Protein AF-A0A420TAB3-F1 (afdb_monomer_lite)

Structure (mmCIF, N/CA/C/O backbone):
data_AF-A0A420TAB3-F1
#
_entry.id   AF-A0A420TAB3-F1
#
loop_
_atom_site.group_PDB
_atom_site.id
_atom_site.type_symbol
_atom_site.label_atom_id
_atom_site.label_alt_id
_atom_site.label_comp_id
_atom_site.label_asym_id
_atom_site.label_entity_id
_atom_site.label_seq_id
_atom_site.pdbx_PDB_ins_code
_atom_site.Cartn_x
_atom_site.Cartn_y
_atom_site.Cartn_z
_atom_site.occupancy
_atom_site.B_iso_or_equiv
_atom_site.auth_seq_id
_atom_site.auth_comp_id
_atom_site.auth_asym_id
_atom_site.auth_atom_id
_atom_site.pdbx_PDB_model_num
ATOM 1 N N . MET A 1 1 ? 11.014 -7.842 -35.597 1.00 42.66 1 MET A N 1
ATOM 2 C CA . MET A 1 1 ? 11.066 -7.954 -34.119 1.00 42.66 1 MET A CA 1
ATOM 3 C C . MET A 1 1 ? 12.474 -8.293 -33.578 1.00 42.66 1 MET A C 1
ATOM 5 O O . MET A 1 1 ? 12.558 -8.598 -32.398 1.00 42.66 1 MET A O 1
ATOM 9 N N . GLY A 1 2 ? 13.563 -8.203 -34.372 1.00 45.06 2 GLY A N 1
ATOM 10 C CA . GLY A 1 2 ? 14.900 -8.719 -33.998 1.00 45.06 2 GLY A CA 1
ATOM 11 C C . GLY A 1 2 ? 15.959 -7.703 -33.532 1.00 45.06 2 GLY A C 1
ATOM 12 O O . GLY A 1 2 ? 16.743 -8.042 -32.654 1.00 45.06 2 GLY A O 1
ATOM 13 N N . ASP A 1 3 ? 15.964 -6.457 -34.019 1.00 49.62 3 ASP A N 1
ATOM 14 C CA . ASP A 1 3 ? 17.085 -5.535 -33.723 1.00 49.62 3 ASP A CA 1
ATOM 15 C C . ASP A 1 3 ? 16.901 -4.726 -32.428 1.00 49.62 3 ASP A C 1
ATOM 17 O O . ASP A 1 3 ? 17.820 -4.624 -31.622 1.00 49.62 3 ASP A O 1
ATOM 21 N N . TRP A 1 4 ? 15.684 -4.251 -32.147 1.00 51.19 4 TRP A N 1
ATOM 22 C CA . TRP A 1 4 ? 15.386 -3.423 -30.965 1.00 51.19 4 TRP A CA 1
ATOM 23 C C . TRP A 1 4 ? 15.620 -4.140 -29.622 1.00 51.19 4 TRP A C 1
ATOM 25 O O . TRP A 1 4 ? 16.045 -3.528 -28.646 1.00 51.19 4 TRP A O 1
ATOM 35 N N . LEU A 1 5 ? 15.331 -5.446 -29.558 1.00 52.50 5 LEU A N 1
ATOM 36 C CA . LEU A 1 5 ? 15.486 -6.246 -28.341 1.00 52.50 5 LEU A CA 1
ATOM 37 C C . LEU A 1 5 ? 16.971 -6.497 -28.060 1.00 52.50 5 LEU A C 1
ATOM 39 O O . LEU A 1 5 ? 17.404 -6.456 -26.916 1.00 52.50 5 LEU A O 1
ATOM 43 N N . THR A 1 6 ? 17.749 -6.679 -29.124 1.00 56.66 6 THR A N 1
ATOM 44 C CA . THR A 1 6 ? 19.206 -6.809 -29.097 1.00 56.66 6 THR A CA 1
ATOM 45 C C . THR A 1 6 ? 19.838 -5.490 -28.637 1.00 56.66 6 THR A C 1
ATOM 47 O O . THR A 1 6 ? 20.590 -5.478 -27.669 1.00 56.66 6 THR A O 1
ATOM 50 N N . GLU A 1 7 ? 19.441 -4.353 -29.214 1.00 59.19 7 GLU A N 1
ATOM 51 C CA . GLU A 1 7 ? 19.891 -3.021 -28.778 1.00 59.19 7 GLU A CA 1
ATOM 52 C C . GLU A 1 7 ? 19.537 -2.707 -27.312 1.00 59.19 7 GLU A C 1
ATOM 54 O O . GLU A 1 7 ? 20.364 -2.155 -26.588 1.00 59.19 7 GLU A O 1
ATOM 59 N N . LEU A 1 8 ? 18.352 -3.108 -26.831 1.00 63.75 8 LEU A N 1
ATOM 60 C CA . LEU A 1 8 ? 17.960 -2.977 -25.418 1.00 63.75 8 LEU A CA 1
ATOM 61 C C . LEU A 1 8 ? 18.782 -3.883 -24.491 1.00 63.75 8 LEU A C 1
ATOM 63 O O . LEU A 1 8 ? 19.163 -3.460 -23.398 1.00 63.75 8 LEU A O 1
ATOM 67 N N . LEU A 1 9 ? 19.054 -5.121 -24.914 1.00 63.50 9 LEU A N 1
ATOM 68 C CA . LEU A 1 9 ? 19.794 -6.118 -24.136 1.00 63.50 9 LEU A CA 1
ATOM 69 C C . LEU A 1 9 ? 21.293 -5.830 -24.034 1.00 63.50 9 LEU A C 1
ATOM 71 O O . LEU A 1 9 ? 21.929 -6.388 -23.144 1.00 63.50 9 LEU A O 1
ATOM 75 N N . TYR A 1 10 ? 21.846 -4.976 -24.896 1.00 68.44 10 TYR A N 1
ATOM 76 C CA . TYR A 1 10 ? 23.246 -4.535 -24.843 1.00 68.44 10 TYR A CA 1
ATOM 77 C C . TYR A 1 10 ? 23.402 -3.060 -24.457 1.00 68.44 10 TYR A C 1
ATOM 79 O O . TYR A 1 10 ? 24.513 -2.530 -24.469 1.00 68.44 10 TYR A O 1
ATOM 87 N N . HIS A 1 11 ? 22.309 -2.375 -24.103 1.00 77.25 11 HIS A N 1
ATOM 88 C CA . HIS A 1 11 ? 22.386 -0.972 -23.725 1.00 77.25 11 HIS A CA 1
ATOM 89 C C . HIS A 1 11 ? 23.132 -0.811 -22.385 1.00 77.25 11 HIS A C 1
ATOM 91 O O . HIS A 1 11 ? 22.736 -1.440 -21.397 1.00 77.25 11 HIS A O 1
ATOM 97 N N . PRO A 1 12 ? 24.148 0.070 -22.297 1.00 75.62 12 PRO A N 1
ATOM 98 C CA . PRO A 1 12 ? 25.156 0.062 -21.232 1.00 75.62 12 PRO A CA 1
ATOM 99 C C . PRO A 1 12 ? 24.621 0.239 -19.806 1.00 75.62 12 PRO A C 1
ATOM 101 O O . PRO A 1 12 ? 25.286 -0.178 -18.869 1.00 75.62 12 PRO A O 1
ATOM 104 N N . TYR A 1 13 ? 23.434 0.819 -19.613 1.00 75.75 13 TYR A N 1
ATOM 105 C CA . TYR A 1 13 ? 22.808 0.929 -18.286 1.00 75.75 13 TYR A CA 1
ATOM 106 C C . TYR A 1 13 ? 21.480 0.174 -18.133 1.00 75.75 13 TYR A C 1
ATOM 108 O O . TYR A 1 13 ? 21.119 -0.189 -17.013 1.00 75.75 13 TYR A O 1
ATOM 116 N N . LEU A 1 14 ? 20.775 -0.137 -19.228 1.00 85.44 14 LEU A N 1
ATOM 117 C CA . LEU A 1 14 ? 19.535 -0.912 -19.134 1.00 85.44 14 LEU A CA 1
ATOM 118 C C . LEU A 1 14 ? 19.847 -2.390 -18.910 1.00 85.44 14 LEU A C 1
ATOM 120 O O . LEU A 1 14 ? 19.202 -3.036 -18.086 1.00 85.44 14 LEU A O 1
ATOM 124 N N . GLN A 1 15 ? 20.861 -2.916 -19.602 1.00 88.62 15 GLN A N 1
ATOM 125 C CA . GLN A 1 15 ? 21.289 -4.299 -19.444 1.00 88.62 15 GLN A CA 1
ATOM 126 C C . GLN A 1 15 ? 21.703 -4.595 -17.992 1.00 88.62 15 GLN A C 1
ATOM 128 O O . GLN A 1 15 ? 21.169 -5.551 -17.426 1.00 88.62 15 GLN A O 1
ATOM 133 N N . PRO A 1 16 ? 22.560 -3.790 -17.329 1.00 89.75 16 PRO A N 1
ATOM 134 C CA . PRO A 1 16 ? 22.865 -4.009 -15.920 1.00 89.75 16 PRO A CA 1
ATOM 135 C C . PRO A 1 16 ? 21.634 -3.959 -15.009 1.00 89.75 16 PRO A C 1
ATOM 137 O O . PRO A 1 16 ? 21.493 -4.826 -14.150 1.00 89.75 16 PRO A O 1
ATOM 140 N N . ALA A 1 17 ? 20.702 -3.023 -15.220 1.00 91.12 17 ALA A N 1
ATOM 141 C CA . ALA A 1 17 ? 19.474 -2.950 -14.423 1.00 91.12 17 ALA A CA 1
ATOM 142 C C . ALA A 1 17 ? 18.582 -4.198 -14.609 1.00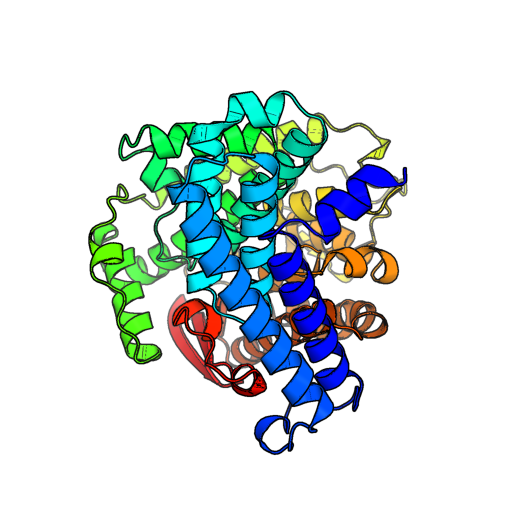 91.12 17 ALA A C 1
ATOM 144 O O . ALA A 1 17 ? 18.078 -4.758 -13.632 1.00 91.12 17 ALA A O 1
ATOM 145 N N . LEU A 1 18 ? 18.440 -4.683 -15.848 1.00 90.44 18 LEU A N 1
ATOM 146 C CA . LEU A 1 18 ? 17.703 -5.908 -16.176 1.00 90.44 18 LEU A CA 1
ATOM 147 C C . LEU A 1 18 ? 18.351 -7.159 -15.569 1.00 90.44 18 LEU A C 1
ATOM 149 O O . LEU A 1 18 ? 17.652 -8.017 -15.022 1.00 90.44 18 LEU A O 1
ATOM 153 N N . ILE A 1 19 ? 19.679 -7.274 -15.634 1.00 90.19 19 ILE A N 1
ATOM 154 C CA . ILE A 1 19 ? 20.401 -8.405 -15.038 1.00 90.19 19 ILE A CA 1
ATOM 155 C C . ILE A 1 19 ? 20.283 -8.358 -13.513 1.00 90.19 19 ILE A C 1
ATOM 157 O O . ILE A 1 19 ? 20.050 -9.399 -12.899 1.00 90.19 19 ILE A O 1
ATOM 161 N N . ALA A 1 20 ? 20.376 -7.174 -12.902 1.00 90.81 20 ALA A N 1
ATOM 162 C CA . ALA A 1 20 ? 20.245 -7.005 -11.459 1.00 90.81 20 ALA A CA 1
ATOM 163 C C . ALA A 1 20 ? 18.898 -7.527 -10.940 1.00 90.81 20 ALA A C 1
ATOM 165 O O . ALA A 1 20 ? 18.869 -8.371 -10.040 1.00 90.81 20 ALA A O 1
ATOM 166 N N . ILE A 1 21 ? 17.782 -7.085 -11.536 1.00 88.38 21 ILE A N 1
ATOM 167 C CA . ILE A 1 21 ? 16.444 -7.534 -11.125 1.00 88.38 21 ILE A CA 1
ATOM 168 C C . ILE A 1 21 ? 16.216 -9.021 -11.422 1.00 88.38 21 ILE A C 1
ATOM 170 O O . ILE A 1 21 ? 15.619 -9.732 -10.614 1.00 88.38 21 ILE A O 1
ATOM 174 N N . SER A 1 22 ? 16.746 -9.527 -12.538 1.00 88.38 22 SER A N 1
ATOM 175 C CA . SER A 1 22 ? 16.619 -10.942 -12.910 1.00 88.38 22 SER A CA 1
ATOM 176 C C . SER A 1 22 ? 17.383 -11.847 -11.942 1.00 88.38 22 SER A C 1
ATOM 178 O O . SER A 1 22 ? 16.847 -12.850 -11.470 1.00 88.38 22 SER A O 1
ATOM 180 N N . ALA A 1 23 ? 18.616 -11.469 -11.592 1.00 87.00 23 ALA A N 1
ATOM 181 C CA . ALA A 1 23 ? 19.436 -12.175 -10.615 1.00 87.00 23 ALA A CA 1
ATOM 182 C C . ALA A 1 23 ? 18.832 -12.105 -9.204 1.00 87.00 23 ALA A C 1
ATOM 184 O O . ALA A 1 23 ? 18.876 -13.098 -8.480 1.00 87.00 23 ALA A O 1
ATOM 185 N N . SER A 1 24 ? 18.214 -10.974 -8.839 1.00 84.88 24 SER A N 1
ATOM 186 C CA . SER A 1 24 ? 17.442 -10.819 -7.600 1.00 84.88 24 SER A CA 1
ATOM 187 C C . SER A 1 24 ? 16.252 -11.786 -7.552 1.00 84.88 24 SER A C 1
ATOM 189 O O . SER A 1 24 ? 16.139 -12.566 -6.607 1.00 84.88 24 SER A O 1
ATOM 191 N N . ASN A 1 25 ? 15.416 -11.829 -8.593 1.00 82.44 25 ASN A N 1
ATOM 192 C CA . ASN A 1 25 ? 14.279 -12.753 -8.657 1.00 82.44 25 ASN A CA 1
ATOM 193 C C . ASN A 1 25 ? 14.726 -14.224 -8.594 1.00 82.44 25 ASN A C 1
ATOM 195 O O . ASN A 1 25 ? 14.132 -15.022 -7.868 1.00 82.44 25 ASN A O 1
ATOM 199 N N . LEU A 1 26 ? 15.800 -14.578 -9.308 1.00 81.44 26 LEU A N 1
ATOM 200 C CA . LEU A 1 26 ? 16.367 -15.928 -9.293 1.00 81.44 26 LEU A CA 1
ATOM 201 C C . LEU A 1 26 ? 16.923 -16.305 -7.913 1.00 81.44 26 LEU A C 1
ATOM 203 O O . LEU A 1 26 ? 16.741 -17.427 -7.448 1.00 81.44 26 LEU A O 1
ATOM 207 N N . PHE A 1 27 ? 17.580 -15.366 -7.237 1.00 79.62 27 PHE A N 1
ATOM 208 C CA . PHE A 1 27 ? 18.044 -15.553 -5.868 1.00 79.62 27 PHE A CA 1
ATOM 209 C C . PHE A 1 27 ? 16.883 -15.867 -4.912 1.00 79.62 27 PHE A C 1
ATOM 211 O O . PHE A 1 27 ? 16.976 -16.819 -4.134 1.00 79.62 27 PHE A O 1
ATOM 218 N N . GLN A 1 28 ? 15.775 -15.125 -5.008 1.00 74.62 28 GLN A N 1
ATOM 219 C CA . GLN A 1 28 ? 14.591 -15.375 -4.182 1.00 74.62 28 GLN A CA 1
ATOM 220 C C . GLN A 1 28 ? 13.987 -16.758 -4.468 1.00 74.62 28 GLN A C 1
ATOM 222 O O . GLN A 1 28 ? 13.721 -17.514 -3.536 1.00 74.62 28 GLN A O 1
ATOM 227 N N . GLU A 1 29 ? 13.861 -17.154 -5.740 1.00 74.69 29 GLU A N 1
ATOM 228 C CA . GLU A 1 29 ? 13.443 -18.517 -6.111 1.00 74.69 29 GLU A CA 1
ATOM 229 C C . GLU A 1 29 ? 14.269 -19.598 -5.402 1.00 74.69 29 GLU A C 1
ATOM 231 O O . GLU A 1 29 ? 13.707 -20.558 -4.874 1.00 74.69 29 GLU A O 1
ATOM 236 N N . TYR A 1 30 ? 15.596 -19.452 -5.363 1.00 73.94 30 TYR A N 1
ATOM 237 C CA . TYR A 1 30 ? 16.475 -20.448 -4.749 1.00 73.94 30 TYR A CA 1
ATOM 238 C C . TYR A 1 30 ? 16.364 -20.511 -3.226 1.00 73.94 30 TYR A C 1
ATOM 240 O O . TYR A 1 30 ? 16.423 -21.611 -2.668 1.00 73.94 30 TYR A O 1
ATOM 248 N N . ILE A 1 31 ? 16.166 -19.372 -2.555 1.00 68.38 31 ILE A N 1
ATOM 249 C CA . ILE A 1 31 ? 15.939 -19.345 -1.104 1.00 68.38 31 ILE A CA 1
ATOM 250 C C . ILE A 1 31 ? 14.687 -20.139 -0.738 1.00 68.38 31 ILE A C 1
ATOM 252 O O . ILE A 1 31 ? 14.711 -20.920 0.216 1.00 68.38 31 ILE A O 1
ATOM 256 N N . PHE A 1 32 ? 13.608 -19.962 -1.499 1.00 62.62 32 PHE A N 1
ATOM 257 C CA . PHE A 1 32 ? 12.300 -20.458 -1.096 1.00 62.62 32 PHE A CA 1
ATOM 258 C C . PHE A 1 32 ? 11.894 -21.811 -1.699 1.00 62.62 32 PHE A C 1
ATOM 260 O O . PHE A 1 32 ? 11.146 -22.550 -1.064 1.00 62.62 32 PHE A O 1
ATOM 267 N N . ARG A 1 33 ? 12.416 -22.210 -2.870 1.00 61.16 33 ARG A N 1
ATOM 268 C CA . ARG A 1 33 ? 12.112 -23.529 -3.469 1.00 61.16 33 ARG A CA 1
ATOM 269 C C . ARG A 1 33 ? 12.556 -24.719 -2.624 1.00 61.16 33 ARG A C 1
ATOM 271 O O . ARG A 1 33 ? 12.040 -25.815 -2.815 1.00 61.16 33 ARG A O 1
ATOM 278 N N . ARG A 1 34 ? 13.549 -24.550 -1.746 1.00 55.25 34 ARG A N 1
ATOM 279 C CA . ARG A 1 34 ? 14.144 -25.685 -1.027 1.00 55.25 34 ARG A CA 1
ATOM 280 C C . ARG A 1 34 ? 13.335 -26.177 0.170 1.00 55.25 34 ARG A C 1
ATOM 282 O O . ARG A 1 34 ? 13.698 -27.220 0.698 1.00 55.25 34 ARG A O 1
ATOM 289 N N . ASP A 1 35 ? 12.275 -25.480 0.591 1.00 48.22 35 ASP A N 1
ATOM 290 C CA . ASP A 1 35 ? 11.318 -26.023 1.566 1.00 48.22 35 ASP A CA 1
ATOM 291 C C . ASP A 1 35 ? 10.018 -25.182 1.666 1.00 48.22 35 ASP A C 1
ATOM 293 O O . ASP A 1 35 ? 10.034 -24.093 2.248 1.00 48.22 35 ASP A O 1
ATOM 297 N N . PRO A 1 36 ? 8.877 -25.670 1.152 1.00 46.72 36 PRO A N 1
ATOM 298 C CA . PRO A 1 36 ? 7.596 -24.973 1.260 1.00 46.72 36 PRO A CA 1
ATOM 299 C C . PRO A 1 36 ? 7.037 -24.914 2.694 1.00 46.72 36 PRO A C 1
ATOM 301 O O . PRO A 1 36 ? 6.149 -24.111 2.963 1.00 46.72 36 PRO A O 1
ATOM 304 N N . THR A 1 37 ? 7.539 -25.732 3.629 1.00 44.34 37 THR A N 1
ATOM 305 C CA . THR A 1 37 ? 7.031 -25.794 5.015 1.00 44.34 37 THR A CA 1
ATOM 306 C C . THR A 1 37 ? 7.669 -24.762 5.957 1.00 44.34 37 THR A C 1
ATOM 308 O O . THR A 1 37 ? 7.265 -24.628 7.111 1.00 44.34 37 THR A O 1
ATOM 311 N N . LEU A 1 38 ? 8.657 -23.995 5.478 1.00 49.44 38 LEU A N 1
ATOM 312 C CA . LEU A 1 38 ? 9.540 -23.160 6.304 1.00 49.44 38 LEU A CA 1
ATOM 313 C C . LEU A 1 38 ? 9.187 -21.674 6.379 1.00 49.44 38 LEU A C 1
ATOM 315 O O . LEU A 1 38 ? 10.002 -20.878 6.848 1.00 49.44 38 LEU A O 1
ATOM 319 N N . ALA A 1 39 ? 7.970 -21.301 5.994 1.00 48.56 39 ALA A N 1
ATOM 320 C CA . ALA A 1 39 ? 7.496 -19.922 5.994 1.00 48.56 39 ALA A CA 1
ATOM 321 C C . ALA A 1 39 ? 7.447 -19.228 7.375 1.00 48.56 39 ALA A C 1
ATOM 323 O O . ALA A 1 39 ? 6.953 -18.111 7.424 1.00 48.56 39 ALA A O 1
ATOM 324 N N . SER A 1 40 ? 7.916 -19.814 8.493 1.00 49.41 40 SER A N 1
ATOM 325 C CA . SER A 1 40 ? 7.724 -19.145 9.792 1.00 49.41 40 SER A CA 1
ATOM 326 C C . SER A 1 40 ? 8.816 -19.165 10.866 1.00 49.41 40 SER A C 1
ATOM 328 O O . SER A 1 40 ? 8.728 -18.282 11.710 1.00 49.41 40 SER A O 1
ATOM 330 N N . ARG A 1 41 ? 9.836 -20.050 10.947 1.00 43.06 41 ARG A N 1
ATOM 331 C CA . ARG A 1 41 ? 10.675 -20.050 12.191 1.00 43.06 41 ARG A CA 1
ATOM 332 C C . ARG A 1 41 ? 12.197 -20.253 12.133 1.00 43.06 41 ARG A C 1
ATOM 334 O O . ARG A 1 41 ? 12.856 -19.805 13.064 1.00 43.06 41 ARG A O 1
ATOM 341 N N . ASN A 1 42 ? 12.809 -20.828 11.088 1.00 43.94 42 ASN A N 1
ATOM 342 C CA . ASN A 1 42 ? 14.220 -21.286 11.178 1.00 43.94 42 ASN A CA 1
ATOM 343 C C . ASN A 1 42 ? 15.203 -20.763 10.106 1.00 43.94 42 ASN A C 1
ATOM 345 O O . ASN A 1 42 ? 16.288 -21.321 9.933 1.00 43.94 42 ASN A O 1
ATOM 349 N N . ILE A 1 43 ? 14.892 -19.670 9.400 1.00 48.28 43 ILE A N 1
ATOM 350 C CA . ILE A 1 43 ? 15.761 -19.158 8.316 1.00 48.28 43 ILE A CA 1
ATOM 351 C C . ILE A 1 43 ? 17.093 -18.591 8.842 1.00 48.28 43 ILE A C 1
ATOM 353 O O . ILE A 1 43 ? 18.122 -18.737 8.182 1.00 48.28 43 ILE A O 1
ATOM 357 N N . LYS A 1 44 ? 17.120 -18.044 10.067 1.00 44.62 44 LYS A N 1
ATOM 358 C CA . LYS A 1 44 ? 18.332 -17.469 10.688 1.00 44.62 44 LYS A CA 1
ATOM 359 C C . LYS A 1 44 ? 19.487 -18.468 10.870 1.00 44.62 44 LYS A C 1
ATOM 361 O O . LYS A 1 44 ? 20.632 -18.042 10.961 1.00 44.62 44 LYS A O 1
ATOM 366 N N . GLY A 1 45 ? 19.206 -19.774 10.907 1.00 44.69 45 GLY A N 1
ATOM 367 C CA . GLY A 1 45 ? 20.212 -20.828 11.092 1.00 44.69 45 GLY A CA 1
ATOM 368 C C . GLY A 1 45 ? 20.712 -21.492 9.804 1.00 44.69 45 GLY A C 1
ATOM 369 O O . GLY A 1 45 ? 21.586 -22.357 9.871 1.00 44.69 45 GLY A O 1
ATOM 370 N N . ARG A 1 46 ? 20.170 -21.143 8.625 1.00 54.25 46 ARG A N 1
ATOM 371 C CA . ARG A 1 46 ? 20.539 -21.814 7.368 1.00 54.25 46 ARG A CA 1
ATOM 372 C C . ARG A 1 46 ? 21.796 -21.213 6.746 1.00 54.25 46 ARG A C 1
ATOM 374 O O . ARG A 1 46 ? 21.878 -20.016 6.482 1.00 54.25 46 ARG A O 1
ATOM 381 N N . LYS A 1 47 ? 22.743 -22.088 6.402 1.00 57.19 47 LYS A N 1
ATOM 382 C CA . LYS A 1 47 ? 23.828 -21.757 5.474 1.00 57.19 47 LYS A CA 1
ATOM 383 C C . LYS A 1 47 ? 23.234 -21.615 4.071 1.00 57.19 47 LYS A C 1
ATOM 385 O O . LYS A 1 47 ? 22.761 -22.595 3.501 1.00 57.19 47 LYS A O 1
ATOM 390 N N . ILE A 1 48 ? 23.243 -20.396 3.536 1.00 65.50 48 ILE A N 1
ATOM 391 C CA . ILE A 1 48 ? 22.952 -20.141 2.121 1.00 65.50 48 ILE A CA 1
ATOM 392 C C . ILE A 1 48 ? 24.037 -20.850 1.300 1.00 65.50 48 ILE A C 1
ATOM 394 O O . ILE A 1 48 ? 25.224 -20.668 1.571 1.00 65.50 48 ILE A O 1
ATOM 398 N N . ASP A 1 49 ? 23.646 -21.676 0.330 1.00 70.44 49 ASP A N 1
ATOM 399 C CA . ASP A 1 49 ? 24.616 -22.367 -0.521 1.00 70.44 49 ASP A CA 1
ATOM 400 C C . ASP A 1 49 ? 25.374 -21.397 -1.443 1.00 70.44 49 ASP A C 1
ATOM 402 O O . ASP A 1 49 ? 24.968 -20.252 -1.665 1.00 70.44 49 ASP A O 1
ATOM 406 N N . ALA A 1 50 ? 26.488 -21.876 -1.995 1.00 73.81 50 ALA A N 1
ATOM 407 C CA . ALA A 1 50 ? 27.383 -21.065 -2.809 1.00 73.81 50 ALA A CA 1
ATOM 408 C C . ALA A 1 50 ? 26.704 -20.494 -4.071 1.00 73.81 50 ALA A C 1
ATOM 410 O O . ALA A 1 50 ? 26.992 -19.356 -4.441 1.00 73.81 50 ALA A O 1
ATOM 411 N N . LEU A 1 51 ? 25.778 -21.226 -4.708 1.00 74.25 51 LEU A N 1
ATOM 412 C CA . LEU A 1 51 ? 25.072 -20.766 -5.910 1.00 74.25 51 LEU A CA 1
ATOM 413 C C . LEU A 1 51 ? 24.119 -19.622 -5.556 1.00 74.25 51 LEU A C 1
ATOM 415 O O . LEU A 1 51 ? 24.154 -18.566 -6.184 1.00 74.25 51 LEU A O 1
ATOM 419 N N . THR A 1 52 ? 23.338 -19.796 -4.492 1.00 73.69 52 THR A N 1
ATOM 420 C CA . THR A 1 52 ? 22.408 -18.782 -3.992 1.00 73.69 52 THR A CA 1
ATOM 421 C C . THR A 1 52 ? 23.154 -17.510 -3.551 1.00 73.69 52 THR A C 1
ATOM 423 O O . THR A 1 52 ? 22.774 -16.403 -3.934 1.00 73.69 52 THR A O 1
ATOM 426 N N . GLN A 1 53 ? 24.285 -17.632 -2.842 1.00 75.44 53 GLN A N 1
ATOM 427 C CA . GLN A 1 53 ? 25.147 -16.477 -2.535 1.00 75.44 53 GLN A CA 1
ATOM 428 C C . GLN A 1 53 ? 25.714 -15.807 -3.794 1.00 75.44 53 GLN A C 1
ATOM 430 O O . GLN A 1 53 ? 25.825 -14.580 -3.840 1.00 75.44 53 GLN A O 1
ATOM 435 N N . SER A 1 54 ? 26.066 -16.592 -4.812 1.00 80.06 54 SER A N 1
ATOM 436 C CA . SER A 1 54 ? 26.594 -16.072 -6.077 1.00 80.06 54 SER A CA 1
ATOM 437 C C . SER A 1 54 ? 25.542 -15.257 -6.825 1.00 80.06 54 SER A C 1
ATOM 439 O O . SER A 1 54 ? 25.855 -14.160 -7.276 1.00 80.06 54 SER A O 1
ATOM 441 N N . CYS A 1 55 ? 24.288 -15.718 -6.877 1.00 80.12 55 CYS A N 1
ATOM 442 C CA . CYS A 1 55 ? 23.181 -14.969 -7.478 1.00 80.12 55 CYS A CA 1
ATOM 443 C C . CYS A 1 55 ? 22.947 -13.619 -6.787 1.00 80.12 55 CYS A C 1
ATOM 445 O O . CYS A 1 55 ? 22.819 -12.609 -7.475 1.00 80.12 55 CYS A O 1
ATOM 447 N N . TYR A 1 56 ? 22.958 -13.570 -5.449 1.00 81.12 56 TYR A N 1
ATOM 448 C CA . TYR A 1 56 ? 22.808 -12.308 -4.713 1.00 81.12 56 TYR A CA 1
ATOM 449 C C . TYR A 1 56 ? 23.964 -11.336 -4.977 1.00 81.12 56 TYR A C 1
ATOM 451 O O . TYR A 1 56 ? 23.739 -10.163 -5.264 1.00 81.12 56 TYR A O 1
ATOM 459 N N . ARG A 1 57 ? 25.213 -11.821 -4.947 1.00 83.69 57 ARG A N 1
ATOM 460 C CA . ARG A 1 57 ? 26.388 -10.995 -5.278 1.00 83.69 57 ARG A CA 1
ATOM 461 C C . ARG A 1 57 ? 26.310 -10.452 -6.700 1.00 83.69 57 ARG A C 1
ATOM 463 O O . ARG A 1 57 ? 26.612 -9.286 -6.928 1.00 83.69 57 ARG A O 1
ATOM 470 N N . LEU A 1 58 ? 25.888 -11.288 -7.645 1.00 86.81 58 LEU A N 1
ATOM 471 C CA . LEU A 1 58 ? 25.721 -10.911 -9.043 1.00 86.81 58 LEU A CA 1
ATOM 472 C C . LEU A 1 58 ? 24.639 -9.830 -9.179 1.00 86.81 58 LEU A C 1
ATOM 474 O O . LEU A 1 58 ? 24.892 -8.802 -9.800 1.00 86.81 58 LEU A O 1
ATOM 478 N N . ALA A 1 59 ? 23.499 -9.999 -8.506 1.00 87.69 59 ALA A N 1
ATOM 479 C CA . ALA A 1 59 ? 22.426 -9.010 -8.446 1.00 87.69 59 ALA A CA 1
ATOM 480 C C . ALA A 1 59 ? 22.928 -7.636 -7.954 1.00 87.69 59 ALA A C 1
ATOM 482 O O . ALA A 1 59 ? 22.723 -6.631 -8.631 1.00 87.69 59 ALA A O 1
ATOM 483 N N . ILE A 1 60 ? 23.661 -7.603 -6.836 1.00 88.62 60 ILE A N 1
ATOM 484 C CA . ILE A 1 60 ? 24.229 -6.372 -6.258 1.00 88.62 60 ILE A CA 1
ATOM 485 C C . ILE A 1 60 ? 25.299 -5.745 -7.165 1.00 88.62 60 ILE A C 1
ATOM 487 O O . ILE A 1 60 ? 25.337 -4.526 -7.330 1.00 88.62 60 ILE A O 1
ATOM 491 N N . 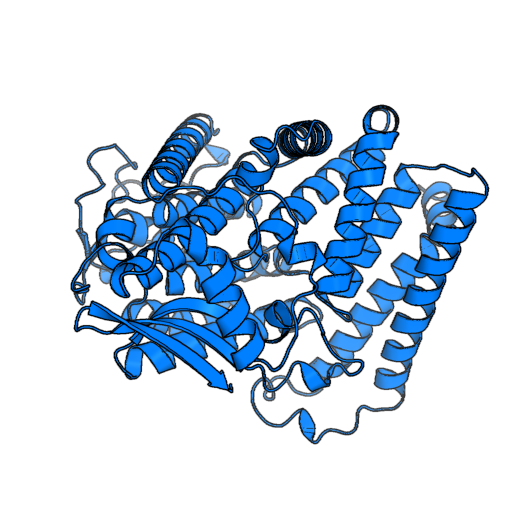ASN A 1 61 ? 26.164 -6.551 -7.784 1.00 90.06 61 ASN A N 1
ATOM 492 C CA . ASN A 1 61 ? 27.208 -6.044 -8.677 1.00 90.06 61 ASN A CA 1
ATOM 493 C C . ASN A 1 61 ? 26.614 -5.342 -9.902 1.00 90.06 61 ASN A C 1
ATOM 495 O O . ASN A 1 61 ? 27.038 -4.236 -10.236 1.00 90.06 61 ASN A O 1
ATOM 499 N N . TYR A 1 62 ? 25.617 -5.955 -10.544 1.00 91.00 62 TYR A N 1
ATOM 500 C CA . TYR A 1 62 ? 24.943 -5.356 -11.695 1.00 91.00 62 TYR A CA 1
ATOM 501 C C . TYR A 1 62 ? 24.079 -4.155 -11.309 1.00 91.00 62 TYR A C 1
ATOM 503 O O . TYR A 1 62 ? 24.039 -3.182 -12.056 1.00 91.00 62 TYR A O 1
ATOM 511 N N . TYR A 1 63 ? 23.464 -4.175 -10.125 1.00 91.44 63 TYR A N 1
ATOM 512 C CA . TYR A 1 63 ? 22.753 -3.024 -9.572 1.00 91.44 63 TYR A CA 1
ATOM 513 C C . TYR A 1 63 ? 23.685 -1.813 -9.404 1.00 91.44 63 TYR A C 1
ATOM 515 O O . TYR A 1 63 ? 23.427 -0.736 -9.942 1.00 91.44 63 TYR A O 1
ATOM 523 N N . ASN A 1 64 ? 24.834 -2.011 -8.749 1.00 89.88 64 ASN A N 1
ATOM 524 C CA . ASN A 1 64 ? 25.846 -0.968 -8.581 1.00 89.88 64 ASN A CA 1
ATOM 525 C C . ASN A 1 64 ? 26.422 -0.497 -9.922 1.00 89.88 64 ASN A C 1
ATOM 527 O O . ASN A 1 64 ? 26.718 0.686 -10.091 1.00 89.88 64 ASN A O 1
ATOM 531 N N . HIS A 1 65 ? 26.590 -1.414 -10.878 1.00 89.88 65 HIS A N 1
ATOM 532 C CA . HIS A 1 65 ? 27.033 -1.070 -12.222 1.00 89.88 65 HIS A CA 1
ATOM 533 C C . HIS A 1 65 ? 26.011 -0.178 -12.936 1.00 89.88 65 HIS A C 1
ATOM 535 O O . HIS A 1 65 ? 26.398 0.869 -13.447 1.00 89.88 65 HIS A O 1
ATOM 541 N N . ALA A 1 66 ? 24.720 -0.523 -12.878 1.00 89.00 66 ALA A N 1
ATOM 542 C CA . ALA A 1 6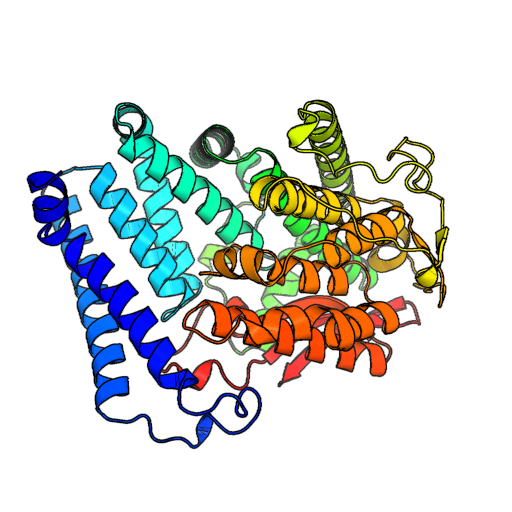6 ? 23.639 0.278 -13.447 1.00 89.00 66 ALA A CA 1
ATOM 543 C C . ALA A 1 66 ? 23.641 1.713 -12.899 1.00 89.00 66 ALA A C 1
ATOM 545 O O . ALA A 1 66 ? 23.610 2.658 -13.681 1.00 89.00 66 ALA A O 1
ATOM 546 N N . ILE A 1 67 ? 23.747 1.887 -11.575 1.00 89.56 67 ILE A N 1
ATOM 547 C CA . ILE A 1 67 ? 23.785 3.216 -10.939 1.00 89.56 67 ILE A CA 1
ATOM 548 C C . ILE A 1 67 ? 24.943 4.058 -11.468 1.00 89.56 67 ILE A C 1
ATOM 550 O O . ILE A 1 67 ? 24.736 5.205 -11.867 1.00 89.56 67 ILE A O 1
ATOM 554 N N . ARG A 1 68 ? 26.158 3.494 -11.483 1.00 87.19 68 ARG A N 1
ATOM 555 C CA . ARG A 1 68 ? 27.353 4.203 -11.965 1.00 87.19 68 ARG A CA 1
ATOM 556 C C . ARG A 1 68 ? 27.167 4.636 -13.414 1.00 87.19 68 ARG A C 1
ATOM 558 O O . ARG A 1 68 ? 27.343 5.805 -13.731 1.00 87.19 68 ARG A O 1
ATOM 565 N N . THR A 1 69 ? 26.714 3.726 -14.271 1.00 83.06 69 THR A N 1
ATOM 566 C CA . THR A 1 69 ? 26.547 4.023 -15.694 1.00 83.06 69 THR A CA 1
ATOM 567 C C . THR A 1 69 ? 25.425 5.028 -15.963 1.00 83.06 69 THR A C 1
ATOM 569 O O . THR A 1 69 ? 25.582 5.869 -16.848 1.00 83.06 69 THR A O 1
ATOM 572 N N . ILE A 1 70 ? 24.322 5.006 -15.202 1.00 82.81 70 ILE A N 1
ATOM 573 C CA . ILE A 1 70 ? 23.284 6.051 -15.277 1.00 82.81 70 ILE A CA 1
ATOM 574 C C . ILE A 1 70 ? 23.893 7.409 -14.908 1.00 82.81 70 ILE A C 1
ATOM 576 O O . ILE A 1 70 ? 23.778 8.346 -15.692 1.00 82.81 70 ILE A O 1
ATOM 580 N N . SER A 1 71 ? 24.604 7.496 -13.778 1.00 81.31 71 SER A N 1
ATOM 581 C CA . SER A 1 71 ? 25.255 8.730 -13.309 1.00 81.31 71 SER A CA 1
ATOM 582 C C . SER A 1 71 ? 26.242 9.306 -14.338 1.00 81.31 71 SER A C 1
ATOM 584 O O . SER A 1 71 ? 26.199 10.499 -14.668 1.00 81.31 71 SER A O 1
ATOM 586 N N . ASP A 1 72 ? 27.095 8.451 -14.905 1.00 75.44 72 ASP A N 1
ATOM 587 C CA . ASP A 1 72 ? 28.107 8.841 -15.891 1.00 75.44 72 ASP A CA 1
ATOM 588 C C . ASP A 1 72 ? 27.467 9.315 -17.210 1.00 75.44 72 ASP A C 1
ATOM 590 O O . ASP A 1 72 ? 27.899 10.297 -17.814 1.00 75.44 72 ASP A O 1
ATOM 594 N N . THR A 1 73 ? 26.389 8.665 -17.659 1.00 68.12 73 THR A N 1
ATOM 595 C CA . THR A 1 73 ? 25.709 9.025 -18.916 1.00 68.12 73 THR A CA 1
ATOM 596 C C . THR A 1 73 ? 24.847 10.280 -18.805 1.00 68.12 73 THR A C 1
ATOM 598 O O . THR A 1 73 ? 24.823 11.066 -19.757 1.00 68.12 73 THR A O 1
ATOM 601 N N . THR A 1 74 ? 24.221 10.545 -17.650 1.00 65.06 74 THR A N 1
ATOM 602 C CA . THR A 1 74 ? 23.584 11.849 -17.385 1.00 65.06 74 THR A CA 1
ATOM 603 C C . THR A 1 74 ? 24.579 13.004 -17.472 1.00 65.06 74 THR A C 1
ATOM 605 O O . THR A 1 74 ? 24.225 14.069 -17.980 1.00 65.06 74 THR A O 1
ATOM 608 N N . SER A 1 75 ? 25.827 12.775 -17.055 1.00 60.81 75 SER A N 1
ATOM 609 C CA . SER A 1 75 ? 26.905 13.771 -17.099 1.00 60.81 75 SER A CA 1
ATOM 610 C C . SER A 1 75 ? 27.440 14.001 -18.521 1.00 60.81 75 SER A C 1
ATOM 612 O O . SER A 1 75 ? 27.807 15.119 -18.870 1.00 60.81 75 SER A O 1
ATOM 614 N N . ASN A 1 76 ? 27.404 12.970 -19.374 1.00 55.28 76 ASN A N 1
ATOM 615 C CA . ASN A 1 76 ? 27.945 12.994 -20.742 1.00 55.28 76 ASN A CA 1
ATOM 616 C C . ASN A 1 76 ? 26.925 13.390 -21.831 1.00 55.28 76 ASN A C 1
ATOM 618 O O . ASN A 1 76 ? 27.228 13.327 -23.021 1.00 55.28 76 ASN A O 1
ATOM 622 N N . GLY A 1 77 ? 25.705 13.789 -21.456 1.00 54.16 77 GLY A N 1
ATOM 623 C CA . GLY A 1 77 ? 24.720 14.361 -22.383 1.00 54.16 77 GLY A CA 1
ATOM 624 C C . GLY A 1 77 ? 24.008 13.371 -23.316 1.00 54.16 77 GLY A C 1
ATOM 625 O O . GLY A 1 77 ? 23.196 13.808 -24.133 1.00 54.16 77 GLY A O 1
ATOM 626 N N . ASN A 1 78 ? 24.238 12.059 -23.181 1.00 54.56 78 ASN A N 1
ATOM 627 C CA . ASN A 1 78 ? 23.550 11.038 -23.974 1.00 54.56 78 ASN A CA 1
ATOM 628 C C . ASN A 1 78 ? 22.171 10.739 -23.351 1.00 54.56 78 ASN A C 1
ATOM 630 O O . ASN A 1 78 ? 22.043 9.973 -22.396 1.00 54.56 78 ASN A O 1
ATOM 634 N N . LYS A 1 79 ? 21.137 11.433 -23.837 1.00 65.44 79 LYS A N 1
ATOM 635 C CA . LYS A 1 79 ? 19.811 11.514 -23.207 1.00 65.44 79 LYS A CA 1
ATOM 636 C C . LYS A 1 79 ? 18.787 10.726 -24.016 1.00 65.44 79 LYS A C 1
ATOM 638 O O . LYS A 1 79 ? 18.112 11.301 -24.861 1.00 65.44 79 LYS A O 1
ATOM 643 N N . SER A 1 80 ? 18.632 9.433 -23.741 1.00 84.12 80 SER A N 1
ATOM 644 C CA . SER A 1 80 ? 17.369 8.754 -24.052 1.00 84.12 80 SER A CA 1
ATOM 645 C C . SER A 1 80 ? 16.501 8.770 -22.794 1.00 84.12 80 SER A C 1
ATOM 647 O O . SER A 1 80 ? 16.753 7.988 -21.873 1.00 84.12 80 SER A O 1
ATOM 649 N N . PRO A 1 81 ? 15.480 9.645 -22.706 1.00 86.94 81 PRO A N 1
ATOM 650 C CA . PRO A 1 81 ? 14.598 9.671 -21.547 1.00 86.94 81 PRO A CA 1
ATOM 651 C C . PRO A 1 81 ? 13.882 8.344 -21.322 1.00 86.94 81 PRO A C 1
ATOM 653 O O . PRO A 1 81 ? 13.635 7.981 -20.177 1.00 86.94 81 PRO A O 1
ATOM 656 N N . GLN A 1 82 ? 13.566 7.612 -22.397 1.00 89.06 82 GLN A N 1
ATOM 657 C CA . GLN A 1 82 ? 12.911 6.309 -22.302 1.00 89.06 82 GLN A CA 1
ATOM 658 C C . GLN A 1 82 ? 13.809 5.302 -21.584 1.00 89.06 82 GLN A C 1
ATOM 660 O O . GLN A 1 82 ? 13.364 4.632 -20.659 1.00 89.06 82 GLN A O 1
ATOM 665 N N . LEU A 1 83 ? 15.075 5.206 -21.992 1.00 87.56 83 LEU A N 1
ATOM 666 C CA . LEU A 1 83 ? 16.006 4.242 -21.418 1.00 87.56 83 LEU A CA 1
ATOM 667 C C . LEU A 1 83 ? 16.383 4.619 -19.981 1.00 87.56 83 LEU A C 1
ATOM 669 O O . LEU A 1 83 ? 16.448 3.733 -19.126 1.00 87.56 83 LEU A O 1
ATOM 673 N N . ASN A 1 84 ? 16.565 5.912 -19.695 1.00 88.25 84 ASN A N 1
ATOM 674 C CA . ASN A 1 84 ? 16.796 6.397 -18.333 1.00 88.25 84 ASN A CA 1
ATOM 675 C C . ASN A 1 84 ? 15.609 6.057 -17.428 1.00 88.25 84 ASN A C 1
ATOM 677 O O . ASN A 1 84 ? 15.796 5.415 -16.400 1.00 88.25 84 ASN A O 1
ATOM 681 N N . LEU A 1 85 ? 14.384 6.401 -17.844 1.00 91.25 85 LEU A N 1
ATOM 682 C CA . LEU A 1 85 ? 13.183 6.105 -17.066 1.00 91.25 85 LEU A CA 1
ATOM 683 C C . LEU A 1 85 ? 13.012 4.596 -16.854 1.00 91.25 85 LEU A C 1
ATOM 685 O O . LEU A 1 85 ? 12.794 4.164 -15.728 1.00 91.25 85 LEU A O 1
ATOM 689 N N . ALA A 1 86 ? 13.166 3.785 -17.904 1.00 92.31 86 ALA A N 1
ATOM 690 C CA . ALA A 1 86 ? 13.075 2.331 -17.797 1.00 92.31 86 ALA A CA 1
ATOM 691 C C . ALA A 1 86 ? 14.082 1.765 -16.786 1.00 92.31 86 ALA A C 1
ATOM 693 O O . ALA A 1 86 ? 13.714 0.974 -15.921 1.00 92.31 86 ALA A O 1
ATOM 694 N N . SER A 1 87 ? 15.338 2.205 -16.862 1.00 91.88 87 SER A N 1
ATOM 695 C CA . SER A 1 87 ? 16.402 1.719 -15.980 1.00 91.88 87 SER A CA 1
ATOM 696 C C . SER A 1 87 ? 16.162 2.144 -14.538 1.00 91.88 87 SER A C 1
ATOM 698 O O . SER A 1 87 ? 16.234 1.310 -13.643 1.00 91.88 87 SER A O 1
ATOM 700 N N . THR A 1 88 ? 15.780 3.401 -14.304 1.00 93.38 88 THR A N 1
ATOM 701 C CA . THR A 1 88 ? 15.434 3.894 -12.967 1.00 93.38 88 THR A CA 1
ATOM 702 C C . THR A 1 88 ? 14.245 3.137 -12.370 1.00 93.38 88 THR A C 1
ATOM 704 O O . THR A 1 88 ? 14.319 2.717 -11.219 1.00 93.38 88 THR A O 1
ATOM 707 N N . LEU A 1 89 ? 13.180 2.869 -13.137 1.00 93.94 89 LEU A N 1
ATOM 708 C CA . LEU A 1 89 ? 12.045 2.069 -12.653 1.00 93.94 89 LEU A CA 1
ATOM 709 C C . LEU A 1 89 ? 12.462 0.627 -12.304 1.00 93.94 89 LEU A C 1
ATOM 711 O O . LEU A 1 89 ? 11.996 0.082 -11.306 1.00 93.94 89 LEU A O 1
ATOM 715 N N . LEU A 1 90 ? 13.379 0.012 -13.058 1.00 93.12 90 LEU A N 1
ATOM 716 C CA . LEU A 1 90 ? 13.934 -1.302 -12.703 1.00 93.12 90 LEU A CA 1
ATOM 717 C C . LEU A 1 90 ? 14.724 -1.261 -11.386 1.00 93.12 90 LEU A C 1
ATOM 719 O O . LEU A 1 90 ? 14.608 -2.192 -10.589 1.00 93.12 90 LEU A O 1
ATOM 723 N N . LEU A 1 91 ? 15.475 -0.185 -11.123 1.00 92.75 91 LEU A N 1
ATOM 724 C CA . LEU A 1 91 ? 16.172 0.004 -9.844 1.00 92.75 91 LEU A CA 1
ATOM 725 C C . LEU A 1 91 ? 15.189 0.154 -8.674 1.00 92.75 91 LEU A C 1
ATOM 727 O O . LEU A 1 91 ? 15.424 -0.418 -7.614 1.00 92.75 91 LEU A O 1
ATOM 731 N N . VAL A 1 92 ? 14.050 0.824 -8.871 1.00 92.25 92 VAL A N 1
ATOM 732 C CA . VAL A 1 92 ? 12.978 0.892 -7.857 1.00 92.25 92 VAL A CA 1
ATOM 733 C C . VAL A 1 92 ? 12.434 -0.506 -7.533 1.00 92.25 92 VAL A C 1
ATOM 735 O O . VAL A 1 92 ? 12.255 -0.858 -6.363 1.00 92.25 92 VAL A O 1
ATOM 738 N N . LEU A 1 93 ? 12.179 -1.332 -8.555 1.00 89.44 93 LEU A N 1
ATOM 739 C CA . LEU A 1 93 ? 11.719 -2.713 -8.358 1.00 89.44 93 LEU A CA 1
ATOM 740 C C . LEU A 1 93 ? 12.784 -3.576 -7.667 1.00 89.44 93 LEU A C 1
ATOM 742 O O . LEU A 1 93 ? 12.445 -4.403 -6.817 1.00 89.44 93 LEU A O 1
ATOM 746 N N . PHE A 1 94 ? 14.059 -3.366 -8.004 1.00 89.19 94 PHE A N 1
ATOM 747 C CA . PHE A 1 94 ? 15.187 -4.034 -7.359 1.00 89.19 94 PHE A CA 1
ATOM 748 C C . PHE A 1 94 ? 15.250 -3.707 -5.873 1.00 89.19 94 PHE A C 1
ATOM 750 O O . PHE A 1 94 ? 15.270 -4.622 -5.050 1.00 89.19 94 PHE A O 1
ATOM 757 N N . GLU A 1 95 ? 15.224 -2.423 -5.524 1.00 86.94 95 GLU A N 1
ATOM 758 C CA . GLU A 1 95 ? 15.245 -1.965 -4.136 1.00 86.94 95 GLU A CA 1
ATOM 759 C C . GLU A 1 95 ? 14.069 -2.542 -3.347 1.00 86.94 95 GLU A C 1
ATOM 761 O O . GLU A 1 95 ? 14.250 -3.112 -2.273 1.00 86.94 95 GLU A O 1
ATOM 766 N N . SER A 1 96 ? 12.878 -2.553 -3.952 1.00 80.12 96 SER A N 1
ATOM 767 C CA . SER A 1 96 ? 11.684 -3.154 -3.350 1.00 80.12 96 SER A CA 1
ATOM 768 C C . SER A 1 96 ? 11.857 -4.653 -3.033 1.00 80.12 96 SER A C 1
ATOM 770 O O . SER A 1 96 ? 11.283 -5.153 -2.066 1.00 80.12 96 SER A O 1
ATOM 772 N N . GLN A 1 97 ? 12.663 -5.398 -3.804 1.00 76.62 97 GLN A N 1
ATOM 773 C CA . GLN A 1 97 ? 12.851 -6.845 -3.612 1.00 76.62 97 GLN A CA 1
ATOM 774 C C . GLN A 1 97 ? 14.128 -7.272 -2.915 1.00 76.62 97 GLN A C 1
ATOM 776 O O . GLN A 1 97 ? 14.148 -8.351 -2.327 1.00 76.62 97 GLN A O 1
ATOM 781 N N . SER A 1 98 ? 15.216 -6.530 -3.017 1.00 77.81 98 SER A N 1
ATOM 782 C CA . SER A 1 98 ? 16.526 -6.976 -2.525 1.00 77.81 98 SER A CA 1
ATOM 783 C C . SER A 1 98 ? 17.373 -5.867 -1.933 1.00 77.81 98 SER A C 1
ATOM 785 O O . SER A 1 98 ? 18.440 -6.170 -1.407 1.00 77.81 98 SER A O 1
ATOM 787 N N . GLY A 1 99 ? 16.890 -4.630 -1.973 1.00 78.94 99 GLY A N 1
ATOM 788 C CA . GLY A 1 99 ? 17.494 -3.523 -1.257 1.00 78.94 99 GLY A CA 1
ATOM 789 C C . GLY A 1 99 ? 16.524 -2.953 -0.227 1.00 78.94 99 GLY A C 1
ATOM 790 O O . GLY A 1 99 ? 15.902 -3.725 0.510 1.00 78.94 99 GLY A O 1
ATOM 791 N N . SER A 1 100 ? 16.426 -1.630 -0.159 1.00 79.12 100 SER A N 1
ATOM 792 C CA . SER A 1 100 ? 15.830 -0.856 0.920 1.00 79.12 100 SER A CA 1
ATOM 793 C C . SER A 1 100 ? 14.653 0.018 0.465 1.00 79.12 100 SER A C 1
ATOM 795 O O . SER A 1 100 ? 14.540 0.426 -0.694 1.00 79.12 100 SER A O 1
ATOM 797 N N . VAL A 1 101 ? 13.745 0.329 1.398 1.00 78.75 101 VAL A N 1
ATOM 798 C CA . VAL A 1 101 ? 12.623 1.245 1.120 1.00 78.75 101 VAL A CA 1
ATOM 799 C C . VAL A 1 101 ? 13.152 2.649 0.823 1.00 78.75 101 VAL A C 1
ATOM 801 O O . VAL A 1 101 ? 12.620 3.311 -0.069 1.00 78.75 101 VAL A O 1
ATOM 804 N N . HIS A 1 102 ? 14.244 3.060 1.486 1.00 81.75 102 HIS A N 1
ATOM 805 C CA . HIS A 1 102 ? 14.934 4.315 1.185 1.00 81.75 102 HIS A CA 1
ATOM 806 C C . HIS A 1 102 ? 15.349 4.386 -0.288 1.00 81.75 102 HIS A C 1
ATOM 808 O O . HIS A 1 102 ? 14.962 5.307 -1.006 1.00 81.75 102 HIS A O 1
ATOM 814 N N . GLY A 1 103 ? 16.097 3.383 -0.763 1.00 83.81 103 GLY A N 1
ATOM 815 C CA . GLY A 1 103 ? 16.612 3.355 -2.129 1.00 83.81 103 GLY A CA 1
ATOM 816 C C . GLY A 1 103 ? 15.489 3.339 -3.163 1.00 83.81 103 GLY A C 1
ATOM 817 O O . GLY A 1 103 ? 15.555 4.048 -4.166 1.00 83.81 103 GLY A O 1
ATOM 818 N N . SER A 1 104 ? 14.406 2.606 -2.885 1.00 87.12 104 SER A N 1
ATOM 819 C CA . SER A 1 104 ? 13.195 2.614 -3.715 1.00 87.12 104 SER A CA 1
ATOM 820 C C . SER A 1 104 ? 12.607 4.025 -3.843 1.00 87.12 104 SER A C 1
ATOM 822 O O . SER A 1 104 ? 12.260 4.464 -4.942 1.00 87.12 104 SER A O 1
ATOM 824 N N . PHE A 1 105 ? 12.547 4.784 -2.743 1.00 86.12 105 PHE A N 1
ATOM 825 C CA . PHE A 1 105 ? 12.055 6.161 -2.759 1.00 86.12 105 PHE A CA 1
ATOM 826 C C . PHE A 1 105 ? 12.988 7.112 -3.504 1.00 86.12 105 PHE A C 1
ATOM 828 O O . PHE A 1 105 ? 12.477 7.871 -4.330 1.00 86.12 105 PHE A O 1
ATOM 835 N N . VAL A 1 106 ? 14.302 7.012 -3.286 1.00 87.50 106 VAL A N 1
ATOM 836 C CA . VAL A 1 106 ? 15.323 7.820 -3.972 1.00 87.50 106 VAL A CA 1
ATOM 837 C C . VAL A 1 106 ? 15.267 7.614 -5.485 1.00 87.50 106 VAL A C 1
ATOM 839 O O . VAL A 1 106 ? 15.215 8.585 -6.241 1.00 87.50 106 VAL A O 1
ATOM 842 N N . HIS A 1 107 ? 15.205 6.366 -5.961 1.00 92.00 107 HIS A N 1
ATOM 843 C CA . HIS A 1 107 ? 15.088 6.110 -7.402 1.00 92.00 107 HIS A CA 1
ATOM 844 C C . HIS A 1 107 ? 13.752 6.584 -7.964 1.00 92.00 107 HIS A C 1
ATOM 846 O O . HIS A 1 107 ? 13.713 7.077 -9.089 1.00 92.00 107 HIS A O 1
ATOM 852 N N . MET A 1 108 ? 12.662 6.502 -7.196 1.00 92.12 108 MET A N 1
ATOM 853 C CA . MET A 1 108 ? 11.391 7.093 -7.623 1.00 92.12 108 MET A CA 1
ATOM 854 C C . MET A 1 108 ? 11.466 8.619 -7.738 1.00 92.12 108 MET A C 1
ATOM 856 O O . MET A 1 108 ? 10.899 9.158 -8.683 1.00 92.12 108 MET A O 1
ATOM 860 N N . ASP A 1 109 ? 12.189 9.313 -6.854 1.00 89.19 109 ASP A N 1
ATOM 861 C CA . ASP A 1 109 ? 12.412 10.763 -6.981 1.00 89.19 109 ASP A CA 1
ATOM 862 C C . ASP A 1 109 ? 13.277 11.085 -8.214 1.00 89.19 109 ASP A C 1
ATOM 864 O O . ASP A 1 109 ? 13.017 12.045 -8.944 1.00 89.19 109 ASP A O 1
ATOM 868 N N . GLY A 1 110 ? 14.249 10.223 -8.531 1.00 90.88 110 GLY A N 1
ATOM 869 C CA . GLY A 1 110 ? 14.976 10.268 -9.802 1.00 90.88 110 GLY A CA 1
ATOM 870 C C . GLY A 1 110 ? 14.058 10.087 -11.020 1.00 90.88 110 GLY A C 1
ATOM 871 O O . GLY A 1 110 ? 14.170 10.825 -12.001 1.00 90.88 110 GLY A O 1
ATOM 872 N N . ALA A 1 111 ? 13.108 9.150 -10.955 1.00 93.31 111 ALA A N 1
ATOM 873 C CA . ALA A 1 111 ? 12.121 8.934 -12.011 1.00 93.31 111 ALA A CA 1
ATOM 874 C C . ALA A 1 111 ? 11.192 10.148 -12.181 1.00 93.31 111 ALA A C 1
ATOM 876 O O . ALA A 1 111 ? 10.949 10.573 -13.311 1.00 93.31 111 ALA A O 1
ATOM 877 N N . ASP A 1 112 ? 10.738 10.757 -11.081 1.00 91.94 112 ASP A N 1
ATOM 878 C CA . ASP A 1 112 ? 9.952 11.995 -11.096 1.00 91.94 112 ASP A CA 1
ATOM 879 C C . ASP A 1 112 ? 10.701 13.128 -11.817 1.00 91.94 112 ASP A C 1
ATOM 881 O O . ASP A 1 112 ? 10.133 13.810 -12.675 1.00 91.94 112 ASP A O 1
ATOM 885 N N . ALA A 1 113 ? 11.997 13.299 -11.534 1.00 90.31 113 ALA A N 1
ATOM 886 C CA . ALA A 1 113 ? 12.833 14.303 -12.192 1.00 90.31 113 ALA A CA 1
ATOM 887 C C . ALA A 1 113 ? 12.982 14.051 -13.707 1.00 90.31 113 ALA A C 1
ATOM 889 O O . ALA A 1 113 ? 12.942 14.993 -14.510 1.00 90.31 113 ALA A O 1
ATOM 890 N N . ILE A 1 114 ? 13.103 12.785 -14.125 1.00 91.25 114 ILE A N 1
ATOM 891 C CA . ILE A 1 114 ? 13.129 12.405 -15.547 1.00 91.25 114 ILE A CA 1
ATOM 892 C C . ILE A 1 114 ? 11.792 12.748 -16.216 1.00 91.25 114 ILE A C 1
ATOM 894 O O . ILE A 1 114 ? 11.781 13.348 -17.292 1.00 91.25 114 ILE A O 1
ATOM 898 N N . VAL A 1 115 ? 10.663 12.421 -15.578 1.00 92.31 115 VAL A N 1
ATOM 899 C CA . VAL A 1 115 ? 9.328 12.708 -16.122 1.00 92.31 115 VAL A CA 1
ATOM 900 C C . VAL A 1 115 ? 9.091 14.210 -16.244 1.00 92.31 115 VAL A C 1
ATOM 902 O O . VAL A 1 115 ? 8.683 14.659 -17.313 1.00 92.31 115 VAL A O 1
ATOM 905 N N . ILE A 1 116 ? 9.413 15.008 -15.219 1.00 89.94 116 ILE A N 1
ATOM 906 C CA . ILE A 1 116 ? 9.295 16.475 -15.288 1.00 89.94 116 ILE A CA 1
ATOM 907 C C . ILE A 1 116 ? 10.119 17.035 -16.450 1.00 89.94 116 ILE A C 1
ATOM 909 O O . ILE A 1 116 ? 9.620 17.838 -17.237 1.00 89.94 116 ILE A O 1
ATOM 913 N N . SER A 1 117 ? 11.382 16.622 -16.562 1.00 89.88 117 SER A N 1
ATOM 914 C CA . SER A 1 117 ? 12.310 17.194 -17.544 1.00 89.88 117 SER A CA 1
ATOM 915 C C . SER A 1 117 ? 12.042 16.741 -18.981 1.00 89.88 117 SER A C 1
ATOM 917 O O . SER A 1 117 ? 12.393 17.457 -19.919 1.00 89.88 117 SER A O 1
ATOM 919 N N . SER A 1 118 ? 11.428 15.569 -19.172 1.00 90.56 118 SER A N 1
ATOM 920 C CA . SER A 1 118 ? 11.367 14.901 -20.478 1.00 90.56 118 SER A CA 1
ATOM 921 C C . SER A 1 118 ? 9.968 14.454 -20.909 1.00 90.56 118 SER A C 1
ATOM 923 O O . SER A 1 118 ? 9.852 13.734 -21.905 1.00 90.56 118 SER A O 1
ATOM 925 N N . LEU A 1 119 ? 8.896 14.893 -20.232 1.00 90.06 119 LEU A N 1
ATOM 926 C CA . LEU A 1 119 ? 7.524 14.447 -20.514 1.00 90.06 119 LEU A CA 1
ATOM 927 C C . LEU A 1 119 ? 7.168 14.525 -22.003 1.00 90.06 119 LEU A C 1
ATOM 929 O O . LEU A 1 119 ? 6.690 13.551 -22.579 1.00 90.06 119 LEU A O 1
ATOM 933 N N . LYS A 1 120 ? 7.422 15.672 -22.646 1.00 90.06 120 LYS A N 1
ATOM 934 C CA . LYS A 1 120 ? 7.066 15.882 -24.058 1.00 90.06 120 LYS A CA 1
ATOM 935 C C . LYS A 1 120 ? 7.708 14.833 -24.970 1.00 90.06 120 LYS A C 1
ATOM 937 O O . LYS A 1 120 ? 7.047 14.348 -25.881 1.00 90.06 120 LYS A O 1
ATOM 942 N N . GLN A 1 121 ? 8.964 14.468 -24.713 1.00 90.38 121 GLN A N 1
ATOM 943 C CA . GLN A 1 121 ? 9.692 13.464 -25.496 1.00 90.38 121 GLN A CA 1
ATOM 944 C C . GLN A 1 121 ? 9.177 12.047 -25.210 1.00 90.38 121 GLN A C 1
ATOM 946 O O . GLN A 1 121 ? 9.026 11.239 -26.124 1.00 90.38 121 GLN A O 1
ATOM 951 N N . LEU A 1 122 ? 8.845 11.749 -23.951 1.00 90.44 122 LEU A N 1
ATOM 952 C CA . LEU A 1 122 ? 8.258 10.466 -23.557 1.00 90.44 122 LEU A CA 1
ATOM 953 C C . LEU A 1 122 ? 6.865 10.263 -24.182 1.00 90.44 122 LEU A C 1
ATOM 955 O O . LEU A 1 122 ? 6.561 9.177 -24.670 1.00 90.44 122 LEU A O 1
ATOM 959 N N . CYS A 1 123 ? 6.046 11.314 -24.259 1.00 91.50 123 CYS A N 1
ATOM 960 C CA . CYS A 1 123 ? 4.718 11.263 -24.877 1.00 91.50 123 CYS A CA 1
ATOM 961 C C . CYS A 1 123 ? 4.745 11.012 -26.392 1.00 91.50 123 CYS A C 1
ATOM 963 O O . CYS A 1 123 ? 3.754 10.538 -26.951 1.00 91.50 123 CYS A O 1
ATOM 965 N N . GLN A 1 124 ? 5.853 11.327 -27.068 1.00 91.50 124 GLN A N 1
ATOM 966 C CA . GLN A 1 124 ? 5.970 11.171 -28.520 1.00 91.50 124 GLN A CA 1
ATOM 967 C C . GLN A 1 124 ? 6.044 9.704 -28.956 1.00 91.50 124 GLN A C 1
ATOM 969 O O . GLN A 1 124 ? 5.669 9.393 -30.084 1.00 91.50 124 GLN A O 1
ATOM 974 N N . THR A 1 125 ? 6.465 8.786 -28.080 1.00 87.81 125 THR A N 1
ATOM 975 C CA . THR A 1 125 ? 6.626 7.366 -28.426 1.00 87.81 125 THR A CA 1
ATOM 976 C C . THR A 1 125 ? 5.601 6.482 -27.712 1.00 87.81 125 THR A C 1
ATOM 978 O O . THR A 1 125 ? 5.046 6.842 -26.672 1.00 87.81 125 THR A O 1
ATOM 981 N N . SER A 1 126 ? 5.294 5.314 -28.283 1.00 87.94 126 SER A N 1
ATOM 982 C CA . SER A 1 126 ? 4.430 4.311 -27.637 1.00 87.94 126 SER A CA 1
ATOM 983 C C . SER A 1 126 ? 5.091 3.749 -26.375 1.00 87.94 126 SER A C 1
ATOM 985 O O . SER A 1 126 ? 4.471 3.713 -25.316 1.00 87.94 126 SER A O 1
ATOM 987 N N . THR A 1 127 ? 6.378 3.403 -26.460 1.00 88.38 127 THR A N 1
ATOM 988 C CA . THR A 1 127 ? 7.180 2.929 -25.323 1.00 88.38 127 THR A CA 1
ATOM 989 C C . THR A 1 127 ? 7.258 3.965 -24.207 1.00 88.38 127 THR A C 1
ATOM 991 O O . THR A 1 127 ? 7.080 3.621 -23.044 1.00 88.38 127 THR A O 1
ATOM 994 N N . GLY A 1 128 ? 7.476 5.242 -24.538 1.00 89.19 128 GLY A N 1
ATOM 995 C CA . GLY A 1 128 ? 7.521 6.310 -23.541 1.00 89.19 128 GLY A CA 1
ATOM 996 C C . GLY A 1 128 ? 6.187 6.477 -22.811 1.00 89.19 128 GLY A C 1
ATOM 997 O O . GLY A 1 128 ? 6.180 6.597 -21.591 1.00 89.19 128 GLY A O 1
ATOM 998 N N . ARG A 1 129 ? 5.051 6.362 -23.513 1.00 89.75 129 ARG A N 1
ATOM 999 C CA . ARG A 1 129 ? 3.716 6.351 -22.886 1.00 89.75 129 ARG A CA 1
ATOM 1000 C C . ARG A 1 129 ? 3.485 5.152 -21.965 1.00 89.75 129 ARG A C 1
ATOM 1002 O O . ARG A 1 129 ? 2.922 5.326 -20.888 1.00 89.75 129 ARG A O 1
ATOM 1009 N N . LEU A 1 130 ? 3.946 3.959 -22.344 1.00 90.31 130 LEU A N 1
ATOM 1010 C CA . LEU A 1 130 ? 3.885 2.783 -21.468 1.00 90.31 130 LEU A CA 1
ATOM 1011 C C . LEU A 1 130 ? 4.748 2.965 -20.213 1.00 90.31 130 LEU A C 1
ATOM 1013 O O . LEU A 1 130 ? 4.308 2.633 -19.118 1.00 90.31 130 LEU A O 1
ATOM 1017 N N . LEU A 1 131 ? 5.943 3.545 -20.351 1.00 92.25 131 LEU A N 1
ATOM 1018 C CA . LEU A 1 131 ? 6.812 3.853 -19.214 1.00 92.25 131 LEU A CA 1
ATOM 1019 C C . LEU A 1 131 ? 6.209 4.913 -18.289 1.00 92.25 131 LEU A C 1
ATOM 1021 O O . LEU A 1 131 ? 6.328 4.778 -17.077 1.00 92.25 131 LEU A O 1
ATOM 1025 N N . LEU A 1 132 ? 5.538 5.931 -18.835 1.00 93.12 132 LEU A N 1
ATOM 1026 C CA . LEU A 1 132 ? 4.815 6.931 -18.043 1.00 93.12 132 LEU A CA 1
ATOM 1027 C C . LEU A 1 132 ? 3.668 6.301 -17.247 1.00 93.12 132 LEU A C 1
ATOM 1029 O O . LEU A 1 132 ? 3.492 6.633 -16.078 1.00 93.12 132 LEU A O 1
ATOM 1033 N N . LYS A 1 133 ? 2.935 5.349 -17.836 1.00 90.38 133 LYS A N 1
ATOM 1034 C CA . LYS A 1 133 ? 1.920 4.572 -17.113 1.00 90.38 133 LYS A CA 1
ATOM 1035 C C . LYS A 1 133 ? 2.541 3.762 -15.972 1.00 90.38 133 LYS A C 1
ATOM 1037 O O . LYS A 1 133 ? 2.108 3.888 -14.831 1.00 90.38 133 LYS A O 1
ATOM 1042 N N . SER A 1 134 ? 3.605 3.007 -16.254 1.00 89.94 134 SER A N 1
ATOM 1043 C CA . SER A 1 134 ? 4.331 2.247 -15.228 1.00 89.94 134 SER A CA 1
ATOM 1044 C C . SER A 1 134 ? 4.864 3.150 -14.115 1.00 89.94 134 SER A C 1
ATOM 1046 O O . SER A 1 134 ? 4.726 2.821 -12.943 1.00 89.94 134 SER A O 1
ATOM 1048 N N . TRP A 1 135 ? 5.434 4.308 -14.457 1.00 93.31 135 TRP A N 1
ATOM 1049 C CA . TRP A 1 135 ? 5.885 5.300 -13.481 1.00 93.31 135 TRP A CA 1
ATOM 1050 C C . TRP A 1 135 ? 4.734 5.792 -12.596 1.00 93.31 135 TRP A C 1
ATOM 1052 O O . TRP A 1 135 ? 4.884 5.797 -11.376 1.00 93.31 135 TRP A O 1
ATOM 1062 N N . ALA A 1 136 ? 3.587 6.152 -13.179 1.00 90.19 136 ALA A N 1
ATOM 1063 C CA . ALA A 1 136 ? 2.433 6.638 -12.428 1.00 90.19 136 ALA A CA 1
ATOM 1064 C C . ALA A 1 136 ? 1.900 5.576 -11.446 1.00 90.19 136 ALA A C 1
ATOM 1066 O O . ALA A 1 136 ? 1.655 5.880 -10.276 1.00 90.19 136 ALA A O 1
ATOM 1067 N N . ASP A 1 137 ? 1.816 4.316 -11.880 1.00 86.12 137 ASP A N 1
ATOM 1068 C CA . ASP A 1 137 ? 1.407 3.194 -11.027 1.00 86.12 137 ASP A CA 1
ATOM 1069 C C . ASP A 1 137 ? 2.423 2.938 -9.896 1.00 86.12 137 ASP A C 1
ATOM 1071 O O . ASP A 1 137 ? 2.055 2.751 -8.732 1.00 86.12 137 ASP A O 1
ATOM 1075 N N . MET A 1 138 ? 3.725 2.978 -10.203 1.00 88.44 138 MET A N 1
ATOM 1076 C CA . MET A 1 138 ? 4.791 2.819 -9.206 1.00 88.44 138 MET A CA 1
ATOM 1077 C C . MET A 1 138 ? 4.834 3.982 -8.210 1.00 88.44 138 MET A C 1
ATOM 1079 O O . MET A 1 138 ? 5.105 3.765 -7.027 1.00 88.44 138 MET A O 1
ATOM 1083 N N . ARG A 1 139 ? 4.504 5.199 -8.652 1.00 88.06 139 ARG A N 1
ATOM 1084 C CA . ARG A 1 139 ? 4.353 6.376 -7.795 1.00 88.06 139 ARG A CA 1
ATOM 1085 C C . ARG A 1 139 ? 3.184 6.220 -6.825 1.00 88.06 139 ARG A C 1
ATOM 1087 O O . ARG A 1 139 ? 3.361 6.432 -5.625 1.00 88.06 139 ARG A O 1
ATOM 1094 N N . ALA A 1 140 ? 2.017 5.798 -7.312 1.00 84.06 140 ALA A N 1
ATOM 1095 C CA . ALA A 1 140 ? 0.869 5.512 -6.453 1.00 84.06 140 ALA A CA 1
ATOM 1096 C C . ALA A 1 140 ? 1.209 4.439 -5.403 1.00 84.06 140 ALA A C 1
ATOM 1098 O O . ALA A 1 140 ? 0.845 4.583 -4.232 1.00 84.06 140 ALA A O 1
ATOM 1099 N N . ARG A 1 141 ? 1.983 3.412 -5.786 1.00 81.88 141 ARG A N 1
ATOM 1100 C CA . ARG A 1 141 ? 2.496 2.393 -4.857 1.00 81.88 141 ARG A CA 1
ATOM 1101 C C . ARG A 1 141 ? 3.452 2.973 -3.812 1.00 81.88 141 ARG A C 1
ATOM 1103 O O . ARG A 1 141 ? 3.258 2.706 -2.628 1.00 81.88 141 ARG A O 1
ATOM 1110 N N . LYS A 1 142 ? 4.435 3.790 -4.223 1.00 83.94 142 LYS A N 1
ATOM 1111 C CA . LYS A 1 142 ? 5.355 4.502 -3.310 1.00 83.94 142 LYS A CA 1
ATOM 1112 C C . LYS A 1 142 ? 4.566 5.245 -2.237 1.00 83.94 142 LYS A C 1
ATOM 1114 O O . LYS A 1 142 ? 4.855 5.100 -1.056 1.00 83.94 142 LYS A O 1
ATOM 1119 N N . ASN A 1 143 ? 3.545 5.997 -2.639 1.00 80.81 143 ASN A N 1
ATOM 1120 C CA . ASN A 1 143 ? 2.717 6.757 -1.708 1.00 80.81 143 ASN A CA 1
ATOM 1121 C C . ASN A 1 143 ? 1.878 5.871 -0.780 1.00 80.81 143 ASN A C 1
ATOM 1123 O O . ASN A 1 143 ? 1.771 6.188 0.399 1.00 80.81 143 ASN A O 1
ATOM 1127 N N . ARG A 1 144 ? 1.358 4.734 -1.258 1.00 81.94 144 ARG A N 1
ATOM 1128 C CA . ARG A 1 144 ? 0.639 3.767 -0.410 1.00 81.94 144 ARG A CA 1
ATOM 1129 C C . ARG A 1 144 ? 1.539 3.157 0.669 1.00 81.94 144 ARG A C 1
ATOM 1131 O O . ARG A 1 144 ? 1.076 2.869 1.763 1.00 81.94 144 ARG A O 1
ATOM 1138 N N . GLN A 1 145 ? 2.818 2.949 0.360 1.00 77.31 145 GLN A N 1
ATOM 1139 C CA . GLN A 1 145 ? 3.803 2.375 1.283 1.00 77.31 145 GLN A CA 1
ATOM 1140 C C . GLN A 1 145 ? 4.440 3.417 2.218 1.00 77.31 145 GLN A C 1
ATOM 1142 O O . GLN A 1 145 ? 5.208 3.054 3.111 1.00 77.31 145 GLN A O 1
ATOM 1147 N N . LYS A 1 146 ? 4.150 4.715 2.036 1.00 80.50 146 LYS A N 1
ATOM 1148 C CA . LYS A 1 146 ? 4.621 5.752 2.957 1.00 80.50 146 LYS A CA 1
ATOM 1149 C C . LYS A 1 146 ? 3.978 5.554 4.324 1.00 80.50 146 LYS A C 1
ATOM 1151 O O . LYS A 1 146 ? 2.776 5.355 4.451 1.00 80.50 146 LYS A O 1
ATOM 1156 N N . LEU A 1 147 ? 4.797 5.693 5.362 1.00 83.69 147 LEU A N 1
ATOM 1157 C CA . LEU A 1 147 ? 4.312 5.709 6.738 1.00 83.69 147 LEU A CA 1
ATOM 1158 C C . LEU A 1 147 ? 3.359 6.888 6.942 1.00 83.69 147 LEU A C 1
ATOM 1160 O O . LEU A 1 147 ? 3.615 7.989 6.454 1.00 83.69 147 LEU A O 1
ATOM 1164 N N . ALA A 1 148 ? 2.318 6.678 7.741 1.00 85.44 148 ALA A N 1
ATOM 1165 C CA . ALA A 1 148 ? 1.244 7.645 7.968 1.00 85.44 148 ALA A CA 1
ATOM 1166 C C . ALA A 1 148 ? 1.707 9.016 8.515 1.00 85.44 148 ALA A C 1
ATOM 1168 O O . ALA A 1 148 ? 1.016 10.023 8.361 1.00 85.44 148 ALA A O 1
ATOM 1169 N N . PHE A 1 149 ? 2.889 9.081 9.139 1.00 82.88 149 PHE A N 1
ATOM 1170 C CA . PHE A 1 149 ? 3.495 10.317 9.655 1.00 82.88 149 PHE A CA 1
ATOM 1171 C C . PHE A 1 149 ? 4.428 11.029 8.649 1.00 82.88 149 PHE A C 1
ATOM 1173 O O . PHE A 1 149 ? 5.070 12.037 8.977 1.00 82.88 149 PHE A O 1
ATOM 1180 N N . ARG A 1 150 ? 4.570 10.499 7.431 1.00 83.31 150 ARG A N 1
ATOM 1181 C CA . ARG A 1 150 ? 5.236 11.214 6.338 1.00 83.31 150 ARG A CA 1
ATOM 1182 C C . ARG A 1 150 ? 4.278 12.224 5.721 1.00 83.31 150 ARG A C 1
ATOM 1184 O O . ARG A 1 150 ? 3.062 12.015 5.802 1.00 83.31 150 ARG A O 1
ATOM 1191 N N . PRO A 1 151 ? 4.799 13.299 5.110 1.00 80.56 151 PRO A N 1
ATOM 1192 C CA . PRO A 1 151 ? 3.924 14.269 4.494 1.00 80.56 151 PRO A CA 1
ATOM 1193 C C . PRO A 1 151 ? 3.144 13.662 3.316 1.00 80.56 151 PRO A C 1
ATOM 1195 O O . PRO A 1 151 ? 3.671 12.861 2.534 1.00 80.56 151 PRO A O 1
ATOM 1198 N N . LEU A 1 152 ? 1.868 14.021 3.226 1.00 83.00 152 LEU A N 1
ATOM 1199 C CA . LEU A 1 152 ? 0.942 13.598 2.181 1.00 83.00 152 LEU A CA 1
ATOM 1200 C C . LEU A 1 152 ? 1.183 14.407 0.902 1.00 83.00 152 LEU A C 1
ATOM 1202 O O . LEU A 1 152 ? 1.597 15.562 0.956 1.00 83.00 152 LEU A O 1
ATOM 1206 N N . GLU A 1 153 ? 0.840 13.861 -0.266 1.00 77.62 153 GLU A N 1
ATOM 1207 C CA . GLU A 1 153 ? 0.944 14.627 -1.522 1.00 77.62 153 GLU A CA 1
ATOM 1208 C C . GLU A 1 153 ? 0.098 15.907 -1.502 1.00 77.62 153 GLU A C 1
ATOM 1210 O O . GLU A 1 153 ? 0.529 16.950 -1.995 1.00 77.62 153 GLU A O 1
ATOM 1215 N N . VAL A 1 154 ? -1.074 15.856 -0.862 1.00 76.25 154 VAL A N 1
ATOM 1216 C CA . VAL A 1 154 ? -1.939 17.028 -0.690 1.00 76.25 154 VAL A CA 1
ATOM 1217 C C . VAL A 1 154 ? -1.257 18.138 0.121 1.00 76.25 154 VAL A C 1
ATOM 1219 O O . VAL A 1 154 ? -1.449 19.313 -0.188 1.00 76.25 154 VAL A O 1
ATOM 1222 N N . GLU A 1 155 ? -0.401 17.799 1.089 1.00 79.81 155 GLU A N 1
ATOM 1223 C CA . GLU A 1 155 ? 0.346 18.773 1.899 1.00 79.81 155 GLU A CA 1
ATOM 1224 C C . GLU A 1 155 ? 1.358 19.538 1.041 1.00 79.81 155 GLU A C 1
ATOM 1226 O O . GLU A 1 155 ? 1.422 20.768 1.101 1.00 79.81 155 GLU A O 1
ATOM 1231 N N . PHE A 1 156 ? 2.074 18.827 0.168 1.00 75.44 156 PHE A N 1
ATOM 1232 C CA . PHE A 1 156 ? 3.022 19.430 -0.770 1.00 75.44 156 PHE A CA 1
ATOM 1233 C C . PHE A 1 156 ? 2.338 20.241 -1.872 1.00 75.44 156 PHE A C 1
ATOM 1235 O O . PHE A 1 156 ? 2.819 21.310 -2.247 1.00 75.44 156 PHE A O 1
ATOM 1242 N N . SER A 1 157 ? 1.187 19.778 -2.371 1.00 71.50 157 SER A N 1
ATOM 1243 C CA . SER A 1 157 ? 0.412 20.514 -3.380 1.00 71.50 157 SER A CA 1
ATOM 1244 C C . SER A 1 157 ? -0.022 21.905 -2.889 1.00 71.50 157 SER A C 1
ATOM 1246 O O . SER A 1 157 ? -0.107 22.848 -3.681 1.00 71.50 157 SER A O 1
ATOM 1248 N N . ARG A 1 158 ? -0.241 22.042 -1.572 1.00 71.19 158 ARG A N 1
ATOM 1249 C CA . ARG A 1 158 ? -0.623 23.284 -0.884 1.00 71.19 158 ARG A CA 1
ATOM 1250 C C . ARG A 1 158 ? 0.562 24.179 -0.548 1.00 71.19 158 ARG A C 1
ATOM 1252 O O . ARG A 1 158 ? 0.411 25.397 -0.571 1.00 71.19 158 ARG A O 1
ATOM 1259 N N . ALA A 1 159 ? 1.745 23.604 -0.323 1.00 67.50 159 ALA A N 1
ATOM 1260 C CA . ALA A 1 159 ? 2.987 24.333 -0.045 1.00 67.50 159 ALA A CA 1
ATOM 1261 C C . ALA A 1 159 ? 3.471 25.223 -1.217 1.00 67.50 159 ALA A C 1
ATOM 1263 O O . ALA A 1 159 ? 4.556 25.794 -1.166 1.00 67.50 159 ALA A O 1
ATOM 1264 N N . SER A 1 160 ? 2.659 25.376 -2.271 1.00 66.88 160 SER A N 1
ATOM 1265 C CA . SER A 1 160 ? 2.911 26.173 -3.473 1.00 66.88 160 SER A CA 1
ATOM 1266 C C . SER A 1 160 ? 4.074 25.694 -4.343 1.00 66.88 160 SER A C 1
ATOM 1268 O O . SER A 1 160 ? 4.415 26.397 -5.293 1.00 66.88 160 SER A O 1
ATOM 1270 N N . ASP A 1 161 ? 4.620 24.490 -4.123 1.00 74.25 161 ASP A N 1
ATOM 1271 C CA . ASP A 1 161 ? 5.658 23.935 -4.999 1.00 74.25 161 ASP A CA 1
ATOM 1272 C C . ASP A 1 161 ? 5.064 23.603 -6.388 1.00 74.25 161 ASP A C 1
ATOM 1274 O O . ASP A 1 161 ? 4.246 22.681 -6.528 1.00 74.25 161 ASP A O 1
ATOM 1278 N N . PRO A 1 162 ? 5.439 24.343 -7.451 1.00 77.75 162 PRO A N 1
ATOM 1279 C CA . PRO A 1 162 ? 4.925 24.095 -8.792 1.00 77.75 162 PRO A CA 1
ATOM 1280 C C . PRO A 1 162 ? 5.332 22.716 -9.328 1.00 77.75 162 PRO A C 1
ATOM 1282 O O . PRO A 1 162 ? 4.571 22.128 -10.094 1.00 77.75 162 PRO A O 1
ATOM 1285 N N . ARG A 1 163 ? 6.479 22.161 -8.907 1.00 78.88 163 ARG A N 1
ATOM 1286 C CA . ARG A 1 163 ? 6.953 20.850 -9.382 1.00 78.88 163 ARG A CA 1
ATOM 1287 C C . ARG A 1 163 ? 6.029 19.731 -8.926 1.00 78.88 163 ARG A C 1
ATOM 1289 O O . ARG A 1 163 ? 5.663 18.880 -9.730 1.00 78.88 163 ARG A O 1
ATOM 1296 N N . HIS A 1 164 ? 5.597 19.775 -7.669 1.00 76.06 164 HIS A N 1
ATOM 1297 C CA . HIS A 1 164 ? 4.686 18.784 -7.101 1.00 76.06 164 HIS A CA 1
ATOM 1298 C C . HIS A 1 164 ? 3.318 18.802 -7.791 1.00 76.06 164 HIS A C 1
ATOM 1300 O O . HIS A 1 164 ? 2.793 17.748 -8.143 1.00 76.06 164 HIS A O 1
ATOM 1306 N N . ARG A 1 165 ? 2.770 19.990 -8.078 1.00 78.25 165 ARG A N 1
ATOM 1307 C CA . ARG A 1 165 ? 1.497 20.113 -8.810 1.00 78.25 165 ARG A CA 1
ATOM 1308 C C . ARG A 1 165 ? 1.579 19.549 -10.229 1.00 78.25 165 ARG A C 1
ATOM 1310 O O . ARG A 1 165 ? 0.666 18.848 -10.657 1.00 78.25 165 ARG A O 1
ATOM 1317 N N . VAL A 1 166 ? 2.680 19.817 -10.930 1.00 82.12 166 VAL A N 1
ATOM 1318 C CA . VAL A 1 166 ? 2.945 19.272 -12.271 1.00 82.12 166 VAL A CA 1
ATOM 1319 C C . VAL A 1 166 ? 3.114 17.748 -12.232 1.00 82.12 166 VAL A C 1
ATOM 1321 O O . VAL A 1 166 ? 2.588 17.042 -13.085 1.00 82.12 166 VAL A O 1
ATOM 1324 N N . LEU A 1 167 ? 3.799 17.209 -11.221 1.00 81.62 167 LEU A N 1
ATOM 1325 C CA . LEU A 1 167 ? 3.927 15.760 -11.044 1.00 81.62 167 LEU A CA 1
ATOM 1326 C C . LEU A 1 167 ? 2.576 15.088 -10.809 1.00 81.62 167 LEU A C 1
ATOM 1328 O O . LEU A 1 167 ? 2.293 14.070 -11.436 1.00 81.62 167 LEU A O 1
ATOM 1332 N N . MET A 1 168 ? 1.740 15.656 -9.938 1.00 79.50 168 MET A N 1
ATOM 1333 C CA . MET A 1 168 ? 0.408 15.117 -9.663 1.00 79.50 168 MET A CA 1
ATOM 1334 C C . MET A 1 168 ? -0.472 15.131 -10.915 1.00 79.50 168 MET A C 1
ATOM 1336 O O . MET A 1 168 ? -1.119 14.128 -11.205 1.00 79.50 168 MET A O 1
ATOM 1340 N N . SER A 1 169 ? -0.469 16.220 -11.694 1.00 83.12 169 SER A N 1
ATOM 1341 C CA . SER A 1 169 ? -1.263 16.285 -12.927 1.00 83.12 169 SER A CA 1
ATOM 1342 C C . SER A 1 169 ? -0.805 15.254 -13.961 1.00 83.12 169 SER A C 1
ATOM 1344 O O . SER A 1 169 ? -1.638 14.579 -14.563 1.00 83.12 169 SER A O 1
ATOM 1346 N N . HIS A 1 170 ? 0.507 15.063 -14.124 1.00 83.38 170 HIS A N 1
ATOM 1347 C CA . HIS A 1 170 ? 1.040 14.030 -15.010 1.00 83.38 170 HIS A CA 1
ATOM 1348 C C . HIS A 1 170 ? 0.713 12.622 -14.502 1.00 83.38 170 HIS A C 1
ATOM 1350 O O . HIS A 1 170 ? 0.279 11.778 -15.279 1.00 83.38 170 HIS A O 1
ATOM 1356 N N . ALA A 1 171 ? 0.869 12.350 -13.205 1.00 79.44 171 ALA A N 1
ATOM 1357 C CA . ALA A 1 171 ? 0.537 11.046 -12.635 1.00 79.44 171 ALA A CA 1
ATOM 1358 C C . ALA A 1 171 ? -0.945 10.699 -12.849 1.00 79.44 171 ALA A C 1
ATOM 1360 O O . ALA A 1 171 ? -1.264 9.581 -13.253 1.00 79.44 171 ALA A O 1
ATOM 1361 N N . LEU A 1 172 ? -1.849 11.666 -12.666 1.00 81.12 172 LEU A N 1
ATOM 1362 C CA . LEU A 1 172 ? -3.277 11.501 -12.954 1.00 81.12 172 LEU A CA 1
ATOM 1363 C C . LEU A 1 172 ? -3.550 11.231 -14.440 1.00 81.12 172 LEU A C 1
ATOM 1365 O O . LEU A 1 172 ? -4.407 10.416 -14.758 1.00 81.12 172 LEU A O 1
ATOM 1369 N N . GLN A 1 173 ? -2.802 11.860 -15.351 1.00 82.75 173 GLN A N 1
ATOM 1370 C CA . GLN A 1 173 ? -2.960 11.653 -16.793 1.00 82.75 173 GLN A CA 1
ATOM 1371 C C . GLN A 1 173 ? -2.629 10.217 -17.240 1.00 82.75 173 GLN A C 1
ATOM 1373 O O . GLN A 1 173 ? -3.227 9.724 -18.197 1.00 82.75 173 GLN A O 1
ATOM 1378 N N . PHE A 1 174 ? -1.658 9.562 -16.596 1.00 81.06 174 PHE A N 1
ATOM 1379 C CA . PHE A 1 174 ? -1.149 8.254 -17.035 1.00 81.06 174 PHE A CA 1
ATOM 1380 C C . PHE A 1 174 ? -1.577 7.072 -16.159 1.00 81.06 174 PHE A C 1
ATOM 1382 O O . PHE A 1 174 ? -1.351 5.930 -16.556 1.00 81.06 174 PHE A O 1
ATOM 1389 N N . SER A 1 175 ? -2.191 7.317 -15.001 1.00 77.38 175 SER A N 1
ATOM 1390 C CA . SER A 1 175 ? -2.681 6.266 -14.101 1.00 77.38 175 SER A CA 1
ATOM 1391 C C . SER A 1 175 ? -4.130 5.874 -14.393 1.00 77.38 175 SER A C 1
ATOM 1393 O O . SER A 1 175 ? -4.899 6.619 -15.001 1.00 77.38 175 SER A O 1
ATOM 1395 N N . SER A 1 176 ? -4.536 4.692 -13.920 1.00 72.38 176 SER A N 1
ATOM 1396 C CA . SER A 1 176 ? -5.963 4.412 -13.732 1.00 72.38 176 SER A CA 1
ATOM 1397 C C . SER A 1 176 ? -6.491 5.337 -12.638 1.00 72.38 176 SER A C 1
ATOM 1399 O O . SER A 1 176 ? -5.961 5.288 -11.530 1.00 72.38 176 SER A O 1
ATOM 1401 N N . PHE A 1 177 ? -7.534 6.121 -12.912 1.00 75.56 177 PHE A N 1
ATOM 1402 C CA . PHE A 1 177 ? -8.133 7.078 -11.969 1.00 75.56 177 PHE A CA 1
ATOM 1403 C C . PHE A 1 177 ? -8.313 6.533 -10.535 1.00 75.56 177 PHE A C 1
ATOM 1405 O O . PHE A 1 177 ? -8.035 7.231 -9.560 1.00 75.56 177 PHE A O 1
ATOM 1412 N N . ILE A 1 178 ? -8.698 5.258 -10.398 1.00 78.88 178 ILE A N 1
ATOM 1413 C CA . ILE A 1 178 ? -8.894 4.588 -9.103 1.00 78.88 178 ILE A CA 1
ATOM 1414 C C . ILE A 1 178 ? -7.615 4.534 -8.264 1.00 78.88 178 ILE A C 1
ATOM 1416 O O . ILE A 1 178 ? -7.678 4.676 -7.048 1.00 78.88 178 ILE A O 1
ATOM 1420 N N . ALA A 1 179 ? -6.454 4.274 -8.872 1.00 78.19 179 ALA A N 1
ATOM 1421 C CA . ALA A 1 179 ? -5.242 3.957 -8.120 1.00 78.19 179 ALA A CA 1
ATOM 1422 C C . ALA A 1 179 ? -4.731 5.157 -7.294 1.00 78.19 179 ALA A C 1
ATOM 1424 O O . ALA A 1 179 ? -4.529 4.985 -6.091 1.00 78.19 179 ALA A O 1
ATOM 1425 N N . PRO A 1 180 ? -4.596 6.379 -7.851 1.00 78.44 180 PRO A N 1
ATOM 1426 C CA . PRO A 1 180 ? -4.288 7.567 -7.056 1.00 78.44 180 PRO A CA 1
ATOM 1427 C C . PRO A 1 180 ? -5.377 7.910 -6.037 1.00 78.44 180 PRO A C 1
ATOM 1429 O O . PRO A 1 180 ? -5.046 8.280 -4.913 1.00 78.44 180 PRO A O 1
ATOM 1432 N N . ALA A 1 181 ? -6.659 7.772 -6.399 1.00 83.38 181 ALA A N 1
ATOM 1433 C CA . ALA A 1 181 ? -7.777 8.043 -5.494 1.00 83.38 181 ALA A CA 1
ATOM 1434 C C . ALA A 1 181 ? -7.724 7.133 -4.255 1.00 83.38 181 ALA A C 1
ATOM 1436 O O . ALA A 1 181 ? -7.742 7.606 -3.121 1.00 83.38 181 ALA A O 1
ATOM 1437 N N . LEU A 1 182 ? -7.547 5.830 -4.468 1.00 86.44 182 LEU A N 1
ATOM 1438 C CA . LEU A 1 182 ? -7.376 4.835 -3.417 1.00 86.44 182 LEU A CA 1
ATOM 1439 C C . LEU A 1 182 ? -6.136 5.111 -2.556 1.00 86.44 182 LEU A C 1
ATOM 1441 O O . LEU A 1 182 ? -6.227 5.079 -1.331 1.00 86.44 182 LEU A O 1
ATOM 1445 N N . THR A 1 183 ? -4.986 5.399 -3.170 1.00 85.88 183 THR A N 1
ATOM 1446 C CA . THR A 1 183 ? -3.763 5.738 -2.429 1.00 85.88 183 THR A CA 1
ATOM 1447 C C . THR A 1 183 ? -3.980 6.961 -1.536 1.00 85.88 183 THR A C 1
ATOM 1449 O O . THR A 1 183 ? -3.618 6.924 -0.362 1.00 85.88 183 THR A O 1
ATOM 1452 N N . ASN A 1 184 ? -4.624 8.011 -2.052 1.00 85.88 184 ASN A N 1
ATOM 1453 C CA . ASN A 1 184 ? -4.960 9.194 -1.264 1.00 85.88 184 ASN A CA 1
ATOM 1454 C C . ASN A 1 184 ? -5.906 8.853 -0.109 1.00 85.88 184 ASN A C 1
ATOM 1456 O O . ASN A 1 184 ? -5.669 9.298 1.013 1.00 85.88 184 ASN A O 1
ATOM 1460 N N . ALA A 1 185 ? -6.934 8.034 -0.350 1.00 91.19 185 ALA A N 1
ATOM 1461 C CA . ALA A 1 185 ? -7.858 7.593 0.690 1.00 91.19 185 ALA A CA 1
ATOM 1462 C C . ALA A 1 185 ? -7.137 6.837 1.818 1.00 91.19 185 ALA A C 1
ATOM 1464 O O . ALA A 1 185 ? -7.341 7.158 2.988 1.00 91.19 185 ALA A O 1
ATOM 1465 N N . ILE A 1 186 ? -6.253 5.888 1.482 1.00 91.50 186 ILE A N 1
ATOM 1466 C CA . ILE A 1 186 ? -5.444 5.147 2.466 1.00 91.50 186 ILE A CA 1
ATOM 1467 C C . ILE A 1 186 ? -4.601 6.123 3.289 1.00 91.50 186 ILE A C 1
ATOM 1469 O O . ILE A 1 186 ? -4.682 6.123 4.515 1.00 91.50 186 ILE A O 1
ATOM 1473 N N . SER A 1 187 ? -3.835 7.000 2.634 1.00 90.31 187 SER A N 1
ATOM 1474 C CA . SER A 1 187 ? -2.942 7.911 3.351 1.00 90.31 187 SER A CA 1
ATOM 1475 C C . SER A 1 187 ? -3.696 8.923 4.225 1.00 90.31 187 SER A C 1
ATOM 1477 O O . SER A 1 187 ? -3.241 9.233 5.327 1.00 90.31 187 SER A O 1
ATOM 1479 N N . MET A 1 188 ? -4.859 9.417 3.780 1.00 92.75 188 MET A N 1
ATOM 1480 C CA . MET A 1 188 ? -5.706 10.311 4.579 1.00 92.75 188 MET A CA 1
ATOM 1481 C C . MET A 1 188 ? -6.327 9.593 5.778 1.00 92.75 188 MET A C 1
ATOM 1483 O O . MET A 1 188 ? -6.285 10.125 6.887 1.00 92.75 188 MET A O 1
ATOM 1487 N N . ARG A 1 189 ? -6.853 8.376 5.585 1.00 94.69 189 ARG A N 1
ATOM 1488 C CA . ARG A 1 189 ? -7.387 7.544 6.672 1.00 94.69 189 ARG A CA 1
ATOM 1489 C C . ARG A 1 189 ? -6.308 7.252 7.710 1.00 94.69 189 ARG A C 1
ATOM 1491 O O . ARG A 1 189 ? -6.539 7.404 8.907 1.00 94.69 189 ARG A O 1
ATOM 1498 N N . ASP A 1 190 ? -5.121 6.868 7.266 1.00 93.94 190 ASP A N 1
ATOM 1499 C CA . ASP A 1 190 ? -4.051 6.507 8.181 1.00 93.94 190 ASP A CA 1
ATOM 1500 C C . ASP A 1 190 ? -3.538 7.726 8.958 1.00 93.94 190 ASP A C 1
ATOM 1502 O O . ASP A 1 190 ? -3.297 7.637 10.165 1.00 93.94 190 ASP A O 1
ATOM 1506 N N . ARG A 1 191 ? -3.462 8.902 8.316 1.00 93.00 191 ARG A N 1
ATOM 1507 C CA . ARG A 1 191 ? -3.187 10.162 9.019 1.00 93.00 191 ARG A CA 1
ATOM 1508 C C . ARG A 1 191 ? -4.288 10.509 10.023 1.00 93.00 191 ARG A C 1
ATOM 1510 O O . ARG A 1 191 ? -3.967 10.962 11.121 1.00 93.00 191 ARG A O 1
ATOM 1517 N N . LEU A 1 192 ? -5.555 10.269 9.686 1.00 95.06 192 LEU A N 1
ATOM 1518 C CA . LEU A 1 192 ? -6.685 10.504 10.584 1.00 95.06 192 LEU A CA 1
ATOM 1519 C C . LEU A 1 192 ? -6.579 9.632 11.842 1.00 95.06 192 LEU A C 1
ATOM 1521 O O . LEU A 1 192 ? -6.776 10.135 12.945 1.00 95.06 192 LEU A O 1
ATOM 1525 N N . VAL A 1 193 ? -6.193 8.357 11.709 1.00 94.62 193 VAL A N 1
ATOM 1526 C CA . VAL A 1 193 ? -5.945 7.478 12.867 1.00 94.62 193 VAL A CA 1
ATOM 1527 C C . VAL A 1 193 ? -4.877 8.071 13.790 1.00 94.62 193 VAL A C 1
ATOM 1529 O O . VAL A 1 193 ? -5.064 8.096 15.009 1.00 94.62 193 VAL A O 1
ATOM 1532 N N . LEU A 1 194 ? -3.776 8.581 13.227 1.00 93.94 194 LEU A N 1
ATOM 1533 C CA . LEU A 1 194 ? -2.734 9.245 14.012 1.00 93.94 194 LEU A CA 1
ATOM 1534 C C . LEU A 1 194 ? -3.272 10.487 14.737 1.00 93.94 194 LEU A C 1
ATOM 1536 O O . LEU A 1 194 ? -2.988 10.656 15.921 1.00 93.94 194 LEU A O 1
ATOM 1540 N N . GLN A 1 195 ? -4.067 11.323 14.063 1.00 93.12 195 GLN A N 1
ATOM 1541 C CA . GLN A 1 195 ? -4.656 12.528 14.658 1.00 93.12 195 GLN A CA 1
ATOM 1542 C C . GLN A 1 195 ? -5.604 12.216 15.811 1.00 93.12 195 GLN A C 1
ATOM 1544 O O . GLN A 1 195 ? -5.468 12.800 16.883 1.00 93.12 195 GLN A O 1
ATOM 1549 N N . VAL A 1 196 ? -6.506 11.248 15.637 1.00 93.00 196 VAL A N 1
ATOM 1550 C CA . VAL A 1 196 ? -7.424 10.826 16.705 1.00 93.00 196 VAL A CA 1
ATOM 1551 C C . VAL A 1 196 ? -6.647 10.274 17.903 1.00 93.00 196 VAL A C 1
ATOM 1553 O O . VAL A 1 196 ? -6.989 10.569 19.050 1.00 93.00 196 VAL A O 1
ATOM 1556 N N . CYS A 1 197 ? -5.579 9.511 17.650 1.00 92.31 197 CYS A N 1
ATOM 1557 C CA . CYS A 1 197 ? -4.719 8.977 18.702 1.00 92.31 197 CYS A CA 1
ATOM 1558 C C . CYS A 1 197 ? -4.109 10.099 19.553 1.00 92.31 197 CYS A C 1
ATOM 1560 O O . CYS A 1 197 ? -4.250 10.072 20.773 1.00 92.31 197 CYS A O 1
ATOM 1562 N N . VAL A 1 198 ? -3.473 11.104 18.944 1.00 90.38 198 VAL A N 1
ATOM 1563 C CA . VAL A 1 198 ? -2.823 12.185 19.712 1.00 90.38 198 VAL A CA 1
ATOM 1564 C C . VAL A 1 198 ? -3.820 13.171 20.318 1.00 90.38 198 VAL A C 1
ATOM 1566 O O . VAL A 1 198 ? -3.590 13.653 21.425 1.00 90.38 198 VAL A O 1
ATOM 1569 N N . ALA A 1 199 ? -4.966 13.398 19.670 1.00 89.94 199 ALA A N 1
ATOM 1570 C CA . ALA A 1 199 ? -6.054 14.186 20.244 1.00 89.94 199 ALA A CA 1
ATOM 1571 C C . ALA A 1 199 ? -6.582 13.547 21.540 1.00 89.94 199 ALA A C 1
ATOM 1573 O O . ALA A 1 199 ? -6.877 14.254 22.502 1.00 89.94 199 ALA A O 1
ATOM 1574 N N . SER A 1 200 ? -6.630 12.209 21.613 1.00 87.19 200 SER A N 1
ATOM 1575 C CA . SER A 1 200 ? -7.000 11.491 22.843 1.00 87.19 200 SER A CA 1
ATOM 1576 C C . SER A 1 200 ? -5.985 11.653 23.985 1.00 87.19 200 SER A C 1
ATOM 1578 O O . SER A 1 200 ? -6.339 11.474 25.148 1.00 87.19 200 SER A O 1
ATOM 1580 N N . GLU A 1 201 ? -4.746 12.028 23.657 1.00 87.25 201 GLU A N 1
ATOM 1581 C CA . GLU A 1 201 ? -3.670 12.334 24.606 1.00 87.25 201 GLU A CA 1
ATOM 1582 C C . GLU A 1 201 ? -3.598 13.839 24.945 1.00 87.25 201 GLU A C 1
ATOM 1584 O O . GLU A 1 201 ? -2.728 14.255 25.707 1.00 87.25 201 GLU A O 1
ATOM 1589 N N . GLY A 1 202 ? -4.499 14.667 24.396 1.00 87.44 202 GLY A N 1
ATOM 1590 C CA . GLY A 1 202 ? -4.507 16.120 24.599 1.00 87.44 202 GLY A CA 1
ATOM 1591 C C . GLY A 1 202 ? -3.371 16.861 23.883 1.00 87.44 202 GLY A C 1
ATOM 1592 O O . GLY A 1 202 ? -3.031 17.979 24.267 1.00 87.44 202 GLY A O 1
ATOM 1593 N N . ILE A 1 203 ? -2.761 16.242 22.871 1.00 87.94 203 ILE A N 1
ATOM 1594 C CA . ILE A 1 203 ? -1.660 16.821 22.097 1.00 87.94 203 ILE A CA 1
ATOM 1595 C C . ILE A 1 203 ? -2.226 17.617 20.917 1.00 87.94 203 ILE A C 1
ATOM 1597 O O . ILE A 1 203 ? -3.140 17.163 20.231 1.00 87.94 203 ILE A O 1
ATOM 1601 N N . ASP A 1 204 ? -1.643 18.791 20.668 1.00 87.06 204 ASP A N 1
ATOM 1602 C CA . ASP A 1 204 ? -2.021 19.666 19.559 1.00 87.06 204 ASP A CA 1
ATOM 1603 C C . ASP A 1 204 ? -1.826 18.997 18.187 1.00 87.06 204 ASP A C 1
ATOM 1605 O O . ASP A 1 204 ? -0.830 18.313 17.928 1.00 87.06 204 ASP A O 1
ATOM 1609 N N . GLU A 1 205 ? -2.772 19.236 17.281 1.00 84.06 205 GLU A N 1
ATOM 1610 C CA . GLU A 1 205 ? -2.793 18.650 15.943 1.00 84.06 205 GLU A CA 1
ATOM 1611 C C . GLU A 1 205 ? -1.561 19.018 15.094 1.00 84.06 205 GLU A C 1
ATOM 1613 O O . GLU A 1 205 ? -1.065 18.200 14.316 1.00 84.06 205 GLU A O 1
ATOM 1618 N N . SER A 1 206 ? -0.986 20.207 15.283 1.00 84.25 206 SER A N 1
ATOM 1619 C CA . SER A 1 206 ? 0.245 20.611 14.590 1.00 84.25 206 SER A CA 1
ATOM 1620 C C . SER A 1 206 ? 1.459 19.754 14.969 1.00 84.25 206 SER A C 1
ATOM 1622 O O . SER A 1 206 ? 2.439 19.687 14.225 1.00 84.25 206 SER A O 1
ATOM 1624 N N . LEU A 1 207 ? 1.395 19.050 16.104 1.00 86.75 207 LEU A N 1
ATOM 1625 C CA . LEU A 1 207 ? 2.482 18.231 16.631 1.00 86.75 207 LEU A CA 1
ATOM 1626 C C . LEU A 1 207 ? 2.360 16.746 16.271 1.00 86.75 207 LEU A C 1
ATOM 1628 O O . LEU A 1 207 ? 3.299 15.999 16.555 1.00 86.75 207 LEU A O 1
ATOM 1632 N N . VAL A 1 208 ? 1.275 16.310 15.610 1.00 88.00 208 VAL A N 1
ATOM 1633 C CA . VAL A 1 208 ? 1.014 14.893 15.265 1.00 88.00 208 VAL A CA 1
ATOM 1634 C C . VAL A 1 208 ? 2.233 14.247 14.606 1.00 88.00 208 VAL A C 1
ATOM 1636 O O . VAL A 1 208 ? 2.713 13.200 15.047 1.00 88.00 208 VAL A O 1
ATOM 1639 N N . LEU A 1 209 ? 2.773 14.883 13.561 1.00 86.50 209 LEU A N 1
ATOM 1640 C CA . LEU A 1 209 ? 3.879 14.316 12.791 1.00 86.50 209 LEU A CA 1
ATOM 1641 C C . LEU A 1 209 ? 5.151 14.185 13.617 1.00 86.50 209 LEU A C 1
ATOM 1643 O O . LEU A 1 209 ? 5.790 13.132 13.613 1.00 86.50 209 LEU A O 1
ATOM 1647 N N . ARG A 1 210 ? 5.501 15.244 14.351 1.00 85.69 210 ARG A N 1
ATOM 1648 C CA . ARG A 1 210 ? 6.667 15.255 15.234 1.00 85.69 210 ARG A CA 1
ATOM 1649 C C . ARG A 1 210 ? 6.544 14.171 16.301 1.00 85.69 210 ARG A C 1
ATOM 1651 O O . ARG A 1 210 ? 7.503 13.438 16.527 1.00 85.69 210 ARG A O 1
ATOM 1658 N N . HIS A 1 211 ? 5.366 14.048 16.903 1.00 88.75 211 HIS A N 1
ATOM 1659 C CA . HIS A 1 211 ? 5.088 13.086 17.957 1.00 88.75 211 HIS A CA 1
ATOM 1660 C C . HIS A 1 211 ? 5.303 11.639 17.490 1.00 88.75 211 HIS A C 1
ATOM 1662 O O . HIS A 1 211 ? 6.048 10.885 18.119 1.00 88.75 211 HIS A O 1
ATOM 1668 N N . PHE A 1 212 ? 4.724 11.251 16.349 1.00 89.12 212 PHE A N 1
ATOM 1669 C CA . PHE A 1 212 ? 4.910 9.892 15.838 1.00 89.12 212 PHE A CA 1
ATOM 1670 C C . PHE A 1 212 ? 6.329 9.643 15.331 1.00 89.12 212 PHE A C 1
ATOM 1672 O O . PHE A 1 212 ? 6.878 8.588 15.628 1.00 89.12 212 PHE A O 1
ATOM 1679 N N . ARG A 1 213 ? 6.973 10.604 14.657 1.00 87.56 213 ARG A N 1
ATOM 1680 C CA . ARG A 1 213 ? 8.384 10.464 14.246 1.00 87.56 213 ARG A CA 1
ATOM 1681 C C . ARG A 1 213 ? 9.298 10.192 15.438 1.00 87.56 213 ARG A C 1
ATOM 1683 O O . ARG A 1 213 ? 10.152 9.313 15.356 1.00 87.56 213 ARG A O 1
ATOM 1690 N N . GLN A 1 214 ? 9.097 10.898 16.552 1.00 87.56 214 GLN A N 1
ATOM 1691 C CA . GLN A 1 214 ? 9.845 10.668 17.791 1.00 87.56 214 GLN A CA 1
ATOM 1692 C C . GLN A 1 214 ? 9.585 9.271 18.361 1.00 87.56 214 GLN A C 1
ATOM 1694 O O . GLN A 1 214 ? 10.536 8.569 18.702 1.00 87.56 214 GLN A O 1
ATOM 1699 N N . TRP A 1 215 ? 8.320 8.842 18.413 1.00 89.25 215 TRP A N 1
ATOM 1700 C CA . TRP A 1 215 ? 7.973 7.499 18.880 1.00 89.25 215 TRP A CA 1
ATOM 1701 C C . TRP A 1 215 ? 8.608 6.401 18.017 1.00 89.25 215 TRP A C 1
ATOM 1703 O O . TRP A 1 215 ? 9.274 5.524 18.560 1.00 89.25 215 TRP A O 1
ATOM 1713 N N . TYR A 1 216 ? 8.465 6.472 16.690 1.00 87.12 216 TYR A N 1
ATOM 1714 C CA . TYR A 1 216 ? 9.065 5.510 15.762 1.00 87.12 216 TYR A CA 1
ATOM 1715 C C . TYR A 1 216 ? 10.598 5.505 15.856 1.00 87.12 216 TYR A C 1
ATOM 1717 O O . TYR A 1 216 ? 11.195 4.433 15.901 1.00 87.12 216 TYR A O 1
ATOM 1725 N N . SER A 1 217 ? 11.232 6.679 15.971 1.00 84.00 217 SER A N 1
ATOM 1726 C CA . SER A 1 217 ? 12.691 6.776 16.149 1.00 84.00 217 SER A CA 1
ATOM 1727 C C . SER A 1 217 ? 13.158 6.025 17.392 1.00 84.00 217 SER A C 1
ATOM 1729 O O . SER A 1 217 ? 14.098 5.238 17.341 1.00 84.00 217 SER A O 1
ATOM 1731 N N . HIS A 1 218 ? 12.469 6.242 18.515 1.00 86.38 218 HIS A N 1
ATOM 1732 C CA . HIS A 1 218 ? 12.801 5.608 19.786 1.00 86.38 218 HIS A CA 1
ATOM 1733 C C . HIS A 1 218 ? 12.515 4.100 19.775 1.00 86.38 218 HIS A C 1
ATOM 1735 O O . HIS A 1 218 ? 13.325 3.306 20.240 1.00 86.38 218 HIS A O 1
ATOM 1741 N N . ALA A 1 219 ? 11.375 3.696 19.214 1.00 85.25 219 ALA A N 1
ATOM 1742 C CA . ALA A 1 219 ? 10.926 2.309 19.167 1.00 85.25 219 ALA A CA 1
ATOM 1743 C C . ALA A 1 219 ? 11.823 1.395 18.308 1.00 85.25 219 ALA A C 1
ATOM 1745 O O . ALA A 1 219 ? 11.920 0.195 18.584 1.00 85.25 219 ALA A O 1
ATOM 1746 N N . PHE A 1 220 ? 12.458 1.949 17.272 1.00 82.94 220 PHE A N 1
ATOM 1747 C CA . PHE A 1 220 ? 13.255 1.197 16.297 1.00 82.94 220 PHE A CA 1
ATOM 1748 C C . PHE A 1 220 ? 14.745 1.555 16.306 1.00 82.94 220 PHE A C 1
ATOM 1750 O O . PHE A 1 220 ? 15.481 1.010 15.490 1.00 82.94 220 PHE A O 1
ATOM 1757 N N . ASP A 1 221 ? 15.181 2.408 17.240 1.00 81.88 221 ASP A N 1
ATOM 1758 C CA . ASP A 1 221 ? 16.567 2.879 17.377 1.00 81.88 221 ASP A CA 1
ATOM 1759 C C . ASP A 1 221 ? 17.142 3.426 16.059 1.00 81.88 221 ASP A C 1
ATOM 1761 O O . ASP A 1 221 ? 18.228 3.071 15.604 1.00 81.88 221 ASP A O 1
ATOM 1765 N N . PHE A 1 222 ? 16.359 4.285 15.408 1.00 74.88 222 PHE A N 1
ATOM 1766 C CA . PHE A 1 222 ? 16.706 4.915 14.138 1.00 74.88 222 PHE A CA 1
ATOM 1767 C C . PHE A 1 222 ? 16.475 6.422 14.230 1.00 74.88 222 PHE A C 1
ATOM 1769 O O . PHE A 1 222 ? 15.514 6.874 14.850 1.00 74.88 222 PHE A O 1
ATOM 1776 N N . LYS A 1 223 ? 17.346 7.223 13.610 1.00 73.88 223 LYS A N 1
ATOM 1777 C CA . LYS A 1 223 ? 17.183 8.680 13.556 1.00 73.88 223 LYS A CA 1
ATOM 1778 C C . LYS A 1 223 ? 16.600 9.079 12.208 1.00 73.88 223 LYS A C 1
ATOM 1780 O O . LYS A 1 223 ? 17.270 8.934 11.193 1.00 73.88 223 LYS A O 1
ATOM 1785 N N . TYR A 1 224 ? 15.397 9.651 12.202 1.00 68.94 224 TYR A N 1
ATOM 1786 C CA . TYR A 1 224 ? 14.920 10.361 11.012 1.00 68.94 224 TYR A CA 1
ATOM 1787 C C . TYR A 1 224 ? 15.848 11.546 10.720 1.00 68.94 224 TYR A C 1
ATOM 1789 O O . TYR A 1 224 ? 16.150 12.323 11.629 1.00 68.94 224 TYR A O 1
ATOM 1797 N N . SER A 1 225 ? 16.315 11.666 9.472 1.00 57.19 225 SER A N 1
ATOM 1798 C CA . SER A 1 225 ? 17.155 12.788 9.046 1.00 57.19 225 SER A CA 1
ATOM 1799 C C . SER A 1 225 ? 16.424 14.119 9.261 1.00 57.19 225 SER A C 1
ATOM 1801 O O . SER A 1 225 ? 15.206 14.218 9.085 1.00 57.19 225 SER A O 1
ATOM 1803 N N . GLU A 1 226 ? 17.165 15.166 9.637 1.00 47.72 226 GLU A N 1
ATOM 1804 C CA . GLU A 1 226 ? 16.618 16.522 9.795 1.00 47.72 226 GLU A CA 1
ATOM 1805 C C . GLU A 1 226 ? 16.027 17.071 8.481 1.00 47.72 226 GLU A C 1
ATOM 1807 O O . GLU A 1 226 ? 15.150 17.931 8.517 1.00 47.72 226 GLU A O 1
ATOM 1812 N N . GLU A 1 227 ? 16.401 16.519 7.325 1.00 43.28 227 GLU A N 1
ATOM 1813 C CA . GLU A 1 227 ? 15.812 16.846 6.017 1.00 43.28 227 GLU A CA 1
ATOM 1814 C C . GLU A 1 227 ? 14.319 16.472 5.931 1.00 43.28 227 GLU A C 1
ATOM 1816 O O . GLU A 1 227 ? 13.527 17.236 5.392 1.00 43.28 227 GLU A O 1
ATOM 1821 N N . LEU A 1 228 ? 13.876 15.387 6.580 1.00 46.88 228 LEU A N 1
ATOM 1822 C CA . LEU A 1 228 ? 12.443 15.071 6.724 1.00 46.88 228 LEU A CA 1
ATOM 1823 C C . LEU A 1 228 ? 11.746 15.963 7.766 1.00 46.88 228 LEU A C 1
ATOM 1825 O O . LEU A 1 228 ? 10.513 16.015 7.827 1.00 46.88 228 LEU A O 1
ATOM 1829 N N . SER A 1 229 ? 12.514 16.637 8.629 1.00 44.00 229 SER A N 1
ATOM 1830 C CA . SER A 1 229 ? 12.002 17.570 9.641 1.00 44.00 229 SER A CA 1
ATOM 1831 C C . SER A 1 229 ? 11.744 18.976 9.086 1.00 44.00 229 SER A C 1
ATOM 1833 O O . SER A 1 229 ? 10.924 19.694 9.656 1.00 44.00 229 SER A O 1
ATOM 1835 N N . SER A 1 230 ? 12.382 19.334 7.964 1.00 44.31 230 SER A N 1
ATOM 1836 C CA . SER A 1 230 ? 12.251 20.626 7.277 1.00 44.31 230 SER A CA 1
ATOM 1837 C C . SER A 1 230 ? 11.314 20.607 6.061 1.00 44.31 230 SER A C 1
ATOM 1839 O O . SER A 1 230 ? 11.006 21.672 5.522 1.00 44.31 230 SER A O 1
ATOM 1841 N N . GLU A 1 231 ? 10.813 19.440 5.637 1.00 49.75 231 GLU A N 1
ATOM 1842 C CA . GLU A 1 231 ? 9.850 19.344 4.536 1.00 49.75 231 GLU A CA 1
ATOM 1843 C C . GLU A 1 231 ? 8.484 19.930 4.921 1.00 49.75 231 GLU A C 1
ATOM 1845 O O . GLU A 1 231 ? 7.639 19.310 5.572 1.00 49.75 231 GLU A O 1
ATOM 1850 N N . ALA A 1 232 ? 8.317 21.176 4.483 1.00 51.31 232 ALA A N 1
ATOM 1851 C 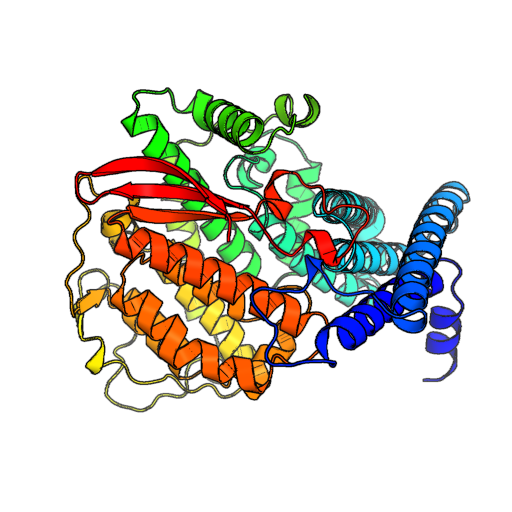CA . ALA A 1 232 ? 7.132 22.009 4.515 1.00 51.31 232 ALA A CA 1
ATOM 1852 C C . ALA A 1 232 ? 5.903 21.306 3.913 1.00 51.31 232 ALA A C 1
ATOM 1854 O O . ALA A 1 232 ? 5.622 21.397 2.719 1.00 51.31 232 ALA A O 1
ATOM 1855 N N . GLY A 1 233 ? 5.136 20.636 4.765 1.00 56.75 233 GLY A N 1
ATOM 1856 C CA . GLY A 1 233 ? 3.727 20.360 4.530 1.00 56.75 233 GLY A CA 1
ATOM 1857 C C . GLY A 1 233 ? 2.883 21.318 5.361 1.00 56.75 233 GLY A C 1
ATOM 1858 O O . GLY A 1 233 ? 3.176 21.538 6.537 1.00 56.75 233 GLY A O 1
ATOM 1859 N N . CYS A 1 234 ? 1.830 21.896 4.782 1.00 68.38 234 CYS A N 1
ATOM 1860 C CA . CYS A 1 234 ? 0.814 22.554 5.601 1.00 68.38 234 CYS A CA 1
ATOM 1861 C C . CYS A 1 234 ? 0.188 21.506 6.528 1.00 68.38 234 CYS A C 1
ATOM 1863 O O . CYS A 1 234 ? -0.201 20.444 6.048 1.00 68.38 234 CYS A O 1
ATOM 1865 N N . VAL A 1 235 ? 0.070 21.805 7.826 1.00 77.94 235 VAL A N 1
ATOM 1866 C CA . VAL A 1 235 ? -0.662 20.945 8.767 1.00 77.94 235 VAL A CA 1
ATOM 1867 C C . VAL A 1 235 ? -2.072 20.730 8.215 1.00 77.94 235 VAL A C 1
ATOM 1869 O O . VAL A 1 235 ? -2.793 21.698 7.983 1.00 77.94 235 VAL A O 1
ATOM 1872 N N . VAL A 1 236 ? -2.441 19.473 7.965 1.00 85.56 236 VAL A N 1
ATOM 1873 C CA . VAL A 1 236 ? -3.803 19.102 7.556 1.00 85.56 236 VAL A CA 1
ATOM 1874 C C . VAL A 1 236 ? -4.604 18.817 8.805 1.00 85.56 236 VAL A C 1
ATOM 1876 O O . VAL A 1 236 ? -4.162 18.041 9.644 1.00 85.56 236 VAL A O 1
ATOM 1879 N N . THR A 1 237 ? -5.776 19.420 8.914 1.00 89.69 237 THR A N 1
ATOM 1880 C CA . THR A 1 237 ? -6.676 19.210 10.047 1.00 89.69 237 THR A CA 1
ATOM 1881 C C . THR A 1 237 ? -7.526 17.945 9.890 1.00 89.69 237 THR A C 1
ATOM 1883 O O . THR A 1 237 ? -7.795 17.506 8.768 1.00 89.69 237 THR A O 1
ATOM 1886 N N . MET A 1 238 ? -8.055 17.400 10.988 1.00 91.69 238 MET A N 1
ATOM 1887 C CA . MET A 1 238 ? -8.994 16.271 10.984 1.00 91.69 238 MET A CA 1
ATOM 1888 C C . MET A 1 238 ? -10.191 16.553 10.076 1.00 91.69 238 MET A C 1
ATOM 1890 O O . MET A 1 238 ? -10.628 15.687 9.320 1.00 91.69 238 MET A O 1
ATOM 1894 N N . LYS A 1 239 ? -10.700 17.792 10.109 1.00 92.19 239 LYS A N 1
ATOM 1895 C CA . LYS A 1 239 ? -11.804 18.241 9.254 1.00 92.19 239 LYS A CA 1
ATOM 1896 C C . LYS A 1 239 ? -11.443 18.152 7.771 1.00 92.19 239 LYS A C 1
ATOM 1898 O O . LYS A 1 239 ? -12.274 17.758 6.958 1.00 92.19 239 LYS A O 1
ATOM 1903 N N . GLU A 1 240 ? -10.220 18.521 7.413 1.00 91.81 240 GLU A N 1
ATOM 1904 C CA . GLU A 1 240 ? -9.749 18.455 6.032 1.00 91.81 240 GLU A CA 1
ATOM 1905 C C . GLU A 1 240 ? -9.497 17.024 5.567 1.00 91.81 240 GLU A C 1
ATOM 1907 O O . GLU A 1 240 ? -9.809 16.719 4.420 1.00 91.81 240 GLU A O 1
ATOM 1912 N N . LEU A 1 241 ? -9.000 16.141 6.439 1.00 93.44 241 LEU A N 1
ATOM 1913 C CA . LEU A 1 241 ? -8.877 14.717 6.118 1.00 93.44 241 LEU A CA 1
ATOM 1914 C C . LEU A 1 241 ? -10.245 14.086 5.860 1.00 93.44 241 LEU A C 1
ATOM 1916 O O . LEU A 1 241 ? -10.411 13.398 4.859 1.00 93.44 241 LEU A O 1
ATOM 1920 N N . MET A 1 242 ? -11.229 14.358 6.721 1.00 94.56 242 MET A N 1
ATOM 1921 C CA . MET A 1 242 ? -12.601 13.871 6.540 1.00 94.56 242 MET A CA 1
ATOM 1922 C C . MET A 1 242 ? -13.212 14.391 5.233 1.00 94.56 242 MET A C 1
ATOM 1924 O O . MET A 1 242 ? -13.690 13.601 4.428 1.00 94.56 242 MET A O 1
ATOM 1928 N N . SER A 1 243 ? -13.097 15.696 4.970 1.00 93.38 243 SER A N 1
ATOM 1929 C CA . SER A 1 243 ? -13.558 16.302 3.713 1.00 93.38 243 SER A CA 1
ATOM 1930 C C . SER A 1 243 ? -12.865 15.698 2.482 1.00 93.38 243 SER A C 1
ATOM 1932 O O . SER A 1 243 ? -13.499 15.447 1.461 1.00 93.38 243 SER A O 1
ATOM 1934 N N . GLY A 1 244 ? -11.564 15.408 2.574 1.00 91.62 244 GLY A N 1
ATOM 1935 C CA . GLY A 1 244 ? -10.812 14.751 1.506 1.00 91.62 244 GLY A CA 1
ATOM 1936 C C . GLY A 1 244 ? -11.249 13.305 1.258 1.00 91.62 244 GLY A C 1
ATOM 1937 O O . GLY A 1 244 ? -11.331 12.881 0.103 1.00 91.62 244 GLY A O 1
ATOM 1938 N N . LEU A 1 245 ? -11.564 12.552 2.316 1.00 94.00 245 LEU A N 1
ATOM 1939 C CA . LEU A 1 245 ? -12.129 11.202 2.214 1.00 94.00 245 LEU A CA 1
ATOM 1940 C C . LEU A 1 245 ? -13.514 11.234 1.552 1.00 94.00 245 LEU A C 1
ATOM 1942 O O . LEU A 1 245 ? -13.758 10.443 0.640 1.00 94.00 245 LEU A O 1
ATOM 1946 N N . ASP A 1 246 ? -14.367 12.189 1.926 1.00 92.44 246 ASP A N 1
ATOM 1947 C CA . ASP A 1 246 ? -15.686 12.387 1.313 1.00 92.44 246 ASP A CA 1
ATOM 1948 C C . ASP A 1 246 ? -15.579 12.774 -0.170 1.00 92.44 246 ASP A C 1
ATOM 1950 O O . ASP A 1 246 ? -16.264 12.200 -1.018 1.00 92.44 246 ASP A O 1
ATOM 1954 N N . ALA A 1 247 ? -14.673 13.692 -0.517 1.00 91.12 247 ALA A N 1
ATOM 1955 C CA . ALA A 1 247 ? -14.419 14.071 -1.907 1.00 91.12 247 ALA A CA 1
ATOM 1956 C C . ALA A 1 247 ? -13.898 12.884 -2.733 1.00 91.12 247 ALA A C 1
ATOM 1958 O O . ALA A 1 247 ? -14.312 12.676 -3.872 1.00 91.12 247 ALA A O 1
ATOM 1959 N N . THR A 1 248 ? -13.019 12.068 -2.145 1.00 90.38 248 THR A N 1
ATOM 1960 C CA . THR A 1 248 ? -12.500 10.860 -2.798 1.00 90.38 248 THR A CA 1
ATOM 1961 C C . THR A 1 248 ? -13.620 9.855 -3.050 1.00 90.38 248 THR A C 1
ATOM 1963 O O . THR A 1 248 ? -13.728 9.327 -4.155 1.00 90.38 248 THR A O 1
ATOM 1966 N N . LYS A 1 249 ? -14.500 9.641 -2.067 1.00 89.88 249 LYS A N 1
ATOM 1967 C CA . LYS A 1 249 ? -15.687 8.788 -2.195 1.00 89.88 249 LYS A CA 1
ATOM 1968 C C . LYS A 1 249 ? -16.602 9.236 -3.334 1.00 89.88 249 LYS A C 1
ATOM 1970 O O . LYS A 1 249 ? -16.991 8.401 -4.146 1.00 89.88 249 LYS A O 1
ATOM 1975 N N . GLN A 1 250 ? -16.912 10.531 -3.421 1.00 88.69 250 GLN A N 1
ATOM 1976 C CA . GLN A 1 250 ? -17.739 11.085 -4.502 1.00 88.69 250 GLN A CA 1
ATOM 1977 C C . GLN A 1 250 ? -17.101 10.836 -5.872 1.00 88.69 250 GLN A C 1
ATOM 1979 O O . GLN A 1 250 ? -17.740 10.291 -6.769 1.00 88.69 250 GLN A O 1
ATOM 1984 N N . ALA A 1 251 ? -15.808 11.128 -6.000 1.00 87.00 251 ALA A N 1
ATOM 1985 C CA . ALA A 1 251 ? -15.068 10.931 -7.240 1.00 87.00 251 ALA A CA 1
ATOM 1986 C C . ALA A 1 251 ? -15.039 9.447 -7.675 1.00 87.00 251 ALA A C 1
ATOM 1988 O O . ALA A 1 251 ? -15.138 9.121 -8.857 1.00 87.00 251 ALA A O 1
ATOM 1989 N N . LEU A 1 252 ? -14.955 8.520 -6.715 1.00 85.06 252 LEU A N 1
ATOM 1990 C CA . LEU A 1 252 ? -15.029 7.077 -6.963 1.00 85.06 252 LEU A CA 1
ATOM 1991 C C . LEU A 1 252 ? -16.435 6.618 -7.371 1.00 85.06 252 LEU A C 1
ATOM 1993 O O . LEU A 1 252 ? -16.560 5.722 -8.203 1.00 85.06 252 LEU A O 1
ATOM 1997 N N . GLN A 1 253 ? -17.489 7.213 -6.810 1.00 85.31 253 GLN A N 1
ATOM 1998 C CA . GLN A 1 253 ? -18.874 6.939 -7.207 1.00 85.31 253 GLN A CA 1
ATOM 1999 C C . GLN A 1 253 ? -19.157 7.417 -8.635 1.00 85.31 253 GLN A C 1
ATOM 2001 O O . GLN A 1 253 ? -19.790 6.694 -9.406 1.00 85.31 253 GLN A O 1
ATOM 2006 N N . GLU A 1 254 ? -18.647 8.590 -9.012 1.00 86.25 254 GLU A N 1
ATOM 2007 C CA . GLU A 1 254 ? -18.708 9.096 -10.388 1.00 86.25 254 GLU A CA 1
ATOM 2008 C C . GLU A 1 254 ? -17.968 8.164 -11.350 1.00 86.25 254 GLU A C 1
ATOM 2010 O O . GLU A 1 254 ? -18.522 7.760 -12.373 1.00 86.25 254 GLU A O 1
ATOM 2015 N N . TRP A 1 255 ? -16.751 7.748 -10.985 1.00 86.50 255 TRP A N 1
ATOM 2016 C CA . TRP A 1 255 ? -15.993 6.771 -11.761 1.00 86.50 255 TRP A CA 1
ATOM 2017 C C . TRP A 1 255 ? -16.762 5.455 -11.936 1.00 86.50 255 TRP A C 1
ATOM 2019 O O . TRP A 1 255 ? -16.898 4.989 -13.065 1.00 86.50 255 TRP A O 1
ATOM 2029 N N . HIS A 1 256 ? -17.324 4.886 -10.865 1.00 85.88 256 HIS A N 1
ATOM 2030 C CA . HIS A 1 256 ? -18.101 3.644 -10.939 1.00 85.88 256 HIS A CA 1
ATOM 2031 C C . HIS A 1 256 ? -19.334 3.794 -11.838 1.00 85.88 256 HIS A C 1
ATOM 2033 O O . HIS A 1 256 ? -19.628 2.909 -12.636 1.00 85.88 256 HIS A O 1
ATOM 2039 N N . SER A 1 257 ? -20.023 4.935 -11.754 1.00 84.56 257 SER A N 1
ATOM 2040 C CA . SER A 1 257 ? -21.196 5.240 -12.587 1.00 84.56 257 SER A CA 1
ATOM 2041 C C . SER A 1 257 ? -20.854 5.412 -14.072 1.00 84.56 257 SER A C 1
ATOM 2043 O O . SER A 1 257 ? -21.741 5.325 -14.915 1.00 84.56 257 SER A O 1
ATOM 2045 N N . SER A 1 258 ? -19.581 5.656 -14.399 1.00 84.94 258 SER A N 1
ATOM 2046 C CA . SER A 1 258 ? -19.089 5.801 -15.775 1.00 84.94 258 SER A CA 1
ATOM 2047 C C . SER A 1 258 ? -18.650 4.485 -16.428 1.00 84.94 258 SER A C 1
ATOM 2049 O O . SER A 1 258 ? -18.255 4.489 -17.593 1.00 84.94 258 SER A O 1
ATOM 2051 N N . LEU A 1 259 ? -18.671 3.370 -15.690 1.00 83.94 259 LEU A N 1
ATOM 2052 C CA . LEU A 1 259 ? -18.185 2.083 -16.180 1.00 83.94 259 LEU A CA 1
ATOM 2053 C C . LEU A 1 259 ? -19.158 1.407 -17.144 1.00 83.94 259 LEU A C 1
ATOM 2055 O O . LEU A 1 259 ? -20.359 1.337 -16.898 1.00 83.94 259 LEU A O 1
ATOM 2059 N N . ASP A 1 260 ? -18.593 0.796 -18.184 1.00 85.06 260 ASP A N 1
ATOM 2060 C CA . ASP A 1 260 ? -19.315 -0.138 -19.045 1.00 85.06 260 ASP A CA 1
ATOM 2061 C C . ASP A 1 260 ? -19.758 -1.386 -18.261 1.00 85.06 260 ASP A C 1
ATOM 2063 O O . ASP A 1 260 ? -19.041 -1.868 -17.381 1.00 85.06 260 ASP A O 1
ATOM 2067 N N . GLU A 1 261 ? -20.872 -2.005 -18.661 1.00 81.38 261 GLU A N 1
ATOM 2068 C CA . GLU A 1 261 ? -21.407 -3.219 -18.015 1.00 81.38 261 GLU A CA 1
ATOM 2069 C C . GLU A 1 261 ? -20.398 -4.378 -17.953 1.00 81.38 261 GLU A C 1
ATOM 2071 O O . GLU A 1 261 ? -20.376 -5.138 -16.988 1.00 81.38 261 GLU A O 1
ATOM 2076 N N . SER A 1 262 ? -19.506 -4.493 -18.944 1.00 81.12 262 SER A N 1
ATOM 2077 C CA . SER A 1 262 ? -18.446 -5.519 -18.969 1.00 81.12 262 SER A CA 1
ATOM 2078 C C . SER A 1 262 ? -17.412 -5.381 -17.842 1.00 81.12 262 SER A C 1
ATOM 2080 O O . SER A 1 262 ? -16.687 -6.329 -17.536 1.00 81.12 262 SER A O 1
ATOM 2082 N N . ARG A 1 263 ? -17.324 -4.194 -17.228 1.00 81.56 263 ARG A N 1
ATOM 2083 C CA . ARG A 1 263 ? -16.437 -3.887 -16.099 1.00 81.56 263 ARG A CA 1
ATOM 2084 C C . ARG A 1 263 ? -17.115 -4.082 -14.745 1.00 81.56 263 ARG A C 1
ATOM 2086 O O . ARG A 1 263 ? -16.431 -4.023 -13.725 1.00 81.56 263 ARG A O 1
ATOM 2093 N N . LEU A 1 264 ? -18.426 -4.308 -14.735 1.00 84.88 264 LEU A N 1
ATOM 2094 C CA . LEU A 1 264 ? -19.213 -4.542 -13.533 1.00 84.88 264 LEU A CA 1
ATOM 2095 C C . LEU A 1 264 ? -19.278 -6.045 -13.204 1.00 84.88 264 LEU A C 1
ATOM 2097 O O . LEU A 1 264 ? -19.010 -6.889 -14.067 1.00 84.88 264 LEU A O 1
ATOM 2101 N N . PRO A 1 265 ? -19.621 -6.409 -11.954 1.00 84.75 265 PRO A N 1
ATOM 2102 C CA . PRO A 1 265 ? -19.887 -7.794 -11.598 1.00 84.75 265 PRO A CA 1
ATOM 2103 C C . PRO A 1 265 ? -20.962 -8.405 -12.504 1.00 84.75 265 PRO A C 1
ATOM 2105 O O . PRO A 1 265 ? -21.994 -7.787 -12.771 1.00 84.75 265 PRO A O 1
ATOM 2108 N N . VAL A 1 266 ? -20.743 -9.644 -12.947 1.00 80.25 266 VAL A N 1
ATOM 2109 C CA . VAL A 1 266 ? -21.738 -10.414 -13.696 1.00 80.25 266 VAL A CA 1
ATOM 2110 C C . VAL A 1 266 ? -22.906 -10.666 -12.755 1.00 80.25 266 VAL A C 1
ATOM 2112 O O . VAL A 1 266 ? -22.773 -11.394 -11.771 1.00 80.25 266 VAL A O 1
ATOM 2115 N N . SER A 1 267 ? -24.037 -10.019 -13.034 1.00 60.66 267 SER A N 1
ATOM 2116 C CA . SER A 1 267 ? -25.229 -10.114 -12.200 1.00 60.66 267 SER A CA 1
ATOM 2117 C C . SER A 1 267 ? -25.661 -11.576 -12.071 1.00 60.66 267 SER A C 1
ATOM 2119 O O . SER A 1 267 ? -26.175 -12.170 -13.018 1.00 60.66 267 SER A O 1
ATOM 2121 N N . GLN A 1 268 ? -25.493 -12.159 -10.882 1.00 50.81 268 GLN A N 1
ATOM 2122 C CA . GLN A 1 268 ? -26.456 -13.153 -10.440 1.00 50.81 268 GLN A CA 1
ATOM 2123 C C . GLN A 1 268 ? -27.678 -12.372 -9.979 1.00 50.81 268 GLN A C 1
ATOM 2125 O O . GLN A 1 268 ? -27.660 -11.677 -8.961 1.00 50.81 268 GLN A O 1
ATOM 2130 N N . ALA A 1 269 ? -28.716 -12.430 -10.810 1.00 40.38 269 ALA A N 1
ATOM 2131 C CA . ALA A 1 269 ? -30.012 -11.862 -10.516 1.00 40.38 269 ALA A CA 1
ATOM 2132 C C . ALA A 1 269 ? -30.448 -12.256 -9.094 1.00 40.38 269 ALA A C 1
ATOM 2134 O O . ALA A 1 269 ? -30.379 -13.429 -8.729 1.00 40.38 269 ALA A O 1
ATOM 2135 N N . SER A 1 270 ? -30.948 -11.261 -8.353 1.00 38.00 270 SER A N 1
ATOM 2136 C CA . SER A 1 270 ? -31.854 -11.334 -7.190 1.00 38.00 270 SER A CA 1
ATOM 2137 C C . SER A 1 270 ? -31.352 -11.160 -5.743 1.00 38.00 270 SER A C 1
ATOM 2139 O O . SER A 1 270 ? -32.217 -11.072 -4.876 1.00 38.00 270 SER A O 1
ATOM 2141 N N . LEU A 1 271 ? -30.057 -10.965 -5.437 1.00 42.38 271 LEU A N 1
ATOM 2142 C CA . LEU A 1 271 ? -29.630 -10.755 -4.026 1.00 42.38 271 LEU A CA 1
ATOM 2143 C C . LEU A 1 271 ? -28.671 -9.593 -3.729 1.00 42.38 271 LEU A C 1
ATOM 2145 O O . LEU A 1 271 ? -28.481 -9.275 -2.559 1.00 42.38 271 LEU A O 1
ATOM 2149 N N . HIS A 1 272 ? -28.124 -8.905 -4.733 1.00 45.72 272 HIS A N 1
ATOM 2150 C CA . HIS A 1 272 ? -27.315 -7.698 -4.511 1.00 45.72 272 HIS A CA 1
ATOM 2151 C C . HIS A 1 272 ? -28.099 -6.465 -4.962 1.00 45.72 272 HIS A C 1
ATOM 2153 O O . HIS A 1 272 ? -28.128 -6.173 -6.159 1.00 45.72 272 HIS A O 1
ATOM 2159 N N . PRO A 1 273 ? -28.779 -5.739 -4.055 1.00 43.69 273 PRO A N 1
ATOM 2160 C CA . PRO A 1 273 ? -29.325 -4.445 -4.411 1.00 43.69 273 PRO A CA 1
ATOM 2161 C C . PRO A 1 273 ? -28.131 -3.525 -4.694 1.00 43.69 273 PRO A C 1
ATOM 2163 O O . PRO A 1 273 ? -27.176 -3.485 -3.918 1.00 43.69 273 PRO A O 1
ATOM 2166 N N . ALA A 1 274 ? -28.158 -2.853 -5.844 1.00 46.69 274 ALA A N 1
ATOM 2167 C CA . ALA A 1 274 ? -27.142 -1.889 -6.251 1.00 46.69 274 ALA A CA 1
ATOM 2168 C C . ALA A 1 274 ? -26.837 -0.910 -5.105 1.00 46.69 274 ALA A C 1
ATOM 2170 O O . ALA A 1 274 ? -27.740 -0.589 -4.337 1.00 46.69 274 ALA A O 1
ATOM 2171 N N . LEU A 1 275 ? -25.577 -0.472 -4.983 1.00 52.69 275 LEU A N 1
ATOM 2172 C CA . LEU A 1 275 ? -25.075 0.492 -3.991 1.00 52.69 275 LEU A CA 1
ATOM 2173 C C . LEU A 1 275 ? -25.771 1.869 -4.120 1.00 52.69 275 LEU A C 1
ATOM 2175 O O . LEU A 1 275 ? -25.144 2.862 -4.477 1.00 52.69 275 LEU A O 1
ATOM 2179 N N . ASP A 1 276 ? -27.068 1.940 -3.843 1.00 49.28 276 ASP A N 1
ATOM 2180 C CA . ASP A 1 276 ? -27.820 3.182 -3.741 1.00 49.28 276 ASP A CA 1
ATOM 2181 C C . ASP A 1 276 ? -27.500 3.871 -2.407 1.00 49.28 276 ASP A C 1
ATOM 2183 O O . ASP A 1 276 ? -27.143 3.238 -1.411 1.00 49.28 276 ASP A O 1
ATOM 2187 N N . GLN A 1 277 ? -27.671 5.193 -2.357 1.00 47.53 277 GLN A N 1
ATOM 2188 C CA . GLN A 1 277 ? -27.364 6.041 -1.192 1.00 47.53 277 GLN A CA 1
ATOM 2189 C C . GLN A 1 277 ? -28.056 5.604 0.122 1.00 47.53 277 GLN A C 1
ATOM 2191 O O . GLN A 1 277 ? -27.655 6.036 1.197 1.00 47.53 277 GLN A O 1
ATOM 2196 N N . SER A 1 278 ? -29.052 4.709 0.074 1.00 48.69 278 SER A N 1
ATOM 2197 C CA . SER A 1 278 ? -29.742 4.153 1.249 1.00 48.69 278 SER A CA 1
ATOM 2198 C C . SER A 1 278 ? -28.994 3.018 1.977 1.00 48.69 278 SER A C 1
ATOM 2200 O O . SER A 1 278 ? -29.571 2.384 2.861 1.00 48.69 278 SER A O 1
ATOM 2202 N N . PHE A 1 279 ? -27.765 2.678 1.576 1.00 57.59 279 PHE A N 1
ATOM 2203 C CA . PHE A 1 279 ? -27.020 1.524 2.102 1.00 57.59 279 PHE A CA 1
ATOM 2204 C C . PHE A 1 279 ? -26.160 1.792 3.341 1.00 57.59 279 PHE A C 1
ATOM 2206 O O . PHE A 1 279 ? -25.779 0.835 4.014 1.00 57.59 279 PHE A O 1
ATOM 2213 N N . GLU A 1 280 ? -25.860 3.053 3.658 1.00 55.97 280 GLU A N 1
ATOM 2214 C CA . GLU A 1 280 ? -24.870 3.398 4.693 1.00 55.97 280 GLU A CA 1
ATOM 2215 C C . GLU A 1 280 ? -25.261 2.998 6.117 1.00 55.97 280 GLU A C 1
ATOM 2217 O O . GLU A 1 280 ? -24.383 2.924 6.964 1.00 55.97 280 GLU A O 1
ATOM 2222 N N . ASP A 1 281 ? -26.526 2.654 6.370 1.00 62.78 281 ASP A N 1
ATOM 2223 C CA . ASP A 1 281 ? -26.992 2.215 7.691 1.00 62.78 281 ASP A CA 1
ATOM 2224 C C . ASP A 1 281 ? -27.362 0.722 7.753 1.00 62.78 281 ASP A C 1
ATOM 2226 O O . ASP A 1 281 ? -27.732 0.213 8.813 1.00 62.78 281 ASP A O 1
ATOM 2230 N N . ARG A 1 282 ? -27.272 -0.018 6.637 1.00 75.06 282 ARG A N 1
ATOM 2231 C CA . ARG A 1 282 ? -27.674 -1.433 6.601 1.00 75.06 282 ARG A CA 1
ATOM 2232 C C . ARG A 1 282 ? -26.587 -2.347 7.156 1.00 75.06 282 ARG A C 1
ATOM 2234 O O . ARG A 1 282 ? -25.422 -2.273 6.768 1.00 75.06 282 ARG A O 1
ATOM 2241 N N . LEU A 1 283 ? -27.015 -3.268 8.012 1.00 80.31 283 LEU A N 1
ATOM 2242 C CA . LEU A 1 283 ? -26.216 -4.365 8.540 1.00 80.31 283 LEU A CA 1
ATOM 2243 C C . LEU A 1 283 ? -26.595 -5.670 7.829 1.00 80.31 283 LEU A C 1
ATOM 2245 O O . LEU A 1 283 ? -27.777 -5.959 7.656 1.00 80.31 283 LEU A O 1
ATOM 2249 N N . VAL A 1 284 ? -25.594 -6.446 7.422 1.00 82.00 284 VAL A N 1
ATOM 2250 C CA . VAL A 1 284 ? -25.736 -7.702 6.670 1.00 82.00 284 VAL A CA 1
ATOM 2251 C C . VAL A 1 284 ? -25.115 -8.833 7.480 1.00 82.00 284 VAL A C 1
ATOM 2253 O O . VAL A 1 284 ? -24.052 -8.650 8.077 1.00 82.00 284 VAL A O 1
ATOM 2256 N N . LEU A 1 285 ? -25.771 -9.993 7.527 1.00 79.62 285 LEU A N 1
ATOM 2257 C CA . LEU A 1 285 ? -25.195 -11.180 8.157 1.00 79.62 285 LEU A CA 1
ATOM 2258 C C . LEU A 1 285 ? -24.052 -11.713 7.295 1.00 79.62 285 LEU A C 1
ATOM 2260 O O . LEU A 1 285 ? -24.177 -11.816 6.079 1.00 79.62 285 LEU A O 1
ATOM 2264 N N . VAL A 1 286 ? -22.945 -12.091 7.933 1.00 75.31 286 VAL A N 1
ATOM 2265 C CA . VAL A 1 286 ? -21.774 -12.632 7.219 1.00 75.31 286 VAL A CA 1
ATOM 2266 C C . VAL A 1 286 ? -22.120 -13.911 6.437 1.00 75.31 286 VAL A C 1
ATOM 2268 O O . VAL A 1 286 ? -21.544 -14.159 5.384 1.00 75.31 286 VAL A O 1
ATOM 2271 N N . GLU A 1 287 ? -23.093 -14.690 6.913 1.00 74.94 287 GLU A N 1
ATOM 2272 C CA . GLU A 1 287 ? -23.570 -15.925 6.270 1.00 74.94 287 GLU A CA 1
ATOM 2273 C C . GLU A 1 287 ? -24.334 -15.679 4.956 1.00 74.94 287 GLU A C 1
ATOM 2275 O O . GLU A 1 287 ? -24.361 -16.559 4.099 1.00 74.94 287 GLU A O 1
ATOM 2280 N N . ASP A 1 288 ? -24.892 -14.480 4.764 1.00 78.69 288 ASP A N 1
ATOM 2281 C CA . ASP A 1 288 ? -25.668 -14.115 3.570 1.00 78.69 288 ASP A CA 1
ATOM 2282 C C . ASP A 1 288 ? -24.779 -13.590 2.423 1.00 78.69 288 ASP A C 1
ATOM 2284 O O . ASP A 1 288 ? -25.270 -13.191 1.365 1.00 78.69 288 ASP A O 1
ATOM 2288 N N . ILE A 1 289 ? -23.457 -13.546 2.620 1.00 81.81 289 ILE A N 1
ATOM 2289 C CA . ILE A 1 289 ? -22.507 -12.990 1.653 1.00 81.81 289 ILE A CA 1
ATOM 2290 C C . ILE A 1 289 ? -22.314 -13.966 0.487 1.00 81.81 289 ILE A C 1
ATOM 2292 O O . ILE A 1 289 ? -21.731 -15.039 0.635 1.00 81.81 289 ILE A O 1
ATOM 2296 N N . THR A 1 290 ? -22.748 -13.559 -0.706 1.00 83.12 290 THR A N 1
ATOM 2297 C CA . THR A 1 290 ? -22.571 -14.327 -1.948 1.00 83.12 290 THR A CA 1
ATOM 2298 C C . THR A 1 290 ? -21.418 -13.780 -2.799 1.00 83.12 290 THR A C 1
ATOM 2300 O O . THR A 1 290 ? -21.344 -12.561 -2.983 1.00 83.12 290 THR A O 1
ATOM 2303 N N . PRO A 1 291 ? -20.559 -14.637 -3.387 1.00 90.00 291 PRO A N 1
ATOM 2304 C CA . PRO A 1 291 ? -19.437 -14.194 -4.214 1.00 90.00 291 PRO A CA 1
ATOM 2305 C C . PRO A 1 291 ? -19.878 -13.451 -5.478 1.00 90.00 291 PRO A C 1
ATOM 2307 O O . PRO A 1 291 ? -20.771 -13.903 -6.196 1.00 90.00 291 PRO A O 1
ATOM 2310 N N . LEU A 1 292 ? -19.186 -12.356 -5.799 1.00 89.50 292 LEU A N 1
ATOM 2311 C CA . LEU A 1 292 ? -19.361 -11.626 -7.056 1.00 89.50 292 LEU A CA 1
ATOM 2312 C C . LEU A 1 292 ? -18.470 -12.202 -8.156 1.00 89.50 292 LEU A C 1
ATOM 2314 O O . LEU A 1 292 ? -17.266 -12.353 -7.979 1.00 89.50 292 LEU A O 1
ATOM 2318 N N . GLN A 1 293 ? -19.049 -12.487 -9.319 1.00 88.75 293 GLN A N 1
ATOM 2319 C CA . GLN A 1 293 ? -18.293 -12.976 -10.471 1.00 88.75 293 GLN A CA 1
ATOM 2320 C C . GLN A 1 293 ? -17.924 -11.834 -11.413 1.00 88.75 293 GLN A C 1
ATOM 2322 O O . GLN A 1 293 ? -18.658 -10.858 -11.538 1.00 88.75 293 GLN A O 1
ATOM 2327 N N . PHE A 1 294 ? -16.800 -11.972 -12.110 1.00 88.19 294 PHE A N 1
ATOM 2328 C CA . PHE A 1 294 ? -16.283 -10.961 -13.030 1.00 88.19 294 PHE A CA 1
ATOM 2329 C C . PHE A 1 294 ? -15.947 -11.594 -14.376 1.00 88.19 294 PHE A C 1
ATOM 2331 O O . PHE A 1 294 ? -15.511 -12.742 -14.435 1.00 88.19 294 PHE A O 1
ATOM 2338 N N . GLN A 1 295 ? -16.132 -10.832 -15.456 1.00 86.50 295 GLN A N 1
ATOM 2339 C CA . GLN A 1 295 ? -15.840 -11.305 -16.813 1.00 86.50 295 GLN A CA 1
ATOM 2340 C C . GLN A 1 295 ? -14.334 -11.416 -17.076 1.00 86.50 295 GLN A C 1
ATOM 2342 O O . GLN A 1 295 ? -13.903 -12.300 -17.813 1.00 86.50 295 GLN A O 1
ATOM 2347 N N . THR A 1 296 ? -13.536 -10.516 -16.489 1.00 88.00 296 THR A N 1
ATOM 2348 C CA . THR A 1 296 ? -12.080 -10.476 -16.671 1.00 88.00 296 THR A CA 1
ATOM 2349 C C . THR A 1 296 ? -11.339 -10.226 -15.352 1.00 88.00 296 THR A C 1
ATOM 2351 O O . THR A 1 296 ? -11.882 -9.563 -14.458 1.00 88.00 296 THR A O 1
ATOM 2354 N N . PRO A 1 297 ? -10.080 -10.695 -15.222 1.00 85.25 297 PRO A N 1
ATOM 2355 C CA . PRO A 1 297 ? -9.232 -10.394 -14.067 1.00 85.25 297 PRO A CA 1
ATOM 2356 C C . PRO A 1 297 ? -9.003 -8.892 -13.871 1.00 85.25 297 PRO A C 1
ATOM 2358 O O . PRO A 1 297 ? -8.978 -8.411 -12.741 1.00 85.25 297 PRO A O 1
ATOM 2361 N N . GLU A 1 298 ? -8.872 -8.131 -14.960 1.00 85.12 298 GLU A N 1
ATOM 2362 C CA . GLU A 1 298 ? -8.681 -6.682 -14.906 1.00 85.12 298 GLU A CA 1
ATOM 2363 C C . GLU A 1 298 ? -9.906 -5.978 -14.314 1.00 85.12 298 GLU A C 1
ATOM 2365 O O . GLU A 1 298 ? -9.752 -5.106 -13.460 1.00 85.12 298 GLU A O 1
ATOM 2370 N N . ALA A 1 299 ? -11.118 -6.374 -14.726 1.00 86.75 299 ALA A N 1
ATOM 2371 C CA . ALA A 1 299 ? -12.354 -5.847 -14.151 1.00 86.75 299 ALA A CA 1
ATOM 2372 C C . ALA A 1 299 ? -12.461 -6.195 -12.660 1.00 86.75 299 ALA A C 1
ATOM 2374 O O . ALA A 1 299 ? -12.718 -5.311 -11.848 1.00 86.75 299 ALA A O 1
ATOM 2375 N N . ALA A 1 300 ? -12.174 -7.448 -12.287 1.00 89.19 300 ALA A N 1
ATOM 2376 C CA . ALA A 1 300 ? -12.167 -7.879 -10.890 1.00 89.19 300 ALA A CA 1
ATOM 2377 C C . ALA A 1 300 ? -11.196 -7.052 -10.034 1.00 89.19 300 ALA A C 1
ATOM 2379 O O . ALA A 1 300 ? -11.515 -6.672 -8.909 1.00 89.19 300 ALA A O 1
ATOM 2380 N N . PHE A 1 301 ? -10.008 -6.751 -10.564 1.00 86.69 301 PHE A N 1
ATOM 2381 C CA . PHE A 1 301 ? -8.982 -6.033 -9.818 1.00 86.69 301 PHE A CA 1
ATOM 2382 C C . PHE A 1 301 ? -9.289 -4.541 -9.647 1.00 86.69 301 PHE A C 1
ATOM 2384 O O . PHE A 1 301 ? -9.117 -3.999 -8.553 1.00 86.69 301 PHE A O 1
ATOM 2391 N N . ASP A 1 302 ? -9.791 -3.879 -10.690 1.00 86.19 302 ASP A N 1
ATOM 2392 C CA . ASP A 1 302 ? -10.243 -2.489 -10.589 1.00 86.19 302 ASP A CA 1
ATOM 2393 C C . ASP A 1 302 ? -11.461 -2.366 -9.663 1.00 86.19 302 ASP A C 1
ATOM 2395 O O . ASP A 1 302 ? -11.511 -1.467 -8.818 1.00 86.19 302 ASP A O 1
ATOM 2399 N N . TYR A 1 303 ? -12.387 -3.325 -9.724 1.00 88.62 303 TYR A N 1
ATOM 2400 C CA . TYR A 1 303 ? -13.541 -3.365 -8.830 1.00 88.62 303 TYR A CA 1
ATOM 2401 C C . TYR A 1 303 ? -13.152 -3.656 -7.374 1.00 88.62 303 TYR A C 1
ATOM 2403 O O . TYR A 1 303 ? -13.704 -3.055 -6.457 1.00 88.62 303 TYR A O 1
ATOM 2411 N N . LEU A 1 304 ? -12.146 -4.504 -7.130 1.00 91.38 304 LEU A N 1
ATOM 2412 C CA . LEU A 1 304 ? -11.587 -4.725 -5.792 1.00 91.38 304 LEU A CA 1
ATOM 2413 C C . LEU A 1 304 ? -11.029 -3.428 -5.192 1.00 91.38 304 LEU A C 1
ATOM 2415 O O . LEU A 1 304 ? -11.291 -3.127 -4.027 1.00 91.38 304 LEU A O 1
ATOM 2419 N N . ARG A 1 305 ? -10.282 -2.646 -5.985 1.00 89.25 305 ARG A N 1
ATOM 2420 C CA . ARG A 1 305 ? -9.747 -1.338 -5.566 1.00 89.25 305 ARG A CA 1
ATOM 2421 C C . ARG A 1 305 ? -10.866 -0.347 -5.245 1.00 89.25 305 ARG A C 1
ATOM 2423 O O . ARG A 1 305 ? -10.762 0.393 -4.269 1.00 89.25 305 ARG A O 1
ATOM 2430 N N . TYR A 1 306 ? -11.940 -0.366 -6.029 1.00 89.62 306 TYR A N 1
ATOM 2431 C CA . TYR A 1 306 ? -13.139 0.414 -5.753 1.00 89.62 306 TYR A CA 1
ATOM 2432 C C . TYR A 1 306 ? -13.823 -0.025 -4.450 1.00 89.62 306 TYR A C 1
ATOM 2434 O O . TYR A 1 306 ? -14.001 0.792 -3.550 1.00 89.62 306 TYR A O 1
ATOM 2442 N N . ALA A 1 307 ? -14.118 -1.313 -4.278 1.00 91.56 307 ALA A N 1
ATOM 2443 C CA . ALA A 1 307 ? -14.808 -1.816 -3.093 1.00 91.56 307 ALA A CA 1
ATOM 2444 C C . ALA A 1 307 ? -14.031 -1.542 -1.792 1.00 91.56 307 ALA A C 1
ATOM 2446 O O . ALA A 1 307 ? -14.620 -1.126 -0.795 1.00 91.56 307 ALA A O 1
ATOM 2447 N N . VAL A 1 308 ? -12.700 -1.699 -1.794 1.00 93.25 308 VAL A N 1
ATOM 2448 C CA . VAL A 1 308 ? -11.886 -1.359 -0.613 1.00 93.25 308 VAL A CA 1
ATOM 2449 C C . VAL A 1 308 ? -11.840 0.146 -0.366 1.00 93.25 308 VAL A C 1
ATOM 2451 O O . VAL A 1 308 ? -11.879 0.568 0.788 1.00 93.25 308 VAL A O 1
ATOM 2454 N N . SER A 1 309 ? -11.826 0.968 -1.421 1.00 91.56 309 SER A N 1
ATOM 2455 C CA . SER A 1 309 ? -11.890 2.422 -1.262 1.00 91.56 309 SER A CA 1
ATOM 2456 C C . SER A 1 309 ? -13.187 2.864 -0.583 1.00 91.56 309 SER A C 1
ATOM 2458 O O . SER A 1 309 ? -13.123 3.683 0.328 1.00 91.56 309 SER A O 1
ATOM 2460 N N . LEU A 1 310 ? -14.327 2.242 -0.913 1.00 90.25 310 LEU A N 1
ATOM 2461 C CA . LEU A 1 310 ? -15.603 2.520 -0.250 1.00 90.25 310 LEU A CA 1
ATOM 2462 C C . LEU A 1 310 ? -15.554 2.214 1.250 1.00 90.25 310 LEU A C 1
ATOM 2464 O O . LEU A 1 310 ? -16.076 2.995 2.040 1.00 90.25 310 LEU A O 1
ATOM 2468 N N . VAL A 1 311 ? -14.912 1.110 1.652 1.00 93.44 311 VAL A N 1
ATOM 2469 C CA . VAL A 1 311 ? -14.720 0.768 3.072 1.00 93.44 311 VAL A CA 1
ATOM 2470 C C . VAL A 1 311 ? -13.834 1.804 3.768 1.00 93.44 311 VAL A C 1
ATOM 2472 O O . VAL A 1 311 ? -14.179 2.262 4.855 1.00 93.44 311 VAL A O 1
ATOM 2475 N N . ILE A 1 312 ? -12.726 2.210 3.140 1.00 94.50 312 ILE A N 1
ATOM 2476 C CA . ILE A 1 312 ? -11.790 3.210 3.684 1.00 94.50 312 ILE A CA 1
ATOM 2477 C C . ILE A 1 312 ? -12.475 4.566 3.888 1.00 94.50 312 ILE A C 1
ATOM 2479 O O . ILE A 1 312 ? -12.263 5.214 4.912 1.00 94.50 312 ILE A O 1
ATOM 2483 N N . THR A 1 313 ? -13.280 4.998 2.916 1.00 93.19 313 THR A N 1
ATOM 2484 C CA . THR A 1 313 ? -13.950 6.306 2.923 1.00 93.19 313 THR A CA 1
ATOM 2485 C C . THR A 1 313 ? -15.334 6.281 3.574 1.00 93.19 313 THR A C 1
ATOM 2487 O O . THR A 1 313 ? -16.026 7.293 3.560 1.00 93.19 313 THR A O 1
ATOM 2490 N N . SER A 1 314 ? -15.799 5.138 4.087 1.00 91.19 314 SER A N 1
ATOM 2491 C CA . SER A 1 314 ? -17.153 5.020 4.635 1.00 91.19 314 SER A CA 1
ATOM 2492 C C . SER A 1 314 ? -17.278 5.785 5.959 1.00 91.19 314 SER A C 1
ATOM 2494 O O . SER A 1 314 ? -16.581 5.442 6.922 1.00 91.19 314 SER A O 1
ATOM 2496 N N . PRO A 1 315 ? -18.209 6.755 6.070 1.00 89.75 315 PRO A N 1
ATOM 2497 C CA . PRO A 1 315 ? -18.473 7.447 7.330 1.00 89.75 315 PRO A CA 1
ATOM 2498 C C . PRO A 1 315 ? -18.885 6.485 8.447 1.00 89.75 315 PRO A C 1
ATOM 2500 O O . PRO A 1 315 ? -18.467 6.662 9.590 1.00 89.75 315 PRO A O 1
ATOM 2503 N N . GLN A 1 316 ? -19.643 5.434 8.117 1.00 87.75 316 GLN A N 1
ATOM 2504 C CA . GLN A 1 316 ? -20.060 4.409 9.071 1.00 87.75 316 GLN A CA 1
ATOM 2505 C C . GLN A 1 316 ? -18.855 3.626 9.613 1.00 87.75 316 GLN A C 1
ATOM 2507 O O . GLN A 1 316 ? -18.701 3.498 10.826 1.00 87.75 316 GLN A O 1
ATOM 2512 N N . VAL A 1 317 ? -17.957 3.154 8.739 1.00 90.62 317 VAL A N 1
ATOM 2513 C CA . VAL A 1 317 ? -16.756 2.392 9.141 1.00 90.62 317 VAL A CA 1
ATOM 2514 C C . VAL A 1 317 ? -15.801 3.270 9.956 1.00 90.62 317 VAL A C 1
ATOM 2516 O O . VAL A 1 317 ? -15.333 2.862 11.022 1.00 90.62 317 VAL A O 1
ATOM 2519 N N . LEU A 1 318 ? -15.552 4.505 9.508 1.00 92.56 318 LEU A N 1
ATOM 2520 C CA . LEU A 1 318 ? -14.753 5.483 10.252 1.00 92.56 318 LEU A CA 1
ATOM 2521 C C . LEU A 1 318 ? -15.380 5.781 11.617 1.00 92.56 318 LEU A C 1
ATOM 2523 O O . LEU A 1 318 ? -14.684 5.772 12.634 1.00 92.56 318 LEU A O 1
ATOM 2527 N N . GLY A 1 319 ? -16.698 5.983 11.647 1.00 90.56 319 GLY A N 1
ATOM 2528 C CA . GLY A 1 319 ? -17.494 6.181 12.851 1.00 90.56 319 GLY A CA 1
ATOM 2529 C C . GLY A 1 319 ? -17.343 5.034 13.843 1.00 90.56 319 GLY A C 1
ATOM 2530 O O . GLY A 1 319 ? -17.109 5.288 15.019 1.00 90.56 319 GLY A O 1
ATOM 2531 N N . MET A 1 320 ? -17.409 3.786 13.373 1.00 88.06 320 MET A N 1
ATOM 2532 C CA . MET A 1 320 ? -17.359 2.584 14.209 1.00 88.06 320 MET A CA 1
ATOM 2533 C C . MET A 1 320 ? -15.974 2.280 14.788 1.00 88.06 320 MET A C 1
ATOM 2535 O O . MET A 1 320 ? -15.891 1.919 15.963 1.00 88.06 320 MET A O 1
ATOM 2539 N N . TYR A 1 321 ? -14.899 2.403 14.001 1.00 90.00 321 TYR A N 1
ATOM 2540 C CA . TYR A 1 321 ? -13.574 1.908 14.416 1.00 90.00 321 TYR A CA 1
ATOM 2541 C C . TYR A 1 321 ? -12.546 3.003 14.699 1.00 90.00 321 TYR A C 1
ATOM 2543 O O . TYR A 1 321 ? -11.680 2.812 15.553 1.00 90.00 321 TYR A O 1
ATOM 2551 N N . VAL A 1 322 ? -12.627 4.149 14.017 1.00 91.25 322 VAL A N 1
ATOM 2552 C CA . VAL A 1 322 ? -11.644 5.235 14.163 1.00 91.25 322 VAL A CA 1
ATOM 2553 C C . VAL A 1 322 ? -12.151 6.286 15.150 1.00 91.25 322 VAL A C 1
ATOM 2555 O O . VAL A 1 322 ? -11.475 6.596 16.130 1.00 91.25 322 VAL A O 1
ATOM 2558 N N . LEU A 1 323 ? -13.360 6.804 14.926 1.00 90.56 323 LEU A N 1
ATOM 2559 C CA . LEU A 1 323 ? -13.916 7.947 15.653 1.00 90.56 323 LEU A CA 1
ATOM 2560 C C . LEU A 1 323 ? -14.675 7.547 16.932 1.00 90.56 323 LEU A C 1
ATOM 2562 O O . LEU A 1 323 ? -14.729 8.335 17.877 1.00 90.56 323 LEU A O 1
ATOM 2566 N N . ALA A 1 324 ? -15.229 6.330 17.011 1.00 85.06 324 ALA A N 1
ATOM 2567 C CA . ALA A 1 324 ? -15.995 5.868 18.172 1.00 85.06 324 ALA A CA 1
ATOM 2568 C C . ALA A 1 324 ? -15.172 5.901 19.459 1.00 85.06 324 ALA A C 1
ATOM 2570 O O . ALA A 1 324 ? -14.133 5.259 19.556 1.00 85.06 324 ALA A O 1
ATOM 2571 N N . THR A 1 325 ? -15.685 6.540 20.510 1.00 76.94 325 THR A N 1
ATOM 2572 C CA . THR A 1 325 ? -15.039 6.542 21.834 1.00 76.94 325 THR A CA 1
ATOM 2573 C C . THR A 1 325 ? -14.933 5.147 22.448 1.00 76.94 325 THR A C 1
ATOM 2575 O O . THR A 1 325 ? -13.974 4.872 23.162 1.00 76.94 325 THR A O 1
ATOM 2578 N N . ARG A 1 326 ? -15.891 4.259 22.161 1.00 72.38 326 ARG A N 1
ATOM 2579 C CA . ARG A 1 326 ? -15.897 2.848 22.571 1.00 72.38 326 ARG A CA 1
ATOM 2580 C C . ARG A 1 326 ? -16.332 1.974 21.394 1.00 72.38 326 ARG A C 1
ATOM 2582 O O . ARG A 1 326 ? -17.533 1.751 21.235 1.00 72.38 326 ARG A O 1
ATOM 2589 N N . PRO A 1 327 ? -15.392 1.497 20.568 1.00 68.62 327 PRO A N 1
ATOM 2590 C CA . PRO A 1 327 ? -15.728 0.632 19.447 1.00 68.62 327 PRO A CA 1
ATOM 2591 C C . PRO A 1 327 ? -16.364 -0.668 19.961 1.00 68.62 327 PRO A C 1
ATOM 2593 O O . PRO A 1 327 ? -15.820 -1.344 20.838 1.00 68.62 327 PRO A O 1
ATOM 2596 N N . ARG A 1 328 ? -17.540 -1.011 19.430 1.00 64.38 328 ARG A N 1
ATOM 2597 C CA . ARG A 1 328 ? -18.189 -2.314 19.618 1.00 64.38 328 ARG A CA 1
ATOM 2598 C C . ARG A 1 328 ? -18.522 -2.885 18.248 1.00 64.38 328 ARG A C 1
ATOM 2600 O O . ARG A 1 328 ? -19.188 -2.227 17.459 1.00 64.38 328 ARG A O 1
ATOM 2607 N N . ALA A 1 329 ? -18.093 -4.117 18.019 1.00 55.88 329 ALA A N 1
ATOM 2608 C CA . ALA A 1 329 ? -18.468 -4.905 16.857 1.00 55.88 329 ALA A CA 1
ATOM 2609 C C . ALA A 1 329 ? -19.788 -5.647 17.129 1.00 55.88 329 ALA A C 1
ATOM 2611 O O . ALA A 1 329 ? -19.897 -6.318 18.168 1.00 55.88 329 ALA A O 1
ATOM 2612 N N . PRO A 1 330 ? -20.782 -5.596 16.231 1.00 58.25 330 PRO A N 1
ATOM 2613 C CA . PRO A 1 330 ? -21.793 -6.641 16.163 1.00 58.25 330 PRO A CA 1
ATOM 2614 C C . PRO A 1 330 ? -21.090 -7.959 15.797 1.00 58.25 330 PRO A C 1
ATOM 2616 O O . PRO A 1 330 ? -20.319 -8.016 14.850 1.00 58.25 330 PRO A O 1
ATOM 2619 N N . LYS A 1 331 ? -21.306 -9.039 16.557 1.00 67.31 331 LYS A N 1
ATOM 2620 C CA . LYS A 1 331 ? -20.523 -10.282 16.380 1.00 67.31 331 LYS A CA 1
ATOM 2621 C C . LYS A 1 331 ? -20.795 -11.032 15.069 1.00 67.31 331 LYS A C 1
ATOM 2623 O O . LYS A 1 331 ? -19.988 -11.876 14.704 1.00 67.31 331 LYS A O 1
ATOM 2628 N N . THR A 1 332 ? -21.928 -10.777 14.421 1.00 69.69 332 THR A N 1
ATOM 2629 C CA . THR A 1 332 ? -22.418 -11.553 13.266 1.00 69.69 332 THR A CA 1
ATOM 2630 C C . THR A 1 332 ? -22.861 -10.688 12.091 1.00 69.69 332 THR A C 1
ATOM 2632 O O . THR A 1 332 ? -23.108 -11.212 11.007 1.00 69.69 332 THR A O 1
ATOM 2635 N N . GLN A 1 333 ? -22.982 -9.377 12.301 1.00 79.81 333 GLN A N 1
ATOM 2636 C CA . GLN A 1 333 ? -23.484 -8.432 11.316 1.00 79.81 333 GLN A CA 1
ATOM 2637 C C . GLN A 1 333 ? -22.418 -7.396 10.996 1.00 79.81 333 GLN A C 1
ATOM 2639 O O . GLN A 1 333 ? -21.848 -6.795 11.905 1.00 79.81 333 GLN A O 1
ATOM 2644 N N . VAL A 1 334 ? -22.209 -7.144 9.710 1.00 84.12 334 VAL A N 1
ATOM 2645 C CA . VAL A 1 334 ? -21.269 -6.135 9.226 1.00 84.12 334 VAL A CA 1
ATOM 2646 C C . VAL A 1 334 ? -22.001 -5.070 8.411 1.00 84.12 334 VAL A C 1
ATOM 2648 O O . VAL A 1 334 ? -22.998 -5.381 7.755 1.00 84.12 334 VAL A O 1
ATOM 2651 N N . PRO A 1 335 ? -21.525 -3.816 8.416 1.00 86.56 335 PRO A N 1
ATOM 2652 C CA . PRO A 1 335 ? -21.891 -2.812 7.425 1.00 86.56 335 PRO A CA 1
ATOM 2653 C C . PRO A 1 335 ? -21.990 -3.372 6.006 1.00 86.56 335 PRO A C 1
ATOM 2655 O O . PRO A 1 335 ? -21.105 -4.104 5.557 1.00 86.56 335 PRO A O 1
ATOM 2658 N N . ALA A 1 336 ? -23.023 -2.981 5.264 1.00 85.44 336 ALA A N 1
ATOM 2659 C CA . ALA A 1 336 ? -23.230 -3.465 3.902 1.00 85.44 336 ALA A CA 1
ATOM 2660 C C . ALA A 1 336 ? -22.045 -3.160 2.965 1.00 85.44 336 ALA A C 1
ATOM 2662 O O . ALA A 1 336 ? -21.724 -3.964 2.094 1.00 85.44 336 ALA A O 1
ATOM 2663 N N . VAL A 1 337 ? -21.334 -2.049 3.189 1.00 88.69 337 VAL A N 1
ATOM 2664 C CA . VAL A 1 337 ? -20.099 -1.720 2.455 1.00 88.69 337 VAL A CA 1
ATOM 2665 C C . VAL A 1 337 ? -18.981 -2.747 2.696 1.00 88.69 337 VAL A C 1
ATOM 2667 O O . VAL A 1 337 ? -18.236 -3.081 1.777 1.00 88.69 337 VAL A O 1
ATOM 2670 N N . ILE A 1 338 ? -18.894 -3.302 3.909 1.00 90.75 338 ILE A N 1
ATOM 2671 C CA . ILE A 1 338 ? -17.949 -4.371 4.248 1.00 90.75 338 ILE A CA 1
ATOM 2672 C C . ILE A 1 338 ? -18.415 -5.679 3.608 1.00 90.75 338 ILE A C 1
ATOM 2674 O O . ILE A 1 338 ? -17.617 -6.337 2.946 1.00 90.75 338 ILE A O 1
ATOM 2678 N N . ALA A 1 339 ? -19.702 -6.026 3.729 1.00 89.19 339 ALA A N 1
ATOM 2679 C CA . ALA A 1 339 ? -20.274 -7.214 3.085 1.00 89.19 339 ALA A CA 1
ATOM 2680 C C . ALA A 1 339 ? -20.053 -7.218 1.562 1.00 89.19 339 ALA A C 1
ATOM 2682 O O . ALA A 1 339 ? -19.742 -8.256 0.974 1.00 89.19 339 ALA A O 1
ATOM 2683 N N . HIS A 1 340 ? -20.151 -6.052 0.924 1.00 89.06 340 HIS A N 1
ATOM 2684 C CA . HIS A 1 340 ? -19.871 -5.887 -0.496 1.00 89.06 340 HIS A CA 1
ATOM 2685 C C . HIS A 1 340 ? -18.403 -6.196 -0.833 1.00 89.06 340 HIS A C 1
ATOM 2687 O O . HIS A 1 340 ? -18.141 -7.008 -1.717 1.00 89.06 340 HIS A O 1
ATOM 2693 N N . LEU A 1 341 ? -17.436 -5.640 -0.091 1.00 93.31 341 LEU A N 1
ATOM 2694 C CA . LEU A 1 341 ? -16.019 -5.972 -0.282 1.00 93.31 341 LEU A CA 1
ATOM 2695 C C . LEU A 1 341 ? -15.734 -7.464 -0.042 1.00 93.31 341 LEU A C 1
ATOM 2697 O O . LEU A 1 341 ? -14.992 -8.075 -0.809 1.00 93.31 341 LEU A O 1
ATOM 2701 N N . LEU A 1 342 ? -16.333 -8.062 0.989 1.00 92.31 342 LEU A N 1
ATOM 2702 C CA . LEU A 1 342 ? -16.213 -9.497 1.256 1.00 92.31 342 LEU A CA 1
ATOM 2703 C C . LEU A 1 342 ? -16.765 -10.332 0.088 1.00 92.31 342 LEU A C 1
ATOM 2705 O O . LEU A 1 342 ? -16.116 -11.288 -0.326 1.00 92.31 342 LEU A O 1
ATOM 2709 N N . SER A 1 343 ? -17.892 -9.919 -0.505 1.00 90.75 343 SER A N 1
ATOM 2710 C CA . SER A 1 343 ? -18.471 -10.546 -1.706 1.00 90.75 343 SER A CA 1
ATOM 2711 C C . SER A 1 343 ? -17.513 -10.486 -2.901 1.00 90.75 343 SER A C 1
ATOM 2713 O O . SER A 1 343 ? -17.377 -11.464 -3.638 1.00 90.75 343 SER A O 1
ATOM 2715 N N . VAL A 1 344 ? -16.823 -9.352 -3.088 1.00 92.88 344 VAL A N 1
ATOM 2716 C CA . VAL A 1 344 ? -15.787 -9.210 -4.123 1.00 92.88 344 VAL A CA 1
ATOM 2717 C C . VAL A 1 344 ? -14.639 -10.176 -3.850 1.00 92.88 344 VAL A C 1
ATOM 2719 O O . VAL A 1 344 ? -14.311 -10.963 -4.731 1.00 92.88 344 VAL A O 1
ATOM 2722 N N . ILE A 1 345 ? -14.060 -10.150 -2.640 1.00 93.06 345 ILE A N 1
ATOM 2723 C CA . ILE A 1 345 ? -12.924 -11.001 -2.240 1.00 93.06 345 ILE A CA 1
ATOM 2724 C C . ILE A 1 345 ? -13.249 -12.487 -2.426 1.00 93.06 345 ILE A C 1
ATOM 2726 O O . ILE A 1 345 ? -12.413 -13.232 -2.938 1.00 93.06 345 ILE A O 1
ATOM 2730 N N . GLU A 1 346 ? -14.453 -12.911 -2.038 1.00 90.75 346 GLU A N 1
ATOM 2731 C CA . GLU A 1 346 ? -14.894 -14.304 -2.134 1.00 90.75 346 GLU A CA 1
ATOM 2732 C C . GLU A 1 346 ? -14.999 -14.783 -3.587 1.00 90.75 346 GLU A C 1
ATOM 2734 O O . GLU A 1 346 ? -14.696 -15.939 -3.880 1.00 90.75 346 GLU A O 1
ATOM 2739 N N . GLY A 1 347 ? -15.380 -13.892 -4.506 1.00 89.62 347 GLY A N 1
ATOM 2740 C CA . GLY A 1 347 ? -15.519 -14.194 -5.928 1.00 89.62 347 GLY A CA 1
ATOM 2741 C C . GLY A 1 347 ? -14.240 -14.061 -6.762 1.00 89.62 347 GLY A C 1
ATOM 2742 O O . GLY A 1 347 ? -14.244 -14.371 -7.955 1.00 89.62 347 GLY A O 1
ATOM 2743 N N . LEU A 1 348 ? -13.127 -13.628 -6.159 1.00 90.69 348 LEU A N 1
ATOM 2744 C CA . LEU A 1 348 ? -11.849 -13.485 -6.854 1.00 90.69 348 LEU A CA 1
ATOM 2745 C C . LEU A 1 348 ? -11.242 -14.841 -7.240 1.00 90.69 348 LEU A C 1
ATOM 2747 O O . LEU A 1 348 ? -11.055 -15.731 -6.408 1.00 90.69 348 LEU A O 1
ATOM 2751 N N . ASN A 1 349 ? -10.790 -14.955 -8.491 1.00 89.50 349 ASN A N 1
ATOM 2752 C CA . ASN A 1 349 ? -9.981 -16.088 -8.929 1.00 89.50 349 ASN A CA 1
ATOM 2753 C C . ASN A 1 349 ? -8.527 -15.942 -8.444 1.00 89.50 349 ASN A C 1
ATOM 2755 O O . ASN A 1 349 ? -7.695 -15.295 -9.088 1.00 89.50 349 ASN A O 1
ATOM 2759 N N . SER A 1 350 ? -8.199 -16.577 -7.314 1.00 87.56 350 SER A N 1
ATOM 2760 C CA . SER A 1 350 ? -6.858 -16.507 -6.714 1.00 87.56 350 SER A CA 1
ATOM 2761 C C . SER A 1 350 ? -5.741 -16.997 -7.646 1.00 87.56 350 SER A C 1
ATOM 2763 O O . SER A 1 350 ? -4.623 -16.500 -7.552 1.00 87.56 350 SER A O 1
ATOM 2765 N N . ALA A 1 351 ? -6.014 -17.938 -8.559 1.00 86.31 351 ALA A N 1
ATOM 2766 C CA . ALA A 1 351 ? -5.004 -18.492 -9.469 1.00 86.31 351 ALA A CA 1
ATOM 2767 C C . ALA A 1 351 ? -4.543 -17.484 -10.534 1.00 86.31 351 ALA A C 1
ATOM 2769 O O . ALA A 1 351 ? -3.386 -17.498 -10.971 1.00 86.31 351 ALA A O 1
ATOM 2770 N N . GLU A 1 352 ? -5.465 -16.626 -10.968 1.00 85.25 352 GLU A N 1
ATOM 2771 C CA . GLU A 1 352 ? -5.218 -15.595 -11.972 1.00 85.25 352 GLU A CA 1
ATOM 2772 C C . GLU A 1 352 ? -4.664 -14.332 -11.322 1.00 85.25 352 GLU A C 1
ATOM 2774 O O . GLU A 1 352 ? -3.644 -13.808 -11.772 1.00 85.25 352 GLU A O 1
ATOM 2779 N N . LEU A 1 353 ? -5.271 -13.881 -10.220 1.00 82.88 353 LEU A N 1
ATOM 2780 C CA . LEU A 1 353 ? -4.947 -12.579 -9.639 1.00 82.88 353 LEU A CA 1
ATOM 2781 C C . LEU A 1 353 ? -3.622 -12.543 -8.880 1.00 82.88 353 LEU A C 1
ATOM 2783 O O . LEU A 1 353 ? -2.942 -11.518 -8.883 1.00 82.88 353 LEU A O 1
ATOM 2787 N N . ILE A 1 354 ? -3.189 -13.663 -8.305 1.00 83.88 354 ILE A N 1
ATOM 2788 C CA . ILE A 1 354 ? -1.905 -13.715 -7.596 1.00 83.88 354 ILE A CA 1
ATOM 2789 C C . ILE A 1 354 ? -0.700 -13.486 -8.519 1.00 83.88 354 ILE A C 1
ATOM 2791 O O . ILE A 1 354 ? 0.377 -13.091 -8.078 1.00 83.88 354 ILE A O 1
ATOM 2795 N N . ARG A 1 355 ? -0.875 -13.685 -9.833 1.00 79.56 355 ARG A N 1
ATOM 2796 C CA . ARG A 1 355 ? 0.159 -13.389 -10.834 1.00 79.56 355 ARG A CA 1
ATOM 2797 C C . ARG A 1 355 ? 0.451 -11.893 -10.935 1.00 79.56 355 ARG A C 1
ATOM 2799 O O . ARG A 1 355 ? 1.513 -11.528 -11.427 1.00 79.56 355 ARG A O 1
ATOM 2806 N N . TYR A 1 356 ? -0.459 -11.046 -10.454 1.00 78.44 356 TYR A N 1
ATOM 2807 C CA . TYR A 1 356 ? -0.289 -9.598 -10.402 1.00 78.44 356 TYR A CA 1
ATOM 2808 C C . TYR A 1 356 ? 0.332 -9.124 -9.068 1.00 78.44 356 TYR A C 1
ATOM 2810 O O . TYR A 1 356 ? 0.756 -7.976 -8.983 1.00 78.44 356 TYR A O 1
ATOM 2818 N N . ASP A 1 357 ? 0.490 -9.992 -8.049 1.00 78.19 357 ASP A N 1
ATOM 2819 C CA . ASP A 1 357 ? 1.119 -9.665 -6.744 1.00 78.19 357 ASP A CA 1
ATOM 2820 C C . ASP A 1 357 ? 2.654 -9.551 -6.775 1.00 78.19 357 ASP A C 1
ATOM 2822 O O . ASP A 1 357 ? 3.328 -9.416 -5.745 1.00 78.19 357 ASP A O 1
ATOM 2826 N N . VAL A 1 358 ? 3.239 -9.557 -7.970 1.00 76.00 358 VAL A N 1
ATOM 2827 C CA . VAL A 1 358 ? 4.661 -9.284 -8.170 1.00 76.00 358 VAL A CA 1
ATOM 2828 C C . VAL A 1 358 ? 4.941 -7.839 -7.732 1.00 76.00 358 VAL A C 1
ATOM 2830 O O . VAL A 1 358 ? 4.277 -6.900 -8.171 1.00 76.00 358 VAL A O 1
ATOM 2833 N N . TYR A 1 359 ? 5.922 -7.650 -6.843 1.00 74.69 359 TYR A N 1
ATOM 2834 C CA . TYR A 1 359 ? 6.278 -6.330 -6.297 1.00 74.69 359 TYR A CA 1
ATOM 2835 C C . TYR A 1 359 ? 5.116 -5.606 -5.590 1.00 74.69 359 TYR A C 1
ATOM 2837 O O . TYR A 1 359 ? 4.970 -4.394 -5.749 1.00 74.69 359 TYR A O 1
ATOM 2845 N N . ASP A 1 360 ? 4.282 -6.335 -4.835 1.00 72.56 360 ASP A N 1
ATOM 2846 C CA . ASP A 1 360 ? 3.182 -5.758 -4.037 1.00 72.56 360 ASP A CA 1
ATOM 2847 C C . ASP A 1 360 ? 2.139 -5.010 -4.904 1.00 72.56 360 ASP A C 1
ATOM 2849 O O . ASP A 1 360 ? 1.553 -4.007 -4.505 1.00 72.56 360 ASP A O 1
ATOM 2853 N N . SER A 1 361 ? 1.926 -5.459 -6.147 1.00 72.94 361 SER A N 1
ATOM 2854 C CA . SER A 1 361 ? 1.027 -4.790 -7.107 1.00 72.94 361 SER A CA 1
ATOM 2855 C C . SER A 1 361 ? -0.328 -5.475 -7.304 1.00 72.94 361 SER A C 1
ATOM 2857 O O . SER A 1 361 ? -1.123 -4.975 -8.098 1.00 72.94 361 SER A O 1
ATOM 2859 N N . GLY A 1 362 ? -0.605 -6.576 -6.604 1.00 80.12 362 GLY A N 1
ATOM 2860 C CA . GLY A 1 362 ? -1.805 -7.395 -6.792 1.00 80.12 362 GLY A CA 1
ATOM 2861 C C . GLY A 1 362 ? -2.821 -7.234 -5.655 1.00 80.12 362 GLY A C 1
ATOM 2862 O O . GLY A 1 362 ? -2.863 -6.172 -5.033 1.00 80.12 362 GLY A O 1
ATOM 2863 N N . PRO A 1 363 ? -3.709 -8.215 -5.418 1.00 85.38 363 PRO A N 1
ATOM 2864 C CA . PRO A 1 363 ? -4.795 -8.113 -4.438 1.00 85.38 363 PRO A CA 1
ATOM 2865 C C . PRO A 1 363 ? -4.396 -8.284 -2.965 1.00 85.38 363 PRO A C 1
ATOM 2867 O O . PRO A 1 363 ? -5.172 -7.880 -2.101 1.00 85.38 363 PRO A O 1
ATOM 2870 N N . LEU A 1 364 ? -3.242 -8.875 -2.631 1.00 89.56 364 LEU A N 1
ATOM 2871 C CA . LEU A 1 364 ? -2.991 -9.330 -1.251 1.00 89.56 364 LEU A CA 1
ATOM 2872 C C . LEU A 1 364 ? -2.952 -8.199 -0.211 1.00 89.56 364 LEU A C 1
ATOM 2874 O O . LEU A 1 364 ? -3.379 -8.399 0.928 1.00 89.56 364 LEU A O 1
ATOM 2878 N N . TRP A 1 365 ? -2.504 -6.999 -0.588 1.00 88.44 365 TRP A N 1
ATOM 2879 C CA . TRP A 1 365 ? -2.492 -5.842 0.315 1.00 88.44 365 TRP A CA 1
ATOM 2880 C C . TRP A 1 365 ? -3.906 -5.444 0.779 1.00 88.44 365 TRP A C 1
ATOM 2882 O O . TRP A 1 365 ? -4.059 -4.952 1.896 1.00 88.44 365 TRP A O 1
ATOM 2892 N N . VAL A 1 366 ? -4.948 -5.709 -0.026 1.00 92.25 366 VAL A N 1
ATOM 2893 C CA . VAL A 1 366 ? -6.348 -5.402 0.321 1.00 92.25 366 VAL A CA 1
ATOM 2894 C C . VAL A 1 366 ? -6.784 -6.173 1.561 1.00 92.25 366 VAL A C 1
ATOM 2896 O O . VAL A 1 366 ? -7.534 -5.641 2.374 1.00 92.25 366 VAL A O 1
ATOM 2899 N N . LEU A 1 367 ? -6.279 -7.395 1.748 1.00 94.25 367 LEU A N 1
ATOM 2900 C CA . LEU A 1 367 ? -6.601 -8.227 2.908 1.00 94.25 367 LEU A CA 1
ATOM 2901 C C . LEU A 1 367 ? -6.088 -7.594 4.208 1.00 94.25 367 LEU A C 1
ATOM 2903 O O . LEU A 1 367 ? -6.802 -7.552 5.207 1.00 94.25 367 LEU A O 1
ATOM 2907 N N . VAL A 1 368 ? -4.869 -7.047 4.177 1.00 93.75 368 VAL A N 1
ATOM 2908 C CA . VAL A 1 368 ? -4.291 -6.302 5.305 1.00 93.75 368 VAL A CA 1
ATOM 2909 C C . VAL A 1 368 ? -5.073 -5.015 5.549 1.00 93.75 368 VAL A C 1
ATOM 2911 O O . VAL A 1 368 ? -5.437 -4.723 6.686 1.00 93.75 368 VAL A O 1
ATOM 2914 N N . THR A 1 369 ? -5.362 -4.250 4.494 1.00 94.12 369 THR A N 1
ATOM 2915 C CA . THR A 1 369 ? -6.128 -3.004 4.611 1.00 94.12 369 THR A CA 1
ATOM 2916 C C . THR A 1 369 ? -7.517 -3.250 5.191 1.00 94.12 369 THR A C 1
ATOM 2918 O O . THR A 1 369 ? -7.934 -2.506 6.075 1.00 94.12 369 THR A O 1
ATOM 2921 N N . LEU A 1 370 ? -8.204 -4.314 4.769 1.00 94.88 370 LEU A N 1
ATOM 2922 C CA . LEU A 1 370 ? -9.481 -4.727 5.343 1.00 94.88 370 LEU A CA 1
ATOM 2923 C C . LEU A 1 370 ? -9.340 -5.052 6.833 1.00 94.88 370 LEU A C 1
ATOM 2925 O O . LEU A 1 370 ? -10.094 -4.509 7.633 1.00 94.88 370 LEU A O 1
ATOM 2929 N N . ALA A 1 371 ? -8.341 -5.848 7.223 1.00 95.06 371 ALA A N 1
ATOM 2930 C CA . ALA A 1 371 ? -8.095 -6.191 8.625 1.00 95.06 371 ALA A CA 1
ATOM 2931 C C . ALA A 1 371 ? -7.785 -4.970 9.517 1.00 95.06 371 ALA A C 1
ATOM 2933 O O . ALA A 1 371 ? -8.079 -4.992 10.709 1.00 95.06 371 ALA A O 1
ATOM 2934 N N . LEU A 1 372 ? -7.209 -3.899 8.957 1.00 95.00 372 LEU A N 1
ATOM 2935 C CA . LEU A 1 372 ? -6.950 -2.639 9.669 1.00 95.00 372 LEU A CA 1
ATOM 2936 C C . LEU A 1 372 ? -8.149 -1.677 9.655 1.00 95.00 372 LEU A C 1
ATOM 2938 O O . LEU A 1 372 ? -8.297 -0.871 10.575 1.00 95.00 372 LEU A O 1
ATOM 2942 N N . CYS A 1 373 ? -8.990 -1.724 8.616 1.00 93.69 373 CYS A N 1
ATOM 2943 C CA . CYS A 1 373 ? -10.228 -0.942 8.525 1.00 93.69 373 CYS A CA 1
ATOM 2944 C C . CYS A 1 373 ? -11.341 -1.526 9.393 1.00 93.69 373 CYS A C 1
ATOM 2946 O O . CYS A 1 373 ? -12.102 -0.771 9.992 1.00 93.69 373 CYS A O 1
ATOM 2948 N N . VAL A 1 374 ? -11.395 -2.854 9.466 1.00 91.50 374 VAL A N 1
ATOM 2949 C CA . VAL A 1 374 ? -12.401 -3.655 10.162 1.00 91.50 374 VAL A CA 1
ATOM 2950 C C . VAL A 1 374 ? -11.662 -4.636 1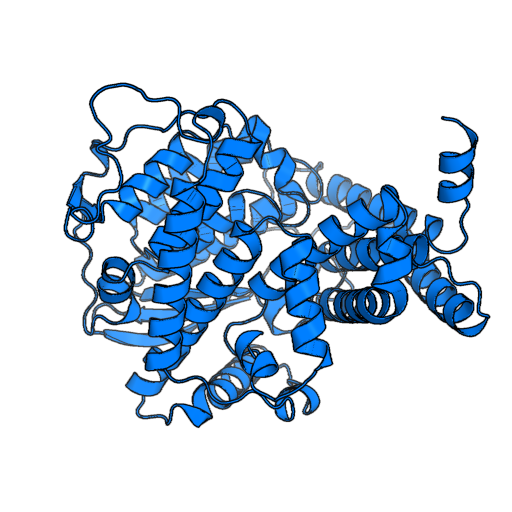1.081 1.00 91.50 374 VAL A C 1
ATOM 2952 O O . VAL A 1 374 ? -11.557 -5.824 10.766 1.00 91.50 374 VAL A O 1
ATOM 2955 N N . PRO A 1 375 ? -11.081 -4.150 12.195 1.00 91.19 375 PRO A N 1
ATOM 2956 C CA . PRO A 1 375 ? -10.282 -4.962 13.109 1.00 91.19 375 PRO A CA 1
ATOM 2957 C C . PRO A 1 375 ? -11.175 -5.868 13.968 1.00 91.19 375 PRO A C 1
ATOM 2959 O O . PRO A 1 375 ? -11.257 -5.729 15.186 1.00 91.19 375 PRO A O 1
ATOM 2962 N N . GLU A 1 376 ? -11.870 -6.805 13.331 1.00 89.50 376 GLU A N 1
ATOM 2963 C CA . GLU A 1 376 ? -12.763 -7.763 13.969 1.00 89.50 376 GLU A CA 1
ATOM 2964 C C . GLU A 1 376 ? -12.205 -9.177 13.855 1.00 89.50 376 GLU A C 1
ATOM 2966 O O . GLU A 1 376 ? -11.898 -9.661 12.768 1.00 89.50 376 GLU A O 1
ATOM 2971 N N . SER A 1 377 ? -12.104 -9.864 14.996 1.00 89.62 377 SER A N 1
ATOM 2972 C CA . SER A 1 377 ? -11.449 -11.176 15.084 1.00 89.62 377 SER A CA 1
ATOM 2973 C C . SER A 1 377 ? -12.045 -12.211 14.125 1.00 89.62 377 SER A C 1
ATOM 2975 O O . SER A 1 377 ? -11.302 -12.980 13.529 1.00 89.62 377 SER A O 1
ATOM 2977 N N . HIS A 1 378 ? -13.367 -12.211 13.922 1.00 88.12 378 HIS A N 1
ATOM 2978 C CA . HIS A 1 378 ? -14.013 -13.169 13.022 1.00 88.12 378 HIS A CA 1
ATOM 2979 C C . HIS A 1 378 ? -13.707 -12.889 11.541 1.00 88.12 378 HIS A C 1
ATOM 2981 O O . HIS A 1 378 ? -13.504 -13.833 10.783 1.00 88.12 378 HIS A O 1
ATOM 2987 N N . ILE A 1 379 ? -13.596 -11.616 11.141 1.00 90.81 379 ILE A N 1
ATOM 2988 C CA . ILE A 1 379 ? -13.196 -11.225 9.782 1.00 90.81 379 ILE A CA 1
ATOM 2989 C C . ILE A 1 379 ? -11.736 -11.598 9.537 1.00 90.81 379 ILE A C 1
ATOM 2991 O O . ILE A 1 379 ? -11.415 -12.216 8.526 1.00 90.81 379 ILE A O 1
ATOM 2995 N N . VAL A 1 380 ? -10.844 -11.279 10.477 1.00 93.62 380 VAL A N 1
ATOM 2996 C CA . VAL A 1 380 ? -9.414 -11.591 10.337 1.00 93.62 380 VAL A CA 1
ATOM 2997 C C . VAL A 1 380 ? -9.167 -13.105 10.357 1.00 93.62 380 VAL A C 1
ATOM 2999 O O . VAL A 1 380 ? -8.390 -13.597 9.536 1.00 93.62 380 VAL A O 1
ATOM 3002 N N . SER A 1 381 ? -9.867 -13.864 11.209 1.00 92.94 381 SER A N 1
ATOM 3003 C CA . SER A 1 381 ? -9.858 -15.335 11.165 1.00 92.94 381 SER A CA 1
ATOM 3004 C C . SER A 1 381 ? -10.365 -15.867 9.827 1.00 92.94 381 SER A C 1
ATOM 3006 O O . SER A 1 381 ? -9.694 -16.700 9.229 1.00 92.94 381 SER A O 1
ATOM 3008 N N . TRP A 1 382 ? -11.479 -15.353 9.296 1.00 91.69 382 TRP A N 1
ATOM 3009 C CA . TRP A 1 382 ? -11.977 -15.759 7.977 1.00 91.69 382 TRP A CA 1
ATOM 3010 C C . TRP A 1 382 ? -10.949 -15.501 6.863 1.00 91.69 382 TRP A C 1
ATOM 3012 O O . TRP A 1 382 ? -10.695 -16.384 6.041 1.00 91.69 382 TRP A O 1
ATOM 3022 N N . ILE A 1 383 ? -10.271 -14.346 6.875 1.00 94.50 383 ILE A N 1
ATOM 3023 C CA . ILE A 1 383 ? -9.184 -14.059 5.927 1.00 94.50 383 ILE A CA 1
ATOM 3024 C C . ILE A 1 383 ? -8.070 -15.110 6.055 1.00 94.50 383 ILE A C 1
ATOM 3026 O O . ILE A 1 383 ? -7.648 -15.676 5.047 1.00 94.50 383 ILE A O 1
ATOM 3030 N N . LEU A 1 384 ? -7.591 -15.378 7.274 1.00 94.56 384 LEU A N 1
ATOM 3031 C CA . LEU A 1 384 ? -6.468 -16.286 7.536 1.00 94.56 384 LEU A CA 1
ATOM 3032 C C . LEU A 1 384 ? -6.790 -17.757 7.240 1.00 94.56 384 LEU A C 1
ATOM 3034 O O . LEU A 1 384 ? -5.934 -18.477 6.729 1.00 94.56 384 LEU A O 1
ATOM 3038 N N . GLU A 1 385 ? -7.998 -18.201 7.573 1.00 93.94 385 GLU A N 1
ATOM 3039 C CA . GLU A 1 385 ? -8.402 -19.610 7.557 1.00 93.94 385 GLU A CA 1
ATOM 3040 C C . GLU A 1 385 ? -9.089 -20.006 6.242 1.00 93.94 385 GLU A C 1
ATOM 3042 O O . GLU A 1 385 ? -9.010 -21.164 5.838 1.00 93.94 385 GLU A O 1
ATOM 3047 N N . THR A 1 386 ? -9.730 -19.057 5.549 1.00 91.62 386 THR A N 1
ATOM 3048 C CA . THR A 1 386 ? -10.536 -19.335 4.346 1.00 91.62 386 THR A CA 1
ATOM 3049 C C . THR A 1 386 ? -9.953 -18.717 3.079 1.00 91.62 386 THR A C 1
ATOM 3051 O O . THR A 1 386 ? -9.818 -19.412 2.069 1.00 91.62 386 THR A O 1
ATOM 3054 N N . ILE A 1 387 ? -9.595 -17.428 3.103 1.00 92.88 387 ILE A N 1
ATOM 3055 C CA . ILE A 1 387 ? -9.154 -16.704 1.898 1.00 92.88 387 ILE A CA 1
ATOM 3056 C C . ILE A 1 387 ? -7.681 -16.953 1.590 1.00 92.88 387 ILE A C 1
ATOM 3058 O O . ILE A 1 387 ? -7.335 -17.366 0.482 1.00 92.88 387 ILE A O 1
ATOM 3062 N N . LEU A 1 388 ? -6.800 -16.724 2.560 1.00 91.25 388 LEU A N 1
ATOM 3063 C CA . LEU A 1 388 ? -5.355 -16.791 2.369 1.00 91.25 388 LEU A CA 1
ATOM 3064 C C . LEU A 1 388 ? -4.870 -18.171 1.865 1.00 91.25 388 LEU A C 1
ATOM 3066 O O . LEU A 1 388 ? -4.047 -18.195 0.943 1.00 91.25 388 LEU A O 1
ATOM 3070 N N . PRO A 1 389 ? -5.418 -19.318 2.328 1.00 91.19 389 PRO A N 1
ATOM 3071 C CA . PRO A 1 389 ? -5.053 -20.635 1.797 1.00 91.19 389 PRO A CA 1
ATOM 3072 C C . PRO A 1 389 ? -5.369 -20.830 0.304 1.00 91.19 389 PRO A C 1
ATOM 3074 O O . PRO A 1 389 ? -4.757 -21.677 -0.350 1.00 91.19 389 PRO A O 1
ATOM 3077 N N . ARG A 1 390 ? -6.300 -20.057 -0.279 1.00 91.06 390 ARG A N 1
ATOM 3078 C CA . ARG A 1 390 ? -6.596 -20.099 -1.727 1.00 91.06 390 ARG A CA 1
ATOM 3079 C C . ARG A 1 390 ? -5.445 -19.523 -2.551 1.00 91.06 390 ARG A C 1
ATOM 3081 O O . ARG A 1 390 ? -5.144 -20.050 -3.619 1.00 91.06 390 ARG A O 1
ATOM 3088 N N . TYR A 1 391 ? -4.788 -18.487 -2.032 1.00 88.69 391 TYR A N 1
ATOM 3089 C CA . TYR A 1 391 ? -3.608 -17.861 -2.633 1.00 88.69 391 TYR A CA 1
ATOM 3090 C C . TYR A 1 391 ? -2.334 -18.672 -2.369 1.00 88.69 391 TYR A C 1
ATOM 3092 O O . TYR A 1 391 ? -1.480 -18.777 -3.248 1.00 88.69 391 TYR A O 1
ATOM 3100 N N . GLU A 1 392 ? -2.223 -19.310 -1.199 1.00 86.75 392 GLU A N 1
ATOM 3101 C CA . GLU A 1 392 ? -1.048 -20.103 -0.808 1.00 86.75 392 GLU A CA 1
ATOM 3102 C C . GLU A 1 392 ? -0.687 -21.176 -1.845 1.00 86.75 392 GLU A C 1
ATOM 3104 O O . GLU A 1 392 ? 0.489 -21.358 -2.139 1.00 86.75 392 GLU A O 1
ATOM 3109 N N . LYS A 1 393 ? -1.695 -21.801 -2.478 1.00 81.56 393 LYS A N 1
ATOM 3110 C CA . LYS A 1 393 ? -1.563 -22.811 -3.555 1.00 81.56 393 LYS A CA 1
ATOM 3111 C C . LYS A 1 393 ? -0.832 -22.331 -4.814 1.00 81.56 393 LYS A C 1
ATOM 3113 O O . LYS A 1 393 ? -0.508 -23.133 -5.688 1.00 81.56 393 LYS A O 1
ATOM 3118 N N . TYR A 1 394 ? -0.650 -21.025 -4.955 1.00 83.75 394 TYR A N 1
ATOM 3119 C CA . TYR A 1 394 ? -0.047 -20.401 -6.128 1.00 83.75 394 TYR A CA 1
ATOM 3120 C C . TYR A 1 394 ? 1.136 -19.499 -5.753 1.00 83.75 394 TYR A C 1
ATOM 3122 O O . TYR A 1 394 ? 1.969 -19.180 -6.605 1.00 83.75 394 TYR A O 1
ATOM 3130 N N . ALA A 1 395 ? 1.258 -19.133 -4.475 1.00 81.25 395 ALA A N 1
ATOM 3131 C CA . ALA A 1 395 ? 2.281 -18.250 -3.930 1.00 81.25 395 ALA A CA 1
ATOM 3132 C C . ALA A 1 395 ? 3.630 -18.961 -3.719 1.00 81.25 395 ALA A C 1
ATOM 3134 O O . ALA A 1 395 ? 4.207 -18.890 -2.645 1.00 81.25 395 ALA A O 1
ATOM 3135 N N . HIS A 1 396 ? 4.150 -19.686 -4.709 1.00 72.81 396 HIS A N 1
ATOM 3136 C CA . HIS A 1 396 ? 5.305 -20.578 -4.501 1.00 72.81 396 HIS A CA 1
ATOM 3137 C C . HIS A 1 396 ? 6.642 -20.037 -5.013 1.00 72.81 396 HIS A C 1
ATOM 3139 O O . HIS A 1 396 ? 7.637 -20.764 -5.013 1.00 72.81 396 HIS A O 1
ATOM 3145 N N . ARG A 1 397 ? 6.663 -18.811 -5.545 1.00 70.81 397 ARG A N 1
ATOM 3146 C CA . ARG A 1 397 ? 7.728 -18.359 -6.443 1.00 70.81 397 ARG A CA 1
ATOM 3147 C C . ARG A 1 397 ? 8.099 -16.886 -6.262 1.00 70.81 397 ARG A C 1
ATOM 3149 O O . ARG A 1 397 ? 7.229 -16.020 -6.166 1.00 70.81 397 ARG A O 1
ATOM 3156 N N . GLY A 1 398 ? 9.407 -16.636 -6.224 1.00 69.81 398 GLY A N 1
ATOM 3157 C CA . GLY A 1 398 ? 10.062 -15.333 -6.288 1.00 69.81 398 GLY A CA 1
ATOM 3158 C C . GLY A 1 398 ? 9.444 -14.261 -5.395 1.00 69.81 398 GLY A C 1
ATOM 3159 O O . GLY A 1 398 ? 9.165 -14.477 -4.217 1.00 69.81 398 GLY A O 1
ATOM 3160 N N . SER A 1 399 ? 9.217 -13.090 -5.987 1.00 72.38 399 SER A N 1
ATOM 3161 C CA . SER A 1 399 ? 8.608 -11.928 -5.336 1.00 72.38 399 SER A CA 1
ATOM 3162 C C . SER A 1 399 ? 7.199 -12.179 -4.796 1.00 72.38 399 SER A C 1
ATOM 3164 O O . SER A 1 399 ? 6.815 -11.555 -3.813 1.00 72.38 399 SER A O 1
ATOM 3166 N N . VAL A 1 400 ? 6.422 -13.067 -5.427 1.00 79.56 400 VAL A N 1
ATOM 3167 C CA . VAL A 1 400 ? 5.026 -13.336 -5.039 1.00 79.56 400 VAL A CA 1
ATOM 3168 C C . VAL A 1 400 ? 4.975 -14.033 -3.684 1.00 79.56 400 VAL A C 1
ATOM 3170 O O . VAL A 1 400 ? 4.191 -13.648 -2.821 1.00 79.56 400 VAL A O 1
ATOM 3173 N N . LEU A 1 401 ? 5.850 -15.017 -3.462 1.00 78.31 401 LEU A N 1
ATOM 3174 C CA . LEU A 1 401 ? 5.941 -15.701 -2.173 1.00 78.31 401 LEU A CA 1
ATOM 3175 C C . LEU A 1 401 ? 6.372 -14.750 -1.048 1.00 78.31 401 LEU A C 1
ATOM 3177 O O . LEU A 1 401 ? 5.840 -14.831 0.053 1.00 78.31 401 LEU A O 1
ATOM 3181 N N . ILE A 1 402 ? 7.291 -13.821 -1.316 1.00 76.69 402 ILE A N 1
ATOM 3182 C CA . ILE A 1 402 ? 7.716 -12.821 -0.323 1.00 76.69 402 ILE A CA 1
ATOM 3183 C C . ILE A 1 402 ? 6.544 -11.925 0.074 1.00 76.69 402 ILE A C 1
ATOM 3185 O O . ILE A 1 402 ? 6.302 -11.732 1.264 1.00 76.69 402 ILE A O 1
ATOM 3189 N N . THR A 1 403 ? 5.805 -11.401 -0.910 1.00 81.31 403 THR A N 1
ATOM 3190 C CA . THR A 1 403 ? 4.595 -10.608 -0.658 1.00 81.31 403 THR A CA 1
ATOM 3191 C C . THR A 1 403 ? 3.595 -11.409 0.176 1.00 81.31 403 THR A C 1
ATOM 3193 O O . THR A 1 403 ? 3.091 -10.905 1.177 1.00 81.31 403 THR A O 1
ATOM 3196 N N . PHE A 1 404 ? 3.363 -12.675 -0.181 1.00 85.94 404 PHE A N 1
ATOM 3197 C CA . PHE A 1 404 ? 2.461 -13.560 0.551 1.00 85.94 404 PHE A CA 1
ATOM 3198 C C . PHE A 1 404 ? 2.893 -13.781 2.008 1.00 85.94 404 PHE A C 1
ATOM 3200 O O . PHE A 1 404 ? 2.068 -13.630 2.906 1.00 85.94 404 PHE A O 1
ATOM 3207 N N . ILE A 1 405 ? 4.173 -14.086 2.262 1.00 82.25 405 ILE A N 1
ATOM 3208 C CA . ILE A 1 405 ? 4.712 -14.260 3.622 1.00 82.25 405 ILE A CA 1
ATOM 3209 C C . ILE A 1 405 ? 4.532 -12.975 4.436 1.00 82.25 405 ILE A C 1
ATOM 3211 O O . ILE A 1 405 ? 3.989 -13.028 5.534 1.00 82.25 405 ILE A O 1
ATOM 3215 N N . ASN A 1 406 ? 4.909 -11.817 3.885 1.00 82.00 406 ASN A N 1
ATOM 3216 C CA . ASN A 1 406 ? 4.781 -10.535 4.585 1.00 82.00 406 ASN A CA 1
ATOM 3217 C C . ASN A 1 406 ? 3.321 -10.224 4.959 1.00 82.00 406 ASN A C 1
ATOM 3219 O O . ASN A 1 406 ? 3.046 -9.770 6.069 1.00 82.00 406 ASN A O 1
ATOM 3223 N N . VAL A 1 407 ? 2.380 -10.485 4.046 1.00 88.50 407 VAL A N 1
ATOM 3224 C CA . VAL A 1 407 ? 0.942 -10.304 4.292 1.00 88.50 407 VAL A CA 1
ATOM 3225 C C . VAL A 1 407 ? 0.443 -11.277 5.360 1.00 88.50 407 VAL A C 1
ATOM 3227 O O . VAL A 1 407 ? -0.261 -10.861 6.281 1.00 88.50 407 VAL A O 1
ATOM 3230 N N . LYS A 1 408 ? 0.847 -12.551 5.289 1.00 90.06 408 LYS A N 1
ATOM 3231 C CA . LYS A 1 408 ? 0.502 -13.578 6.281 1.00 90.06 408 LYS A CA 1
ATOM 3232 C C . LYS A 1 408 ? 1.002 -13.202 7.677 1.00 90.06 408 LYS A C 1
ATOM 3234 O O . LYS A 1 408 ? 0.213 -13.221 8.619 1.00 90.06 408 LYS A O 1
ATOM 3239 N N . ASP A 1 409 ? 2.265 -12.805 7.806 1.00 88.06 409 ASP A N 1
ATOM 3240 C CA . ASP A 1 409 ? 2.870 -12.407 9.083 1.00 88.06 409 ASP A CA 1
ATOM 3241 C C . ASP A 1 409 ? 2.171 -11.180 9.680 1.00 88.06 409 ASP A C 1
ATOM 3243 O O . ASP A 1 409 ? 1.875 -11.148 10.877 1.00 88.06 409 ASP A O 1
ATOM 3247 N N . MET A 1 410 ? 1.833 -10.190 8.847 1.00 91.00 410 MET A N 1
ATOM 3248 C CA . MET A 1 410 ? 1.111 -9.004 9.301 1.00 91.00 410 MET A CA 1
ATOM 3249 C C . MET A 1 410 ? -0.311 -9.341 9.773 1.00 91.00 410 MET A C 1
ATOM 3251 O O . MET A 1 410 ? -0.724 -8.869 10.833 1.00 91.00 410 MET A O 1
ATOM 3255 N N . LEU A 1 411 ? -1.045 -10.191 9.048 1.00 94.12 411 LEU A N 1
ATOM 3256 C CA . LEU A 1 411 ? -2.383 -10.646 9.447 1.00 94.12 411 LEU A CA 1
ATOM 3257 C C . LEU A 1 411 ? -2.350 -11.463 10.748 1.00 94.12 411 LEU A C 1
ATOM 3259 O O . LEU A 1 411 ? -3.184 -11.250 11.627 1.00 94.12 411 LEU A O 1
ATOM 3263 N N . LEU A 1 412 ? -1.361 -12.346 10.917 1.00 93.31 412 LEU A N 1
ATOM 3264 C CA . LEU A 1 412 ? -1.148 -13.082 12.168 1.00 93.31 412 LEU A CA 1
ATOM 3265 C C . LEU A 1 412 ? -0.826 -12.135 13.334 1.00 93.31 412 LEU A C 1
ATOM 3267 O O . LEU A 1 412 ? -1.329 -12.321 14.445 1.00 93.31 412 LEU A O 1
ATOM 3271 N N . CYS A 1 413 ? -0.027 -11.094 13.084 1.00 92.56 413 CYS A N 1
ATOM 3272 C CA . CYS A 1 413 ? 0.278 -10.063 14.071 1.00 92.56 413 CYS A CA 1
ATOM 3273 C C . CYS A 1 413 ? -0.988 -9.306 14.509 1.00 92.56 413 CYS A C 1
ATOM 3275 O O . CYS A 1 413 ? -1.221 -9.149 15.714 1.00 92.56 413 CYS A O 1
ATOM 3277 N N . ILE A 1 414 ? -1.829 -8.904 13.546 1.00 94.56 414 ILE A N 1
ATOM 3278 C CA . ILE A 1 414 ? -3.128 -8.254 13.781 1.00 94.56 414 ILE A CA 1
ATOM 3279 C C . ILE A 1 414 ? -4.035 -9.173 14.610 1.00 94.56 414 ILE A C 1
ATOM 3281 O O . ILE A 1 414 ? -4.523 -8.754 15.660 1.00 94.56 414 ILE A O 1
ATOM 3285 N N . GLN A 1 415 ? -4.191 -10.441 14.212 1.00 94.94 415 GLN A N 1
ATOM 3286 C CA . GLN A 1 415 ? -5.023 -11.414 14.928 1.00 94.94 415 GLN A CA 1
ATOM 3287 C C . GLN A 1 415 ? -4.558 -11.620 16.375 1.00 94.94 415 GLN A C 1
ATOM 3289 O O . GLN A 1 415 ? -5.372 -11.660 17.299 1.00 94.94 415 GLN A O 1
ATOM 3294 N N . SER A 1 416 ? -3.243 -11.684 16.604 1.00 93.94 416 SER A N 1
ATOM 3295 C CA . SER A 1 416 ? -2.683 -11.794 17.955 1.00 93.94 416 SER A CA 1
ATOM 3296 C C . SER A 1 416 ? -3.019 -10.583 18.834 1.00 93.94 416 SER A C 1
ATOM 3298 O O . SER A 1 416 ? -3.262 -10.747 20.031 1.00 93.94 416 SER A O 1
ATOM 3300 N N . GLN A 1 417 ? -3.060 -9.369 18.275 1.00 93.38 417 GLN A N 1
ATOM 3301 C CA . GLN A 1 417 ? -3.462 -8.183 19.040 1.00 93.38 417 GLN A CA 1
ATOM 3302 C C . GLN A 1 417 ? -4.962 -8.165 19.331 1.00 93.38 417 GLN A C 1
ATOM 3304 O O . GLN A 1 417 ? -5.355 -7.833 20.451 1.00 93.38 417 GLN A O 1
ATOM 3309 N N . LEU A 1 418 ? -5.788 -8.601 18.376 1.00 92.44 418 LEU A N 1
ATOM 3310 C CA . LEU A 1 418 ? -7.232 -8.732 18.574 1.00 92.44 418 LEU A CA 1
ATOM 3311 C C . LEU A 1 418 ? -7.555 -9.687 19.726 1.00 92.44 418 LEU A C 1
ATOM 3313 O O . LEU A 1 418 ? -8.375 -9.367 20.585 1.00 92.44 418 LEU A O 1
ATOM 3317 N N . GLN A 1 419 ? -6.842 -10.812 19.817 1.00 91.94 419 GLN A N 1
ATOM 3318 C CA . GLN A 1 419 ? -6.956 -11.758 20.934 1.00 91.94 419 GLN A CA 1
ATOM 3319 C C . GLN A 1 419 ? -6.552 -11.152 22.289 1.00 91.94 419 GLN A C 1
ATOM 3321 O O . GLN A 1 419 ? -7.047 -11.584 23.328 1.00 91.94 419 GLN A O 1
ATOM 3326 N N . LYS A 1 420 ? -5.691 -10.127 22.291 1.00 91.44 420 LYS A N 1
ATOM 3327 C CA . LYS A 1 420 ? -5.299 -9.359 23.487 1.00 91.44 420 LYS A CA 1
ATOM 3328 C C . LYS A 1 420 ? -6.248 -8.194 23.798 1.00 91.44 420 LYS A C 1
ATOM 3330 O O . LYS A 1 420 ? -5.992 -7.437 24.730 1.00 91.44 420 LYS A O 1
ATOM 3335 N N . GLY A 1 421 ? -7.328 -8.027 23.032 1.00 90.00 421 GLY A N 1
ATOM 3336 C CA . GLY A 1 421 ? -8.298 -6.946 23.219 1.00 90.00 421 GLY A CA 1
ATOM 3337 C C . GLY A 1 421 ? -7.840 -5.585 22.685 1.00 90.00 421 GLY A C 1
ATOM 3338 O O . GLY A 1 421 ? -8.399 -4.560 23.082 1.00 90.00 421 GLY A O 1
ATOM 3339 N N . ILE A 1 422 ? -6.837 -5.564 21.804 1.00 91.62 422 ILE A N 1
ATOM 3340 C CA . ILE A 1 422 ? -6.368 -4.366 21.102 1.00 91.62 422 ILE A CA 1
ATOM 3341 C C . ILE A 1 422 ? -6.870 -4.440 19.663 1.00 91.62 422 ILE A C 1
ATOM 3343 O O . ILE A 1 422 ? -6.592 -5.412 18.972 1.00 91.62 422 ILE A O 1
ATOM 3347 N N . LEU A 1 423 ? -7.571 -3.404 19.211 1.00 92.69 423 LEU A N 1
ATOM 3348 C CA . LEU A 1 423 ? -8.050 -3.216 17.843 1.00 92.69 423 LEU A CA 1
ATOM 3349 C C . LEU A 1 423 ? -6.968 -2.480 17.038 1.00 92.69 423 LEU A C 1
ATOM 3351 O O . LEU A 1 423 ? -6.779 -1.277 17.255 1.00 92.69 423 LEU A O 1
ATOM 3355 N N . PRO A 1 424 ? -6.213 -3.155 16.154 1.00 94.88 424 PRO A N 1
ATOM 3356 C CA . PRO A 1 424 ? -5.153 -2.517 15.383 1.00 94.88 424 PRO A CA 1
ATOM 3357 C C . PRO A 1 424 ? -5.766 -1.642 14.292 1.00 94.88 424 PRO A C 1
ATOM 3359 O O . PRO A 1 424 ? -6.568 -2.119 13.498 1.00 94.88 424 PRO A O 1
ATOM 3362 N N . LEU A 1 425 ? -5.382 -0.368 14.244 1.00 94.62 425 LEU A N 1
ATOM 3363 C CA . LEU A 1 425 ? -5.863 0.580 13.231 1.00 94.62 425 LEU A CA 1
ATOM 3364 C C . LEU A 1 425 ? -4.772 0.933 12.215 1.00 94.62 425 LEU A C 1
ATOM 3366 O O . LEU A 1 425 ? -5.090 1.289 11.081 1.00 94.62 425 LEU A O 1
ATOM 3370 N N . LEU A 1 426 ? -3.503 0.796 12.620 1.00 94.75 426 LEU A N 1
ATOM 3371 C CA . LEU A 1 426 ? -2.311 0.856 11.778 1.00 94.75 426 LEU A CA 1
ATOM 3372 C C . LEU A 1 426 ? -1.338 -0.251 12.179 1.00 94.75 426 LEU A C 1
ATOM 3374 O O . LEU A 1 426 ? -1.160 -0.525 13.368 1.00 94.75 426 LEU A O 1
ATOM 3378 N N . CYS A 1 427 ? -0.659 -0.826 11.190 1.00 93.00 427 CYS A N 1
ATOM 3379 C CA . CYS A 1 427 ? 0.427 -1.779 11.386 1.00 93.00 427 CYS A CA 1
ATOM 3380 C C . CYS A 1 427 ? 1.533 -1.493 10.365 1.00 93.00 427 CYS A C 1
ATOM 3382 O O . CYS A 1 427 ? 1.280 -1.484 9.165 1.00 93.00 427 CYS A O 1
ATOM 3384 N N . SER A 1 428 ? 2.750 -1.212 10.828 1.00 88.31 428 SER A N 1
ATOM 3385 C CA . SER A 1 428 ? 3.913 -0.933 9.972 1.00 88.31 428 SER A CA 1
ATOM 3386 C C . SER A 1 428 ? 5.068 -1.855 10.340 1.00 88.31 428 SER A C 1
ATOM 3388 O O . SER A 1 428 ? 5.390 -1.994 11.519 1.00 88.31 428 SER A O 1
ATOM 3390 N N . SER A 1 429 ? 5.710 -2.488 9.358 1.00 84.38 429 SER A N 1
ATOM 3391 C CA . SER A 1 429 ? 6.869 -3.348 9.613 1.00 84.38 429 SER A C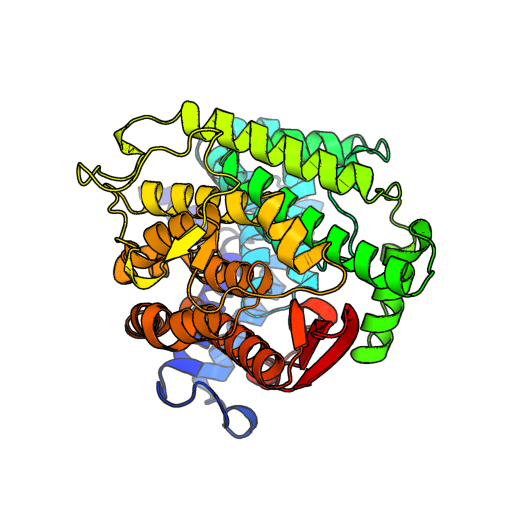A 1
ATOM 3392 C C . SER A 1 429 ? 8.160 -2.540 9.766 1.00 84.38 429 SER A C 1
ATOM 3394 O O . SER A 1 429 ? 8.328 -1.469 9.178 1.00 84.38 429 SER A O 1
ATOM 3396 N N . SER A 1 430 ? 9.114 -3.082 10.523 1.00 77.50 430 SER A N 1
ATOM 3397 C CA . SER A 1 430 ? 10.417 -2.466 10.785 1.00 77.50 430 SER A CA 1
ATOM 3398 C C . SER A 1 430 ? 11.162 -2.116 9.503 1.00 77.50 430 SER A C 1
ATOM 3400 O O . SER A 1 430 ? 11.770 -1.058 9.442 1.00 77.50 430 SER A O 1
ATOM 3402 N N . SER A 1 431 ? 11.048 -2.948 8.462 1.00 72.25 431 SER A N 1
ATOM 3403 C CA . SER A 1 431 ? 11.680 -2.718 7.157 1.00 72.25 431 SER A CA 1
ATOM 3404 C C . SER A 1 431 ? 11.194 -1.453 6.449 1.00 72.25 431 SER A C 1
ATOM 3406 O O . SER A 1 431 ? 11.935 -0.864 5.670 1.00 72.25 431 SER A O 1
ATOM 3408 N N . VAL A 1 432 ? 9.945 -1.044 6.689 1.00 72.69 432 VAL A N 1
ATOM 3409 C CA . VAL A 1 432 ? 9.394 0.209 6.149 1.00 72.69 432 VAL A CA 1
ATOM 3410 C C . VAL A 1 432 ? 9.787 1.395 7.034 1.00 72.69 432 VAL A C 1
ATOM 3412 O O . VAL A 1 432 ? 9.998 2.499 6.539 1.00 72.69 432 VAL A O 1
ATOM 3415 N N . ILE A 1 433 ? 9.904 1.166 8.344 1.00 72.31 433 ILE A N 1
ATOM 3416 C CA . ILE A 1 433 ? 10.141 2.200 9.359 1.00 72.31 433 ILE A CA 1
ATOM 3417 C C . ILE A 1 433 ? 11.571 2.715 9.350 1.00 72.31 433 ILE A C 1
ATOM 3419 O O . ILE A 1 433 ? 11.768 3.930 9.325 1.00 72.31 433 ILE A O 1
ATOM 3423 N N . THR A 1 434 ? 12.541 1.801 9.411 1.00 66.06 434 THR A N 1
ATOM 3424 C CA . THR A 1 434 ? 13.966 2.148 9.437 1.00 66.06 434 THR A CA 1
ATOM 3425 C C . THR A 1 434 ? 14.460 2.568 8.066 1.00 66.06 434 THR A C 1
ATOM 3427 O O . THR A 1 434 ? 15.577 3.045 7.953 1.00 66.06 434 THR A O 1
ATOM 3430 N N . GLU A 1 435 ? 13.661 2.337 7.019 1.00 64.31 435 GLU A N 1
ATOM 3431 C CA . GLU A 1 435 ? 14.023 2.459 5.603 1.00 64.31 435 GLU A CA 1
ATOM 3432 C C . GLU A 1 435 ? 15.226 1.610 5.160 1.00 64.31 435 GLU A C 1
ATOM 3434 O O . GLU A 1 435 ? 15.414 1.416 3.962 1.00 64.31 435 GLU A O 1
ATOM 3439 N N . ASP A 1 436 ? 15.964 1.047 6.113 1.00 55.16 436 ASP A N 1
ATOM 3440 C CA . ASP A 1 436 ? 17.041 0.093 5.975 1.00 55.16 436 ASP A CA 1
ATOM 3441 C C . ASP A 1 436 ? 16.483 -1.322 5.876 1.00 55.16 436 ASP A C 1
ATOM 3443 O O . ASP A 1 436 ? 15.956 -1.893 6.836 1.00 55.16 436 ASP A O 1
ATOM 3447 N N . LEU A 1 437 ? 16.687 -1.938 4.719 1.00 46.91 437 LEU A N 1
ATOM 3448 C CA . LEU A 1 437 ? 16.875 -3.375 4.680 1.00 46.91 437 LEU A CA 1
ATOM 3449 C C . LEU A 1 437 ? 18.364 -3.630 4.497 1.00 46.91 437 LEU A C 1
ATOM 3451 O O . LEU A 1 437 ? 18.991 -3.257 3.510 1.00 46.91 437 LEU A O 1
ATOM 3455 N N . ILE A 1 438 ? 18.888 -4.233 5.556 1.00 45.03 438 ILE A N 1
ATOM 3456 C CA . ILE A 1 438 ? 20.256 -4.654 5.801 1.00 45.03 438 ILE A CA 1
ATOM 3457 C C . ILE A 1 438 ? 20.826 -5.389 4.583 1.00 45.03 438 ILE A C 1
ATOM 3459 O O . ILE A 1 438 ? 20.135 -6.148 3.907 1.00 45.03 438 ILE A O 1
ATOM 3463 N N . SER A 1 439 ? 22.137 -5.242 4.414 1.00 40.28 439 SER A N 1
ATOM 3464 C CA . SER A 1 439 ? 23.102 -6.003 3.604 1.00 40.28 439 SER A CA 1
ATOM 3465 C C . SER A 1 439 ? 22.953 -7.545 3.563 1.00 40.28 439 SER A C 1
ATOM 3467 O O . SER A 1 439 ? 23.773 -8.219 2.935 1.00 40.28 439 SER A O 1
ATOM 3469 N N . SER A 1 440 ? 21.919 -8.120 4.193 1.00 46.81 440 SER A N 1
ATOM 3470 C CA . SER A 1 440 ? 21.611 -9.544 4.284 1.00 46.81 440 SER A CA 1
ATOM 3471 C C . SER A 1 440 ? 20.103 -9.829 4.112 1.00 46.81 440 SER A C 1
ATOM 3473 O O . SER A 1 440 ? 19.296 -9.437 4.957 1.00 46.81 440 SER A O 1
ATOM 3475 N N . PRO A 1 441 ? 19.710 -10.626 3.103 1.00 50.22 441 PRO A N 1
ATOM 3476 C CA . PRO A 1 441 ? 18.332 -11.084 2.865 1.00 50.22 441 PRO A CA 1
ATOM 3477 C C . PRO A 1 441 ? 17.701 -11.882 4.021 1.00 50.22 441 PRO A C 1
ATOM 3479 O O . PRO A 1 441 ? 16.480 -11.985 4.106 1.00 50.22 441 PRO A O 1
ATOM 3482 N N . ILE A 1 442 ? 18.519 -12.408 4.944 1.00 48.56 442 ILE A N 1
ATOM 3483 C CA . ILE A 1 442 ? 18.075 -13.113 6.161 1.00 48.56 442 ILE A CA 1
ATOM 3484 C C . ILE A 1 442 ? 17.482 -12.135 7.191 1.00 48.56 442 ILE A C 1
ATOM 3486 O O . ILE A 1 442 ? 16.640 -12.523 7.999 1.00 48.56 442 ILE A O 1
ATOM 3490 N N . ALA A 1 443 ? 17.865 -10.855 7.146 1.00 51.25 443 ALA A N 1
ATOM 3491 C CA . ALA A 1 443 ? 17.368 -9.834 8.066 1.00 51.25 443 ALA A CA 1
ATOM 3492 C C . ALA A 1 443 ? 15.873 -9.513 7.885 1.00 51.25 443 ALA A C 1
ATOM 3494 O O . ALA A 1 443 ? 15.269 -8.896 8.758 1.00 51.25 443 ALA A O 1
ATOM 3495 N N . ARG A 1 444 ? 15.258 -9.976 6.785 1.00 52.41 444 ARG A N 1
ATOM 3496 C CA . ARG A 1 444 ? 13.806 -9.908 6.566 1.00 52.41 444 ARG A CA 1
ATOM 3497 C C . ARG A 1 444 ? 13.005 -10.829 7.487 1.00 52.41 444 ARG A C 1
ATOM 3499 O O . ARG A 1 444 ? 11.797 -10.651 7.577 1.00 52.41 444 ARG A O 1
ATOM 3506 N N . PHE A 1 445 ? 13.652 -11.780 8.164 1.00 52.62 445 PHE A N 1
ATOM 3507 C CA . PHE A 1 445 ? 13.007 -12.741 9.057 1.00 52.62 445 PHE A CA 1
ATOM 3508 C C . PHE A 1 445 ? 13.247 -12.346 10.522 1.00 52.62 445 PHE A C 1
ATOM 3510 O O . PHE A 1 445 ? 14.389 -12.265 10.980 1.00 52.62 445 PHE A O 1
ATOM 3517 N N . GLY A 1 446 ? 12.164 -12.093 11.263 1.00 57.53 446 GLY A N 1
ATOM 3518 C CA . GLY A 1 446 ? 12.175 -11.456 12.589 1.00 57.53 446 GLY A CA 1
ATOM 3519 C C . GLY A 1 446 ? 11.838 -9.963 12.543 1.00 57.53 446 GLY A C 1
ATOM 3520 O O . GLY A 1 446 ? 12.465 -9.171 13.250 1.00 57.53 446 GLY A O 1
ATOM 3521 N N . GLN A 1 447 ? 10.895 -9.583 11.673 1.00 72.81 447 GLN A N 1
ATOM 3522 C CA . GLN A 1 447 ? 10.392 -8.215 11.593 1.00 72.81 447 GLN A CA 1
ATOM 3523 C C . GLN A 1 447 ? 9.721 -7.828 12.906 1.00 72.81 447 GLN A C 1
ATOM 3525 O O . GLN A 1 447 ? 9.005 -8.613 13.533 1.00 72.81 447 GLN A O 1
ATOM 3530 N N . LYS A 1 448 ? 9.949 -6.580 13.305 1.00 84.25 448 LYS A N 1
ATOM 3531 C CA . LYS A 1 448 ? 9.142 -5.941 14.335 1.00 84.25 448 LYS A CA 1
ATOM 3532 C C . LYS A 1 448 ? 8.006 -5.189 13.655 1.00 84.25 448 LYS A C 1
ATOM 3534 O O . LYS A 1 448 ? 8.214 -4.587 12.609 1.00 84.25 448 LYS A O 1
ATOM 3539 N N . PHE A 1 449 ? 6.835 -5.185 14.263 1.00 89.94 449 PHE A N 1
ATOM 3540 C CA . PHE A 1 449 ? 5.668 -4.449 13.809 1.00 89.94 449 PHE A CA 1
ATOM 3541 C C . PHE A 1 449 ? 5.356 -3.340 14.805 1.00 89.94 449 PHE A C 1
ATOM 3543 O O . PHE A 1 449 ? 5.199 -3.601 15.997 1.00 89.94 449 PHE A O 1
ATOM 3550 N N . ALA A 1 450 ? 5.279 -2.108 14.314 1.00 92.06 450 ALA A N 1
ATOM 3551 C CA . ALA A 1 450 ? 4.712 -0.981 15.032 1.00 92.06 450 ALA A CA 1
ATOM 3552 C C . ALA A 1 450 ? 3.200 -0.989 14.840 1.00 92.06 450 ALA A C 1
ATOM 3554 O O . ALA A 1 450 ? 2.720 -0.981 13.706 1.00 92.06 450 ALA A O 1
ATOM 3555 N N . ILE A 1 451 ? 2.461 -0.974 15.939 1.00 94.31 451 ILE A N 1
ATOM 3556 C CA . ILE A 1 451 ? 1.005 -1.000 15.934 1.00 94.31 451 ILE A CA 1
ATOM 3557 C C . ILE A 1 451 ? 0.497 0.242 16.644 1.00 94.31 451 ILE A C 1
ATOM 3559 O O . ILE A 1 451 ? 0.877 0.509 17.785 1.00 94.31 451 ILE A O 1
ATOM 3563 N N . VAL A 1 452 ? -0.388 0.972 15.968 1.00 95.00 452 VAL A N 1
ATOM 3564 C CA . VAL A 1 452 ? -1.245 1.982 16.593 1.00 95.00 452 VAL A CA 1
ATOM 3565 C C . VAL A 1 452 ? -2.645 1.397 16.618 1.00 95.00 452 VAL A C 1
ATOM 3567 O O . VAL A 1 452 ? -3.211 1.055 15.578 1.00 95.00 452 VAL A O 1
ATOM 3570 N N . GLY A 1 453 ? -3.189 1.225 17.813 1.00 92.69 453 GLY A N 1
ATOM 3571 C CA . GLY A 1 453 ? -4.477 0.576 18.002 1.00 92.69 453 GLY A CA 1
ATOM 3572 C C . GLY A 1 453 ? -5.204 1.101 19.221 1.00 92.69 453 GLY A C 1
ATOM 3573 O O . GLY A 1 453 ? -4.688 1.932 19.966 1.00 92.69 453 GLY A O 1
ATOM 3574 N N . ARG A 1 454 ? -6.412 0.598 19.435 1.00 90.38 454 ARG A N 1
ATOM 3575 C CA . ARG A 1 454 ? -7.295 1.045 20.509 1.00 90.38 454 ARG A CA 1
ATOM 3576 C C . ARG A 1 454 ? -7.842 -0.145 21.273 1.00 90.38 454 ARG A C 1
ATOM 3578 O O . ARG A 1 454 ? -8.210 -1.142 20.667 1.00 90.38 454 ARG A O 1
ATOM 3585 N N . ASN A 1 455 ? -7.908 -0.063 22.594 1.00 86.69 455 ASN A N 1
ATOM 3586 C CA . ASN A 1 455 ? -8.569 -1.104 23.377 1.00 86.69 455 ASN A CA 1
ATOM 3587 C C . ASN A 1 455 ? -10.093 -0.891 23.429 1.00 86.69 455 ASN A C 1
ATOM 3589 O O . ASN A 1 455 ? -10.617 0.164 23.067 1.00 86.69 455 ASN A O 1
ATOM 3593 N N . THR A 1 456 ? -10.817 -1.891 23.929 1.00 76.06 456 THR A N 1
ATOM 3594 C CA . THR A 1 456 ? -12.287 -1.857 24.073 1.00 76.06 456 THR A CA 1
ATOM 3595 C C . THR A 1 456 ? -12.795 -0.788 25.048 1.00 76.06 456 THR A C 1
ATOM 3597 O O . THR A 1 456 ? -13.968 -0.414 25.003 1.00 76.06 456 THR A O 1
ATOM 3600 N N . LEU A 1 457 ? -11.921 -0.265 25.915 1.00 80.12 457 LEU A N 1
ATOM 3601 C CA . LEU A 1 457 ? -12.219 0.845 26.824 1.00 80.12 457 LEU A CA 1
ATOM 3602 C C . LEU A 1 457 ? -12.087 2.216 26.149 1.00 80.12 457 LEU A C 1
ATOM 3604 O O . LEU A 1 457 ? -12.479 3.219 26.744 1.00 80.12 457 LEU A O 1
ATOM 3608 N N . GLY A 1 458 ? -11.568 2.264 24.919 1.00 79.75 458 GLY A N 1
ATOM 3609 C CA . GLY A 1 458 ? -11.412 3.493 24.156 1.00 79.75 458 GLY A CA 1
ATOM 3610 C C . GLY A 1 458 ? -10.052 4.173 24.296 1.00 79.75 458 GLY A C 1
ATOM 3611 O O . GLY A 1 458 ? -9.883 5.262 23.749 1.00 79.75 458 GLY A O 1
ATOM 3612 N N . SER A 1 459 ? -9.086 3.562 24.981 1.00 86.44 459 SER A N 1
ATOM 3613 C CA . SER A 1 459 ? -7.729 4.096 25.125 1.00 86.44 459 SER A CA 1
ATOM 3614 C C . SER A 1 459 ? -6.846 3.645 23.963 1.00 86.44 459 SER A C 1
ATOM 3616 O O . SER A 1 459 ? -6.855 2.469 23.579 1.00 86.44 459 SER A O 1
ATOM 3618 N N . PHE A 1 460 ? -6.105 4.592 23.388 1.00 90.06 460 PHE A N 1
ATOM 3619 C CA . PHE A 1 460 ? -5.119 4.305 22.356 1.00 90.06 460 PHE A CA 1
ATOM 3620 C C . PHE A 1 460 ? -3.858 3.680 22.950 1.00 90.06 460 PHE A C 1
ATOM 3622 O O . PHE A 1 460 ? -3.446 3.969 24.070 1.00 90.06 460 PHE A O 1
ATOM 3629 N N . SER A 1 461 ? -3.244 2.808 22.162 1.00 88.25 461 SER A N 1
ATOM 3630 C CA . SER A 1 461 ? -2.013 2.107 22.492 1.00 88.25 461 SER A CA 1
ATOM 3631 C C . SER A 1 461 ? -1.074 2.118 21.294 1.00 88.25 461 SER A C 1
ATOM 3633 O O . SER A 1 461 ? -1.497 2.034 20.137 1.00 88.25 461 SER A O 1
ATOM 3635 N N . ARG A 1 462 ? 0.216 2.233 21.599 1.00 92.88 462 ARG A N 1
ATOM 3636 C CA . ARG A 1 462 ? 1.320 2.236 20.645 1.00 92.88 462 ARG A CA 1
ATOM 3637 C C . ARG A 1 462 ? 2.287 1.140 21.059 1.00 92.88 462 ARG A C 1
ATOM 3639 O O . ARG A 1 462 ? 2.878 1.222 22.133 1.00 92.88 462 ARG A O 1
ATOM 3646 N N . ILE A 1 463 ? 2.386 0.085 20.259 1.00 92.81 463 ILE A N 1
ATOM 3647 C CA . ILE A 1 463 ? 3.039 -1.167 20.664 1.00 92.81 463 ILE A CA 1
ATOM 3648 C C . ILE A 1 463 ? 4.020 -1.604 19.583 1.00 92.81 463 ILE A C 1
ATOM 3650 O O . ILE A 1 463 ? 3.751 -1.448 18.395 1.00 92.81 463 ILE A O 1
ATOM 3654 N N . VAL A 1 464 ? 5.148 -2.177 20.002 1.00 90.56 464 VAL A N 1
ATOM 3655 C CA . VAL A 1 464 ? 6.084 -2.869 19.113 1.00 90.56 464 VAL A CA 1
ATOM 3656 C C . VAL A 1 464 ? 6.008 -4.361 19.396 1.00 90.56 464 VAL A C 1
ATOM 3658 O O . VAL A 1 464 ? 6.208 -4.794 20.530 1.00 90.56 464 VAL A O 1
ATOM 3661 N N . VAL A 1 465 ? 5.728 -5.153 18.368 1.00 88.38 465 VAL A N 1
ATOM 3662 C CA . VAL A 1 465 ? 5.599 -6.612 18.460 1.00 88.38 465 VAL A CA 1
ATOM 3663 C C . VAL A 1 465 ? 6.673 -7.249 17.593 1.00 88.38 465 VAL A C 1
ATOM 3665 O O . VAL A 1 465 ? 6.887 -6.805 16.475 1.00 88.38 465 VAL A O 1
ATOM 3668 N N . SER A 1 466 ? 7.366 -8.273 18.085 1.00 79.75 466 SER A N 1
ATOM 3669 C CA . SER A 1 466 ? 8.267 -9.078 17.245 1.00 79.75 466 SER A CA 1
ATOM 3670 C C . SER A 1 466 ? 7.502 -10.297 16.737 1.00 79.75 466 SER A C 1
ATOM 3672 O O . SER A 1 466 ? 6.841 -10.948 17.550 1.00 79.75 466 SER A O 1
ATOM 3674 N N . ALA A 1 467 ? 7.553 -10.560 15.429 1.00 64.31 467 ALA A N 1
ATOM 3675 C CA . ALA A 1 467 ? 7.002 -11.783 14.840 1.00 64.31 467 ALA A CA 1
ATOM 3676 C C . ALA A 1 467 ? 7.934 -12.987 14.996 1.00 64.31 467 ALA A C 1
ATOM 3678 O O . ALA A 1 467 ? 9.177 -12.789 14.969 1.00 64.31 467 ALA A O 1
#

Radius of gyration: 22.32 Å; chains: 1; bounding box: 60×52×61 Å

InterPro domains:
  IPR021858 Fungal transcription factor [PF11951] (10-126)

Sequence (467 aa):
MGDWLTELLYHPYLQPALIAISASNLFQEYIFRRDPTLASRNIKGRKIDALTQSCYRLAINYYNHAIRTISDTTSNGNKSPQLNLASTLLLVLFESQSGSVHGSFVHMDGADAIVISSLKQLCQTSTGRLLLKSWADMRARKNRQKLAFRPLEVEFSRASDPRHRVLMSHALQFSSFIAPALTNAISMRDRLVLQVCVASEGIDESLVLRHFRQWYSHAFDFKYSEELSSEAGCVVTMKELMSGLDATKQALQEWHSSLDESRLPVSQASLHPALDQSFEDRLVLVEDITPLQFQTPEAAFDYLRYAVSLVITSPQVLGMYVLATRPRAPKTQVPAVIAHLLSVIEGLNSAELIRYDVYDSGPLWVLVTLALCVPESHIVSWILETILPRYEKYAHRGSVLITFINVKDMLLCIQSQLQKGILPLLCSSSSVITEDLISSPIARFGQKFAIVGRNTLGSFSRIVVSA

Organism: Gibberella intermedia (NCBI:txid948311)

Secondary structure (DSSP, 8-state):
--HHHHHHHT-TTHHHHHHHHHHHHHHHHHHHHT-TT-SSS-GGG----HHHHHHHHHHHHHHHHHHHHHHHHHHTT---HHHHHHHHHHHHHHHHHHS-HHHHHHHHHHHHHHHHHHHHHHHHSHHHHHHHHHHHHHHHHHHHTS-TTSPPHHHHHHTT-HHHHHHHHHHHHHS-THHHHHHHHHHHHHHHHHHHHHHHTT--GGGHHHHHHHHHHHHHT-PPPHHHHH--PPPPPHHHHHHHHHHHHHHHHHHHHT--GGGS-B--TTS-----GGGTT-EEEGGG-PPPB-SSHHHHHHHHHHHHHHHHT-HHHIIIIII-SS----SSEEEHHHHHHHHHHHH--HHHHGGG-GGG-SSHHHHHHHHHHS--HHHHHHIIIIIHHHHHTT--SHHHHHHHHHHHHHHHHHHHHHHTTEEEEEEEEHHHHS----S-GGGGSS-EEEEEEEETTS-EEEEEEE-

pLDDT: mean 80.57, std 13.99, range [38.0, 95.06]

Foldseek 3Di:
DPDVVVCQCPPQQNVLLVLLLVLLQVLQQQLFVVDLVPLADDLVPDDDDPVSVVSLVSSVVSLVSNVVVLVVCVVVPVDDLLSSLNSLLSQLLSCLRNFFLVSNVVSLVVNLVSCLVCVVVLVVDPSSLVSLLSSLLSVLVNLLLAQLLAAHLVQVVVVPDPSSVVSVVSSCVRYDVLSNLLSLLNSLLNVLLLQLQVVLVVDDQVCSSVVVQVVLCVVQVAHDDCVSVPPGGDRQDNVNSLVSLVVSLVVLVVVVVPDDPLLDFDDPPDQDDPPDPVQLPDKDFLVSQAATAHPDLVSLFSVLSSLLSCLSSRPSLCCQFRVPLFHDDPQGIDRVSLSVSVNSLVRDQLQPFLVCCQSPRTCLVSLLSSCLSPVHLVSLCCCLPPRLVSNSVRQRGGRSVVSSSVSNVSSVVSNVVVVVQWRFNDKHWSSSSNSGDDPDPSSSHFIKIWTWTAGSNNRIDTDIHTD